Protein AF-A0AAD8Y167-F1 (afdb_monomer_lite)

Organism: NCBI:txid267567

Sequence (714 aa):
MKLSTTLFTATAVCTSVSAFTVPKGNALKRTQPSSAIQHPSSSRYQPSSTALQMSQEEMELITMDANERMDKTLSNLAESLTTIRTGRANANMLDRVEADYYGAMTPISQMATISVPSSQQLQIAPFDKSSCTDIEKAIIYAGLGFTPTNDGNVIRINIPTLTEERRKELLKQCKSIGEEAKVAVRNIRRDGVDSIKKMEKASDLGKDQALDGQDEIQKMTDEHIKMVDDAISKKEKEVTTFSSSRSNKEAESMGAPSFEPLRDIISGAIMAATSVPQLIAYAETVGYAGYRGLSTAGPPLLAWGVATGSPWMNAGVTSLTAVMAKTDLGGEAYVAEYGEEEYVQLVAAYSLYVGVASIVMALIGFGKLAQKAPTAVKTGFKWGCELGVLSSALPNGLYAFGSTLKANVATSVFGDVVKTVKGVVPGATGVSGVCNILYAVTNPQTWDVVAALLFISCTLFVMKGKAYLPKSLPPGSEVVLATAAATAFSVFYGYEGGMVGEIPTLDSDAGLSFGPIKIPIEVMDIKGLLNVPIAERCFGGSMVKLFITAAIFSAINFLSIVGIASGFESDNNVKWAAPRELIAQGVSNIAAGAVGSAPVSGSMSRSLVSRMTGATSKLACIITALLWIYMMPYMSVMSPTPKAALSAVIVSAVVKNVVMPKKLLALQGTDFIVGVGTAATTAITSPTLGFGAGMVMYIVISVVAGKDSKKKVA

InterPro domains:
  IPR002661 Ribosome recycling factor [MF_00040] (60-242)
  IPR002661 Ribosome recycling factor [PTHR20982] (54-240)
  IPR002661 Ribosome recycling factor [TIGR00496] (68-241)
  IPR002661 Ribosome recycling factor [cd00520] (65-239)
  IPR011547 SLC26A/SulP transporter domain [PF00916] (263-668)
  IPR023584 Ribosome recycling factor domain [PF01765] (78-239)
  IPR036191 RRF superfamily [G3DSA:1.10.132.20] (68-239)
  IPR036191 RRF superfamily [SSF55194] (60-239)

pLDDT: mean 79.02, std 17.89, range [22.48, 97.94]

Secondary structure (DSSP, 8-state):
-------------------------------------------PPPPPHHHHHHHHHHHHHHHHHHHHHHHHHHHHHHHHHHHS--S---GGGGTT-EEEETTEEEEHHHHEEEEEEETTEEEEEESSGGGHHHHHHHHHHTT-S--EEE-SS-EEEEPPPPPHHHHHHHHHHHHHHHHHHHHHHHHHHHHHHHHHHHHHHHTSS-HHHHHHHHHHHHHHHHHHHHHHHHHHHHHHHHHHHT-TTTTTTTSS---SPPP-HHHHHHHHHHHHHHHHHHHHHHHHHHTS-HHHHHHTTHHHHHHHHHH-S-SS--EE--HHHHHHHHHHTTHHHHHHHH-HHHHHHHHHHHHHHHHHHHHHHHHTTHHHHHTTS-HHHHHHHHHHHHHHHHHHHHHHHHSSSHHHHHHHHHTSHHHHHHHHHHHH-TT--THHHHHHHHHHHH-GGGS-HHHHHHHHHHHHHHHHHHHHS-TTSPTTHHHHHHHHHHHHHHHHHT--S-B--------TTSSEEETTEEE------HHHHHTS-HHHHHSTT-HHHHHHHHHHHHHHHHHHHHHHHHHHHHHH-----HHHHHHHHHHHHHHHHHTTPPP-EE-HHHHHHHHHTT--STHHHHHHHHHHHHHGGGGGGGTT-BHHHHHHHHHHHHHHHHH--HHHHT--HHHHHHHHHHHHHHHHS-HHHHHHHHHHHHHHHHHHT-GGGGGS--

Radius of gyration: 35.28 Å; chains: 1; bounding box: 88×92×113 Å

Foldseek 3Di:
DDDDDDDDDDDDDDDDDDDDDDDDDDDDDDDDDDDDDDDDDDDDDDDDPVLLVVLVVVLVVLLVVLLVQLVVLVVVLVVLLVVLDLLFDDPVLQQPFWFDDPNDTHRLVVQWDWDDPDRFKIKTFGPDLVCQVRSQVRVVVVVSVWRWDGPSGMIMTGGDADDPVRLVVSLVVLVVSLVVSLVSSVVSLVVSLVVLVVCVVVVSDDPVVSVVSNVSSVVSSVVSNVVSVVSSVVSNCSNPCRPPPPNCCCQFAPDQFDDDLVLLLLLLVLLLLLCLLVLLLLCVLLVHQSLLSLQQFLLLLLLLLVQFPDLLWTKGRDLQLSLQLCLLLVVVVCCVPPNRVLVLLLLLLLLLLLLVLLLVCLVVPVLVVLVVQDLLLLLLLVLLSLLLLLLSLVLLQFALHSVQLLVVCCPDPLVVVVVVLCVVPVLQSLSSSVSSVVCCVVCVVSTDPVSNVLLVVLLVQLLCVVVVPDPPDFNSVSLSVSQVVQLVCCVPVPRPGDASAANPQQDQQDQDDDDPDHFSADFDDPVVSNVSQSCVNRVVVDPPSSSLSSNLSLSSLLSVVVVLQVVCCRRNVHDGDSSSQSNSQSSSSNSCSRRSHHRMHTDNSSSVSSVRSPRSGSSSSSSNSVCSRVCSSVCSSRNSGRSSSSSSVSCSVRVVCNVCVPSLVPDDDLSNVLNNQLNVCCSRGNSSRSSVVSSVSVVVCDVVVDPPPVPPDD

Structure (mmCIF, N/CA/C/O backbone):
data_AF-A0AAD8Y167-F1
#
_entry.id   AF-A0AAD8Y167-F1
#
loop_
_atom_site.group_PDB
_atom_site.id
_atom_site.type_symbol
_atom_site.label_atom_id
_atom_site.label_alt_id
_atom_site.label_comp_id
_atom_site.label_asym_id
_atom_site.label_entity_id
_atom_site.label_seq_id
_atom_site.pdbx_PDB_ins_code
_atom_site.Cartn_x
_atom_site.Cartn_y
_atom_site.Cartn_z
_atom_site.occupancy
_atom_site.B_iso_or_equiv
_atom_site.auth_seq_id
_atom_site.auth_comp_id
_atom_site.auth_asym_id
_atom_site.auth_atom_id
_atom_site.pdbx_PDB_model_num
ATOM 1 N N . MET A 1 1 ? 51.734 -6.499 16.795 1.00 33.56 1 MET A N 1
ATOM 2 C CA . MET A 1 1 ? 52.001 -6.397 18.245 1.00 33.56 1 MET A CA 1
ATOM 3 C C . MET A 1 1 ? 50.736 -6.865 18.962 1.00 33.56 1 MET A C 1
ATOM 5 O O . MET A 1 1 ? 49.706 -6.250 18.761 1.00 33.56 1 MET A O 1
ATOM 9 N N . LYS A 1 2 ? 50.829 -8.033 19.620 1.00 26.30 2 LYS A N 1
ATOM 10 C CA . LYS A 1 2 ? 49.864 -8.784 20.462 1.00 26.30 2 LYS A CA 1
ATOM 11 C C . LYS A 1 2 ? 48.350 -8.764 20.142 1.00 26.30 2 LYS A C 1
ATOM 13 O O . LYS A 1 2 ? 47.663 -7.768 20.312 1.00 26.30 2 LYS A O 1
ATOM 18 N N . LEU A 1 3 ? 47.869 -9.966 19.801 1.00 24.58 3 LEU A N 1
ATOM 19 C CA . LEU A 1 3 ? 46.486 -10.447 19.870 1.00 24.58 3 LEU A CA 1
ATOM 20 C C . LEU A 1 3 ? 45.817 -10.145 21.224 1.00 24.58 3 LEU A C 1
ATOM 22 O O . LEU A 1 3 ? 46.443 -10.345 22.264 1.00 24.58 3 LEU A O 1
ATOM 26 N N . SER A 1 4 ? 44.507 -9.880 21.206 1.00 25.09 4 SER A N 1
ATOM 27 C CA . SER A 1 4 ? 43.587 -10.558 22.127 1.00 25.09 4 SER A CA 1
ATOM 28 C C . SER A 1 4 ? 42.194 -10.693 21.514 1.00 25.09 4 SER A C 1
ATOM 30 O O . SER A 1 4 ? 41.501 -9.721 21.234 1.00 25.09 4 SER A O 1
ATOM 32 N N . THR A 1 5 ? 41.825 -11.948 21.312 1.00 30.23 5 THR A N 1
ATOM 33 C CA . THR A 1 5 ? 40.515 -12.509 20.991 1.00 30.23 5 THR A CA 1
ATOM 34 C C . THR A 1 5 ? 39.523 -12.259 22.127 1.00 30.23 5 THR A C 1
ATOM 36 O O . THR A 1 5 ? 39.877 -12.548 23.264 1.00 30.23 5 THR A O 1
ATOM 39 N N . THR A 1 6 ? 38.272 -11.860 21.859 1.00 24.94 6 THR A N 1
ATOM 40 C CA . THR A 1 6 ? 37.086 -12.459 22.517 1.00 24.94 6 THR A CA 1
ATOM 41 C C . THR A 1 6 ? 35.826 -12.212 21.680 1.00 24.94 6 THR A C 1
ATOM 43 O O . THR A 1 6 ? 35.560 -11.105 21.224 1.00 24.94 6 THR A O 1
ATOM 46 N N . LEU A 1 7 ? 35.088 -13.296 21.467 1.00 26.12 7 LEU A N 1
ATOM 47 C CA . LEU A 1 7 ? 33.835 -13.442 20.734 1.00 26.12 7 LEU A CA 1
ATOM 48 C C . LEU A 1 7 ? 32.659 -13.537 21.746 1.00 26.12 7 LEU A C 1
ATOM 50 O O . LEU A 1 7 ? 32.892 -13.887 22.898 1.00 26.12 7 LEU A O 1
ATOM 54 N N . PHE A 1 8 ? 31.421 -13.375 21.252 1.00 24.61 8 PHE A N 1
ATOM 55 C CA . PHE A 1 8 ? 30.109 -13.785 21.819 1.00 24.61 8 PHE A CA 1
ATOM 56 C C . PHE A 1 8 ? 29.278 -12.833 22.735 1.00 24.61 8 PHE A C 1
ATOM 58 O O . PHE A 1 8 ? 29.496 -12.714 23.932 1.00 24.61 8 PHE A O 1
ATOM 65 N N . THR A 1 9 ? 28.205 -12.304 22.111 1.00 24.34 9 THR A N 1
ATOM 66 C CA . THR A 1 9 ? 26.762 -12.287 22.493 1.00 24.34 9 THR A CA 1
ATOM 67 C C . THR A 1 9 ? 26.181 -11.551 23.714 1.00 24.34 9 THR A C 1
ATOM 69 O O . THR A 1 9 ? 26.580 -11.772 24.847 1.00 24.34 9 THR A O 1
ATOM 72 N N . ALA A 1 10 ? 25.025 -10.927 23.410 1.00 22.48 10 ALA A N 1
ATOM 73 C CA . ALA A 1 10 ? 23.753 -10.868 24.158 1.00 22.48 10 ALA A CA 1
ATOM 74 C C . ALA A 1 10 ? 23.370 -9.551 24.875 1.00 22.48 10 ALA A C 1
ATOM 76 O O . ALA A 1 10 ? 23.942 -9.173 25.883 1.00 22.48 10 ALA A O 1
ATOM 77 N N . THR A 1 11 ? 22.303 -8.940 24.336 1.00 25.22 11 THR A N 1
ATOM 78 C CA . THR A 1 11 ? 21.040 -8.569 25.010 1.00 25.22 11 THR A CA 1
ATOM 79 C C . THR A 1 11 ? 21.041 -7.595 26.205 1.00 25.22 11 THR A C 1
ATOM 81 O O . THR A 1 11 ? 21.664 -7.828 27.228 1.00 25.22 11 THR A O 1
ATOM 84 N N . ALA A 1 12 ? 20.130 -6.615 26.095 1.00 24.83 12 ALA A N 1
ATOM 85 C CA . ALA A 1 12 ? 19.511 -5.788 27.141 1.00 24.83 12 ALA A CA 1
ATOM 86 C C . ALA A 1 12 ? 20.338 -4.653 27.769 1.00 24.83 12 ALA A C 1
ATOM 88 O O . ALA A 1 12 ? 21.149 -4.877 28.654 1.00 24.83 12 ALA A O 1
ATOM 89 N N . VAL A 1 13 ? 19.954 -3.407 27.456 1.00 25.83 13 VAL A N 1
ATOM 90 C CA . VAL A 1 13 ? 19.882 -2.344 28.470 1.00 25.83 13 VAL A CA 1
ATOM 91 C C . VAL A 1 13 ? 18.603 -1.541 28.244 1.00 25.83 13 VAL A C 1
ATOM 93 O O . VAL A 1 13 ? 18.449 -0.825 27.257 1.00 25.83 13 VAL A O 1
ATOM 96 N N . CYS A 1 14 ? 17.674 -1.706 29.179 1.00 22.91 14 CYS A N 1
ATOM 97 C CA . CYS A 1 14 ? 16.580 -0.793 29.455 1.00 22.91 14 CYS A CA 1
ATOM 98 C C . CYS A 1 14 ? 16.900 -0.110 30.796 1.00 22.91 14 CYS A C 1
ATOM 100 O O . CYS A 1 14 ? 17.533 -0.720 31.658 1.00 22.91 14 CYS A O 1
ATOM 102 N N . THR A 1 15 ? 16.385 1.110 30.969 1.00 27.02 15 THR A N 1
ATOM 103 C CA . THR A 1 15 ? 16.258 1.894 32.218 1.00 27.02 15 THR A CA 1
ATOM 104 C C . THR A 1 15 ? 17.526 2.431 32.898 1.00 27.02 15 THR A C 1
ATOM 106 O O . THR A 1 15 ? 18.195 1.726 33.640 1.00 27.02 15 THR A O 1
ATOM 109 N N . SER A 1 16 ? 17.706 3.754 32.827 1.00 26.33 16 SER A N 1
ATOM 110 C CA . SER A 1 16 ? 17.650 4.600 34.029 1.00 26.33 16 SER A CA 1
ATOM 111 C C . SER A 1 16 ? 17.335 6.060 33.667 1.00 26.33 16 SER A C 1
ATOM 113 O O . SER A 1 16 ? 17.953 6.677 32.805 1.00 26.33 16 SER A O 1
ATOM 115 N N . VAL A 1 17 ? 16.298 6.581 34.320 1.00 27.92 17 VAL A N 1
ATOM 116 C CA . VAL A 1 17 ? 15.921 7.995 34.401 1.00 27.92 17 VAL A CA 1
ATOM 117 C C . VAL A 1 17 ? 16.597 8.549 35.651 1.00 27.92 17 VAL A C 1
ATOM 119 O O . VAL A 1 17 ? 16.484 7.920 36.699 1.00 27.92 17 VAL A O 1
ATOM 122 N N . SER A 1 18 ? 17.255 9.709 35.559 1.00 26.48 18 SER A N 1
ATOM 123 C CA . SER A 1 18 ? 17.502 10.603 36.700 1.00 26.48 18 SER A CA 1
ATOM 124 C C . SER A 1 18 ? 17.840 12.025 36.236 1.00 26.48 18 SER A C 1
ATOM 126 O O . SER A 1 18 ? 18.847 12.248 35.577 1.00 26.48 18 SER A O 1
ATOM 128 N N . ALA A 1 19 ? 16.950 12.944 36.625 1.00 26.03 19 ALA A N 1
ATOM 129 C CA . ALA A 1 19 ? 17.161 14.317 37.094 1.00 26.03 19 ALA A CA 1
ATOM 130 C C . ALA A 1 19 ? 18.146 15.256 36.362 1.00 26.03 19 ALA A C 1
ATOM 132 O O . ALA A 1 19 ? 19.362 15.103 36.436 1.00 26.03 19 ALA A O 1
ATOM 133 N N . PHE A 1 20 ? 17.603 16.361 35.835 1.00 25.48 20 PHE A N 1
ATOM 134 C CA . PHE A 1 20 ? 18.349 17.604 35.625 1.00 25.48 20 PHE A CA 1
ATOM 135 C C . PHE A 1 20 ? 17.593 18.775 36.271 1.00 25.48 20 PHE A C 1
ATOM 137 O O . PHE A 1 20 ? 16.445 19.063 35.937 1.00 25.48 20 PHE A O 1
ATOM 144 N N . THR A 1 21 ? 18.244 19.398 37.250 1.00 27.53 21 THR A N 1
ATOM 145 C CA . THR A 1 21 ? 17.847 20.597 37.995 1.00 27.53 21 THR A CA 1
ATOM 146 C C . THR A 1 21 ? 18.323 21.865 37.276 1.00 27.53 21 THR A C 1
ATOM 148 O O . THR A 1 21 ? 19.367 21.862 36.630 1.00 27.53 21 THR A O 1
ATOM 151 N N . VAL A 1 22 ? 17.597 22.978 37.437 1.00 28.81 22 VAL A N 1
ATOM 152 C CA . VAL A 1 22 ? 18.053 24.335 37.068 1.00 28.81 22 VAL A CA 1
ATOM 153 C C . VAL A 1 22 ? 17.915 25.256 38.299 1.00 28.81 22 VAL A C 1
ATOM 155 O O . VAL A 1 22 ? 16.871 25.209 38.954 1.00 28.81 22 VAL A O 1
ATOM 158 N N . PRO A 1 23 ? 18.945 26.052 38.665 1.00 34.22 23 PRO A N 1
ATOM 159 C CA . PRO A 1 23 ? 19.011 26.777 39.938 1.00 34.22 23 PRO A CA 1
ATOM 160 C C . PRO A 1 23 ? 18.498 28.231 39.887 1.00 34.22 23 PRO A C 1
ATOM 162 O O . PRO A 1 23 ? 18.375 28.848 38.832 1.00 34.22 23 PRO A O 1
ATOM 165 N N . LYS A 1 24 ? 18.238 28.769 41.090 1.00 30.45 24 LYS A N 1
ATOM 166 C CA . LYS A 1 24 ? 17.841 30.152 41.426 1.00 30.45 24 LYS A CA 1
ATOM 167 C C . LYS A 1 24 ? 19.036 31.121 41.489 1.00 30.45 24 LYS A C 1
ATOM 169 O O . LYS A 1 24 ? 20.113 30.715 41.917 1.00 30.45 24 LYS A O 1
ATOM 174 N N . GLY A 1 25 ? 18.777 32.425 41.300 1.00 28.11 25 GLY A N 1
ATOM 175 C CA . GLY A 1 25 ? 19.485 33.480 42.048 1.00 28.11 25 GLY A CA 1
ATOM 176 C C . GLY A 1 25 ? 19.433 34.913 41.486 1.00 28.11 25 GLY A C 1
ATOM 177 O O . GLY A 1 25 ? 19.779 35.110 40.327 1.00 28.11 25 GLY A O 1
ATOM 178 N N . ASN A 1 26 ? 19.073 35.873 42.367 1.00 27.47 26 ASN A N 1
ATOM 179 C CA . ASN A 1 26 ? 19.439 37.317 42.478 1.00 27.47 26 ASN A CA 1
ATOM 180 C C . ASN A 1 26 ? 18.202 38.226 42.711 1.00 27.47 26 ASN A C 1
ATOM 182 O O . ASN A 1 26 ? 17.187 38.023 42.063 1.00 27.47 26 ASN A O 1
ATOM 186 N N . ALA A 1 27 ? 18.155 39.241 43.595 1.00 29.83 27 ALA A N 1
ATOM 187 C CA . ALA A 1 27 ? 19.161 39.966 44.386 1.00 29.83 27 ALA A CA 1
ATOM 188 C C . ALA A 1 27 ? 18.545 40.681 45.632 1.00 29.83 27 ALA A C 1
ATOM 190 O O . ALA A 1 27 ? 17.331 40.775 45.782 1.00 29.83 27 ALA A O 1
ATOM 191 N N . LEU A 1 28 ? 19.433 41.196 46.496 1.00 31.80 28 LEU A N 1
ATOM 192 C CA . LEU A 1 28 ? 19.287 41.818 47.833 1.00 31.80 28 LEU A CA 1
ATOM 193 C C . LEU A 1 28 ? 18.919 43.327 47.879 1.00 31.80 28 LEU A C 1
ATOM 195 O O . LEU A 1 28 ? 19.278 44.066 46.967 1.00 31.80 28 LEU A O 1
ATOM 199 N N . LYS A 1 29 ? 18.409 43.794 49.044 1.00 28.23 29 LYS A N 1
ATOM 200 C CA . LYS A 1 29 ? 18.671 45.100 49.742 1.00 28.23 29 LYS A CA 1
ATOM 201 C C . LYS A 1 29 ? 18.182 44.990 51.221 1.00 28.23 29 LYS A C 1
ATOM 203 O O . LYS A 1 29 ? 17.021 44.656 51.405 1.00 28.23 29 LYS A O 1
ATOM 208 N N . ARG A 1 30 ? 19.029 44.917 52.281 1.00 27.83 30 ARG A N 1
ATOM 209 C CA . ARG A 1 30 ? 19.676 45.959 53.164 1.00 27.83 30 ARG A CA 1
ATOM 210 C C . ARG A 1 30 ? 18.709 47.045 53.709 1.00 27.83 30 ARG A C 1
ATOM 212 O O . ARG A 1 30 ? 17.970 47.566 52.891 1.00 27.83 30 ARG A O 1
ATOM 219 N N . THR A 1 31 ? 18.662 47.529 54.972 1.00 28.12 31 THR A N 1
ATOM 220 C CA . THR A 1 31 ? 19.388 47.405 56.281 1.00 28.12 31 THR A CA 1
ATOM 221 C C . THR A 1 31 ? 18.584 48.181 57.379 1.00 28.12 31 THR A C 1
ATOM 223 O O . THR A 1 31 ? 17.752 49.000 57.007 1.00 28.12 31 THR A O 1
ATOM 226 N N . GLN A 1 32 ? 18.828 47.933 58.688 1.00 29.67 32 GLN A N 1
ATOM 227 C CA . GLN A 1 32 ? 18.201 48.520 59.924 1.00 29.67 32 GLN A CA 1
ATOM 228 C C . GLN A 1 32 ? 18.491 50.044 60.171 1.00 29.67 32 GLN A C 1
ATOM 230 O O . GLN A 1 32 ? 19.076 50.624 59.254 1.00 29.67 32 GLN A O 1
ATOM 235 N N . PRO A 1 33 ? 18.288 50.708 61.364 1.00 55.97 33 PRO A N 1
ATOM 236 C CA . PRO A 1 33 ? 17.602 50.394 62.662 1.00 55.97 33 PRO A CA 1
ATOM 237 C C . PRO A 1 33 ? 16.789 51.572 63.306 1.00 55.97 33 PRO A C 1
ATOM 239 O O . PRO A 1 33 ? 16.816 52.683 62.795 1.00 55.97 33 PRO A O 1
ATOM 242 N N . SER A 1 34 ? 16.105 51.370 64.453 1.00 24.52 34 SER A N 1
ATOM 243 C CA . SER A 1 34 ? 16.193 52.232 65.669 1.00 24.52 34 SER A CA 1
ATOM 244 C C . SER A 1 34 ? 15.217 51.814 66.795 1.00 24.52 34 SER A C 1
ATOM 246 O O . SER A 1 34 ? 14.119 51.325 66.554 1.00 24.52 34 SER A O 1
ATOM 248 N N . SER A 1 35 ? 15.688 52.016 68.025 1.00 27.86 35 SER A N 1
ATOM 249 C CA . SER A 1 35 ? 15.215 51.679 69.378 1.00 27.86 35 SER A CA 1
ATOM 250 C C . SER A 1 35 ? 13.830 52.182 69.823 1.00 27.86 35 SER A C 1
ATOM 252 O O . SER A 1 35 ? 13.448 53.284 69.443 1.00 27.86 35 SER A O 1
ATOM 254 N N . ALA A 1 36 ? 13.200 51.491 70.795 1.00 27.36 36 ALA A N 1
ATOM 255 C CA . ALA A 1 36 ? 13.089 51.938 72.208 1.00 27.36 36 ALA A CA 1
ATOM 256 C C . ALA A 1 36 ? 11.817 51.438 72.959 1.00 27.36 36 ALA A C 1
ATOM 258 O O . ALA A 1 36 ? 10.700 51.662 72.511 1.00 27.36 36 ALA A O 1
ATOM 259 N N . ILE A 1 37 ? 12.048 50.911 74.177 1.00 29.75 37 ILE A N 1
ATOM 260 C CA . ILE A 1 37 ? 11.210 50.960 75.407 1.00 29.75 37 ILE A CA 1
ATOM 261 C C . ILE A 1 37 ? 10.122 49.878 75.649 1.00 29.75 37 ILE A C 1
ATOM 263 O O . ILE A 1 37 ? 9.436 49.397 74.757 1.00 29.75 37 ILE A O 1
ATOM 267 N N . GLN A 1 38 ? 10.060 49.477 76.928 1.00 29.31 38 GLN A N 1
ATOM 268 C CA . GLN A 1 38 ? 9.446 48.307 77.572 1.00 29.31 38 GLN A CA 1
ATOM 269 C C . GLN A 1 38 ? 7.978 48.487 78.053 1.00 29.31 38 GLN A C 1
ATOM 271 O O . GLN A 1 38 ? 7.538 49.608 78.286 1.00 29.31 38 GLN A O 1
ATOM 276 N N . HIS A 1 39 ? 7.359 47.335 78.399 1.00 30.22 39 HIS A N 1
ATOM 277 C CA . HIS A 1 39 ? 6.284 47.069 79.399 1.00 30.22 39 HIS A CA 1
ATOM 278 C C . HIS A 1 39 ? 4.789 47.249 78.989 1.00 30.22 39 HIS A C 1
ATOM 280 O O . HIS A 1 39 ? 4.496 47.920 78.010 1.00 30.22 39 HIS A O 1
ATOM 286 N N . PRO A 1 40 ? 3.816 46.581 79.667 1.00 46.34 40 PRO A N 1
ATOM 287 C CA . PRO A 1 40 ? 3.379 45.196 79.400 1.00 46.34 40 PRO A CA 1
ATOM 288 C C . PRO A 1 40 ? 1.845 45.089 79.167 1.00 46.34 40 PRO A C 1
ATOM 290 O O . PRO A 1 40 ? 1.101 45.980 79.555 1.00 46.34 40 PRO A O 1
ATOM 293 N N . SER A 1 41 ? 1.318 43.992 78.603 1.00 29.58 41 SER A N 1
ATOM 294 C CA . SER A 1 41 ? 0.008 43.432 79.028 1.00 29.58 41 SER A CA 1
ATOM 295 C C . SER A 1 41 ? -0.455 42.208 78.229 1.00 29.58 41 SER A C 1
ATOM 297 O O . SER A 1 41 ? -0.393 42.149 77.006 1.00 29.58 41 SER A O 1
ATOM 299 N N . SER A 1 42 ? -1.038 41.279 78.991 1.00 30.61 42 SER A N 1
ATOM 300 C CA . SER A 1 42 ? -1.855 40.122 78.608 1.00 30.61 42 SER A CA 1
ATOM 301 C C . SER A 1 42 ? -1.126 38.917 78.003 1.00 30.61 42 SER A C 1
ATOM 303 O O . SER A 1 42 ? -0.875 38.811 76.806 1.00 30.61 42 SER A O 1
ATOM 305 N N . SER A 1 43 ? -0.848 37.943 78.874 1.00 32.16 43 SER A N 1
ATOM 306 C CA . SER A 1 43 ? -0.559 36.565 78.491 1.00 32.16 43 SER A CA 1
ATOM 307 C C . SER A 1 43 ? -1.721 36.006 77.666 1.00 32.16 43 SER A C 1
ATOM 309 O O . SER A 1 43 ? -2.802 35.744 78.199 1.00 32.16 43 SER A O 1
ATOM 311 N N . ARG A 1 44 ? -1.496 35.795 76.370 1.00 33.09 44 ARG A N 1
ATOM 312 C CA . ARG A 1 44 ? -2.317 34.903 75.554 1.00 33.09 44 ARG A CA 1
ATOM 313 C C . ARG A 1 44 ? -1.641 33.536 75.581 1.00 33.09 44 ARG A C 1
ATOM 315 O O . ARG A 1 44 ? -0.496 33.409 75.159 1.00 33.09 44 ARG A O 1
ATOM 322 N N . TYR A 1 45 ? -2.332 32.555 76.150 1.00 38.91 45 TYR A N 1
ATOM 323 C CA . TYR A 1 45 ? -1.934 31.150 76.176 1.00 38.91 45 TYR A CA 1
ATOM 324 C C . TYR A 1 45 ? -1.601 30.696 74.741 1.00 38.91 45 TYR A C 1
ATOM 326 O O . TYR A 1 45 ? -2.466 30.759 73.870 1.00 38.91 45 TYR A O 1
ATOM 334 N N . GLN A 1 46 ? -0.350 30.313 74.473 1.00 34.66 46 GLN A N 1
ATOM 335 C CA . GLN A 1 46 ? 0.014 29.578 73.259 1.00 34.66 46 GLN A CA 1
ATOM 336 C C . GLN A 1 46 ? -0.049 28.086 73.604 1.00 34.66 46 GLN A C 1
ATOM 338 O O . GLN A 1 46 ? 0.632 27.683 74.551 1.00 34.66 46 GLN A O 1
ATOM 343 N N . PRO A 1 47 ? -0.850 27.263 72.904 1.00 42.50 47 PRO A N 1
ATOM 344 C CA . PRO A 1 47 ? -0.809 25.826 73.120 1.00 42.50 47 PRO A CA 1
ATOM 345 C C . PRO A 1 47 ? 0.559 25.282 72.680 1.00 42.50 47 PRO A C 1
ATOM 347 O O . PRO A 1 47 ? 1.173 25.776 71.732 1.00 42.50 47 PRO A O 1
ATOM 350 N N . SER A 1 48 ? 1.061 24.290 73.413 1.00 41.31 48 SER A N 1
ATOM 351 C CA . SER A 1 48 ? 2.322 23.601 73.135 1.00 41.31 48 SER A CA 1
ATOM 352 C C . SER A 1 48 ? 2.274 22.872 71.783 1.00 41.31 48 SER A C 1
ATOM 354 O O . SER A 1 48 ? 1.218 22.418 71.346 1.00 41.31 48 SER A O 1
ATOM 356 N N . SER A 1 49 ? 3.430 22.720 71.127 1.00 49.34 49 SER A N 1
ATOM 357 C CA . SER A 1 49 ? 3.587 22.098 69.796 1.00 49.34 49 SER A CA 1
ATOM 358 C C . SER A 1 49 ? 2.984 20.691 69.657 1.00 49.34 49 SER A C 1
ATOM 360 O O . SER A 1 49 ? 2.720 20.256 68.545 1.00 49.34 49 SER A O 1
ATOM 362 N N . THR A 1 50 ? 2.742 19.997 70.771 1.00 48.03 50 THR A N 1
ATOM 363 C CA . THR A 1 50 ? 2.124 18.666 70.833 1.00 48.03 50 THR A CA 1
ATOM 364 C C . THR A 1 50 ? 0.619 18.688 70.537 1.00 48.03 50 THR A C 1
ATOM 366 O O . THR A 1 50 ? 0.125 17.783 69.879 1.00 48.03 50 THR A O 1
ATOM 369 N N . ALA A 1 51 ? -0.117 19.728 70.950 1.00 49.41 51 ALA A N 1
ATOM 370 C CA . ALA A 1 51 ? -1.566 19.809 70.719 1.00 49.41 51 ALA A CA 1
ATOM 371 C C . ALA A 1 51 ? -1.913 20.065 69.240 1.00 49.41 51 ALA A C 1
ATOM 373 O O . ALA A 1 51 ? -2.899 19.542 68.736 1.00 49.41 51 ALA A O 1
ATOM 374 N N . LEU A 1 52 ? -1.062 20.820 68.532 1.00 51.75 52 LEU A N 1
ATOM 375 C CA . LEU A 1 52 ? -1.176 21.044 67.084 1.00 51.75 52 LEU A CA 1
ATOM 376 C C . LEU A 1 52 ? -0.832 19.794 66.260 1.00 51.75 52 LEU A C 1
ATOM 378 O O . LEU A 1 52 ? -1.354 19.633 65.165 1.00 51.75 52 LEU A O 1
ATOM 382 N N . GLN A 1 53 ? 0.046 18.923 66.770 1.00 55.84 53 GLN A N 1
ATOM 383 C CA . GLN A 1 53 ? 0.362 17.641 66.131 1.00 55.84 53 GLN A CA 1
ATOM 384 C C . GLN A 1 53 ? -0.783 16.637 66.311 1.00 55.84 53 GLN A C 1
ATOM 386 O O . GLN A 1 53 ? -1.171 15.987 65.348 1.00 55.84 53 GLN A O 1
ATOM 391 N N . MET A 1 54 ? -1.382 16.583 67.506 1.00 55.22 54 MET A N 1
ATOM 392 C CA . MET A 1 54 ? -2.535 15.718 67.783 1.00 55.22 54 MET A CA 1
ATOM 393 C C . MET A 1 54 ? -3.762 16.075 66.928 1.00 55.22 54 MET A C 1
ATOM 395 O O . MET A 1 54 ? -4.414 15.178 66.403 1.00 55.22 54 MET A O 1
ATOM 399 N N . SER A 1 55 ? -4.057 17.365 66.725 1.00 62.06 55 SER A N 1
ATOM 400 C CA . SER A 1 55 ? -5.207 17.772 65.904 1.00 62.06 55 SER A CA 1
ATOM 401 C C . SER A 1 55 ? -5.007 17.560 64.399 1.00 62.06 55 SER A C 1
ATOM 403 O O . SER A 1 55 ? -5.977 17.361 63.668 1.00 62.06 55 SER A O 1
ATOM 405 N N . GLN A 1 56 ? -3.757 17.555 63.923 1.00 66.00 56 GLN A N 1
ATOM 406 C CA . GLN A 1 56 ? -3.430 17.171 62.548 1.00 66.00 56 GLN A CA 1
ATOM 407 C C . GLN A 1 56 ? -3.576 15.659 62.324 1.00 66.00 56 GLN A C 1
ATOM 409 O O . GLN A 1 56 ? -4.144 15.260 61.310 1.00 66.00 56 GLN A O 1
ATOM 414 N N . GLU A 1 57 ? -3.145 14.828 63.278 1.00 68.75 57 GLU A N 1
ATOM 415 C CA . GLU A 1 57 ? -3.308 13.366 63.211 1.00 68.75 57 GLU A CA 1
ATOM 416 C C . GLU A 1 57 ? -4.789 12.942 63.210 1.00 68.75 57 GLU A C 1
ATOM 418 O O . GLU A 1 57 ? -5.182 12.056 62.453 1.00 68.75 57 GLU A O 1
ATOM 423 N N . GLU A 1 58 ? -5.642 13.593 64.008 1.00 73.31 58 GLU A N 1
ATOM 424 C CA . GLU A 1 58 ? -7.086 13.307 64.029 1.00 73.31 58 GLU A CA 1
ATOM 425 C C . GLU A 1 58 ? -7.788 13.687 62.714 1.00 73.31 58 GLU A C 1
ATOM 427 O O . GLU A 1 58 ? -8.682 12.969 62.254 1.00 73.31 58 GLU A O 1
ATOM 432 N N . MET A 1 59 ? -7.370 14.784 62.074 1.00 74.31 59 MET A N 1
ATOM 433 C CA . MET A 1 59 ? -7.861 15.167 60.747 1.00 74.31 59 MET A CA 1
ATOM 434 C C . MET A 1 59 ? -7.443 14.151 59.681 1.00 74.31 59 MET A C 1
ATOM 436 O O . MET A 1 59 ? -8.278 13.737 58.877 1.00 74.31 59 MET A O 1
ATOM 440 N N . GLU A 1 60 ? -6.181 13.721 59.700 1.00 74.00 60 GLU A N 1
ATOM 441 C CA . GLU A 1 60 ? -5.662 12.707 58.781 1.00 74.00 60 GLU A CA 1
ATOM 442 C C . GLU A 1 60 ? -6.413 11.376 58.944 1.00 74.00 60 GLU A C 1
ATOM 444 O O . GLU A 1 60 ? -6.808 10.765 57.951 1.00 74.00 60 GLU A O 1
ATOM 449 N N . LEU A 1 61 ? -6.736 10.978 60.180 1.00 76.75 61 LEU A N 1
ATOM 450 C CA . LEU A 1 61 ? -7.535 9.783 60.464 1.00 76.75 61 LEU A CA 1
ATOM 451 C C . LEU A 1 61 ? -8.943 9.852 59.844 1.00 76.75 61 LEU A C 1
ATOM 453 O O . LEU A 1 61 ? -9.424 8.865 59.288 1.00 76.75 61 LEU A O 1
ATOM 457 N N . ILE A 1 62 ? -9.608 11.010 59.916 1.00 82.12 62 ILE A N 1
ATOM 458 C CA . ILE A 1 62 ? -10.944 11.215 59.329 1.00 82.12 62 ILE A CA 1
ATOM 459 C C . ILE A 1 62 ? -10.883 11.154 57.800 1.00 82.12 62 ILE A C 1
ATOM 461 O O . ILE A 1 62 ? -11.747 10.539 57.170 1.00 82.12 62 ILE A O 1
ATOM 465 N N . THR A 1 63 ? -9.860 11.763 57.203 1.00 79.88 63 THR A N 1
ATOM 466 C CA . THR A 1 63 ? -9.602 11.706 55.759 1.00 79.88 63 THR A CA 1
ATOM 467 C C . THR A 1 63 ? -9.333 10.262 55.311 1.00 79.88 63 THR A C 1
ATOM 469 O O . THR A 1 63 ? -9.906 9.814 54.316 1.00 79.88 63 THR A O 1
ATOM 472 N N . MET A 1 64 ? -8.541 9.498 56.072 1.00 74.25 64 MET A N 1
ATOM 473 C CA . MET A 1 64 ? -8.256 8.084 55.801 1.00 74.25 64 MET A CA 1
ATOM 474 C C . MET A 1 64 ? -9.498 7.185 55.931 1.00 74.25 64 MET A C 1
ATOM 476 O O . MET A 1 64 ? -9.744 6.391 55.025 1.00 74.25 64 MET A O 1
ATOM 480 N N . ASP A 1 65 ? -10.310 7.328 56.990 1.00 81.62 65 ASP A N 1
ATOM 481 C CA . ASP A 1 65 ? -11.572 6.572 57.155 1.00 81.62 65 ASP A CA 1
ATOM 482 C C . ASP A 1 65 ? -12.543 6.849 56.002 1.00 81.62 65 ASP A C 1
ATOM 484 O O . ASP A 1 65 ? -13.139 5.931 55.429 1.00 81.62 65 ASP A O 1
ATOM 488 N N . ALA A 1 66 ? -12.676 8.124 55.617 1.00 80.69 66 ALA A N 1
ATOM 489 C CA . ALA A 1 66 ? -13.513 8.514 54.493 1.00 80.69 66 ALA A CA 1
ATOM 490 C C . ALA A 1 66 ? -13.040 7.845 53.194 1.00 80.69 66 ALA A C 1
ATOM 492 O O . ALA A 1 66 ? -13.868 7.308 52.456 1.00 80.69 66 ALA A O 1
ATOM 493 N N . ASN A 1 67 ? -11.729 7.824 52.944 1.00 78.00 67 ASN A N 1
ATOM 494 C CA . ASN A 1 67 ? -11.152 7.190 51.764 1.00 78.00 67 ASN A CA 1
ATOM 495 C C . ASN A 1 67 ? -11.389 5.668 51.753 1.00 78.00 67 ASN A C 1
ATOM 497 O O . ASN A 1 67 ? -11.933 5.137 50.790 1.00 78.00 67 ASN A O 1
ATOM 501 N N . GLU A 1 68 ? -11.112 4.967 52.858 1.00 82.38 68 GLU A N 1
ATOM 502 C CA . GLU A 1 68 ? -11.311 3.513 52.958 1.00 82.38 68 GLU A CA 1
ATOM 503 C C . GLU A 1 68 ? -12.784 3.113 52.741 1.00 82.38 68 GLU A C 1
ATOM 505 O O . GLU A 1 68 ? -13.103 2.137 52.050 1.00 82.38 68 GLU A O 1
ATOM 510 N N . ARG A 1 69 ? -13.723 3.898 53.282 1.00 89.12 69 ARG A N 1
ATOM 511 C CA . ARG A 1 69 ? -15.163 3.683 53.071 1.00 89.12 69 ARG A CA 1
ATOM 512 C C . ARG A 1 69 ? -15.582 3.952 51.621 1.00 89.12 69 ARG A C 1
ATOM 514 O O . ARG A 1 69 ? -16.472 3.258 51.110 1.00 89.12 69 ARG A O 1
ATOM 521 N N . MET A 1 70 ? -14.972 4.930 50.947 1.00 86.12 70 MET A N 1
ATOM 522 C CA . MET A 1 70 ? -15.213 5.196 49.523 1.00 86.12 70 MET A CA 1
ATOM 523 C C . MET A 1 70 ? -14.631 4.085 48.635 1.00 86.12 70 MET A C 1
ATOM 525 O O . MET A 1 70 ? -15.337 3.590 47.753 1.00 86.12 70 MET A O 1
ATOM 529 N N . ASP A 1 71 ? -13.431 3.589 48.933 1.00 84.44 71 ASP A N 1
ATOM 530 C CA . ASP A 1 71 ? -12.816 2.438 48.260 1.00 84.44 71 ASP A CA 1
ATOM 531 C C . ASP A 1 71 ? -13.660 1.166 48.414 1.00 84.44 71 ASP A C 1
ATOM 533 O O . ASP A 1 71 ? -13.926 0.438 47.451 1.00 84.44 71 ASP A O 1
ATOM 537 N N . LYS A 1 72 ? -14.182 0.914 49.619 1.00 87.81 72 LYS A N 1
ATOM 538 C CA . LYS A 1 72 ? -15.106 -0.201 49.861 1.00 87.81 72 LYS A CA 1
ATOM 539 C C . LYS A 1 72 ? -16.386 -0.072 49.032 1.00 87.81 72 LYS A C 1
ATOM 541 O O . LYS A 1 72 ? -16.911 -1.072 48.540 1.00 87.81 72 LYS A O 1
ATOM 546 N N . THR A 1 73 ? -16.869 1.154 48.835 1.00 89.56 73 THR A N 1
ATOM 547 C CA . THR A 1 73 ? -18.019 1.432 47.962 1.00 89.56 73 THR A CA 1
ATOM 548 C C . THR A 1 73 ? -17.698 1.097 46.502 1.00 89.56 73 THR A C 1
ATOM 550 O O . THR A 1 73 ? -18.530 0.487 45.828 1.00 89.56 73 THR A O 1
ATOM 553 N N . LEU A 1 74 ? -16.486 1.402 46.023 1.00 88.31 74 LEU A N 1
ATOM 554 C CA . LEU A 1 74 ? -16.025 1.004 44.686 1.00 88.31 74 LEU A CA 1
ATOM 555 C C . LEU A 1 74 ? -15.911 -0.518 44.531 1.00 88.31 74 LEU A C 1
ATOM 557 O O . LEU A 1 74 ? -16.313 -1.056 43.498 1.00 88.31 74 LEU A O 1
ATOM 561 N N . SER A 1 75 ? -15.420 -1.225 45.551 1.00 81.81 75 SER A N 1
ATOM 562 C CA . SER A 1 75 ? -15.344 -2.692 45.542 1.00 81.81 75 SER A CA 1
ATOM 563 C C . SER A 1 75 ? -16.736 -3.333 45.436 1.00 81.81 75 SER A C 1
ATOM 565 O O . SER A 1 75 ? -16.984 -4.166 44.560 1.00 81.81 75 SER A O 1
ATOM 567 N N . ASN A 1 76 ? -17.694 -2.854 46.238 1.00 87.12 76 ASN A N 1
ATOM 568 C CA . ASN A 1 76 ? -19.086 -3.312 46.191 1.00 87.12 76 ASN A CA 1
ATOM 569 C C . ASN A 1 76 ? -19.756 -2.999 44.844 1.00 87.12 76 ASN A C 1
ATOM 571 O O . ASN A 1 76 ? -20.530 -3.809 44.323 1.00 87.12 76 ASN A O 1
ATOM 575 N N . LEU A 1 77 ? -19.458 -1.831 44.260 1.00 87.69 77 LEU A N 1
ATOM 576 C CA . LEU A 1 77 ? -19.914 -1.461 42.922 1.00 87.69 77 LEU A CA 1
ATOM 577 C C . LEU A 1 77 ? -19.367 -2.441 41.877 1.00 87.69 77 LEU A C 1
ATOM 579 O O . LEU A 1 77 ? -20.127 -2.928 41.041 1.00 87.69 77 LEU A O 1
ATOM 583 N N . ALA A 1 78 ? -18.073 -2.764 41.932 1.00 82.12 78 ALA A N 1
ATOM 584 C CA . ALA A 1 78 ? -17.453 -3.707 41.011 1.00 82.12 78 ALA A CA 1
ATOM 585 C C . ALA A 1 78 ? -18.118 -5.089 41.092 1.00 82.12 78 ALA A C 1
ATOM 587 O O . ALA A 1 78 ? -18.509 -5.634 40.056 1.00 82.12 78 ALA A O 1
ATOM 588 N N . GLU A 1 79 ? -18.326 -5.618 42.301 1.00 83.00 79 GLU A N 1
ATOM 589 C CA . GLU A 1 79 ? -19.006 -6.898 42.519 1.00 83.00 79 GLU A CA 1
ATOM 590 C C . GLU A 1 79 ? -20.447 -6.867 41.988 1.00 83.00 79 GLU A C 1
ATOM 592 O O . GLU A 1 79 ? -20.843 -7.730 41.200 1.00 83.00 79 GLU A O 1
ATOM 597 N N . SER A 1 80 ? -21.203 -5.812 42.297 1.00 82.88 80 SER A N 1
ATOM 598 C CA . SER A 1 80 ? -22.582 -5.640 41.827 1.00 82.88 80 SER A CA 1
ATOM 599 C C . SER A 1 80 ? -22.667 -5.576 40.298 1.00 82.88 80 SER A C 1
ATOM 601 O O . SER A 1 80 ? -23.529 -6.216 39.694 1.00 82.88 80 SER A O 1
ATOM 603 N N . LEU A 1 81 ? -21.730 -4.895 39.628 1.00 81.62 81 LEU A N 1
ATOM 604 C CA . LEU A 1 81 ? -21.670 -4.835 38.163 1.00 81.62 81 LEU A CA 1
ATOM 605 C C . LEU A 1 81 ? -21.287 -6.181 37.519 1.00 81.62 81 LEU A C 1
ATOM 607 O O . LEU A 1 81 ? -21.626 -6.405 36.351 1.00 81.62 81 LEU A O 1
ATOM 611 N N . THR A 1 82 ? -20.619 -7.098 38.232 1.00 75.75 82 THR A N 1
ATOM 612 C CA . THR A 1 82 ? -20.359 -8.456 37.710 1.00 75.75 82 THR A CA 1
ATOM 613 C C . THR A 1 82 ? -21.626 -9.304 37.622 1.00 75.75 82 THR A C 1
ATOM 615 O O . THR A 1 82 ? -21.753 -10.115 36.702 1.00 75.75 82 THR A O 1
ATOM 618 N N . THR A 1 83 ? -22.602 -9.068 38.507 1.00 73.81 83 THR A N 1
ATOM 619 C CA . THR A 1 83 ? -23.883 -9.795 38.500 1.00 73.81 83 THR A CA 1
ATOM 620 C C . THR A 1 83 ? -24.726 -9.485 37.257 1.00 73.81 83 THR A C 1
ATOM 622 O O . THR A 1 83 ? -25.507 -10.325 36.802 1.00 73.81 83 THR A O 1
ATOM 625 N N . ILE A 1 84 ? -24.512 -8.316 36.638 1.00 76.62 84 ILE A N 1
ATOM 626 C CA . ILE A 1 84 ? -25.144 -7.927 35.376 1.00 76.62 84 ILE A CA 1
ATOM 627 C C . ILE A 1 84 ? -24.501 -8.708 34.222 1.00 76.62 84 ILE A C 1
ATOM 629 O O . ILE A 1 84 ? -23.443 -8.352 33.683 1.00 76.62 84 ILE A O 1
ATOM 633 N N . ARG A 1 85 ? -25.181 -9.789 33.827 1.00 70.56 85 ARG A N 1
ATOM 634 C CA . ARG A 1 85 ? -24.801 -10.674 32.718 1.00 70.56 85 ARG A CA 1
ATOM 635 C C . ARG A 1 85 ? -25.068 -9.989 31.372 1.00 70.56 85 ARG A C 1
ATOM 637 O O . ARG A 1 85 ? -26.213 -9.783 30.984 1.00 70.56 85 ARG A O 1
ATOM 644 N N . THR A 1 86 ? -24.006 -9.679 30.630 1.00 66.81 86 THR A N 1
ATOM 645 C CA . THR A 1 86 ? -24.052 -8.947 29.345 1.00 66.81 86 THR A CA 1
ATOM 646 C C . THR A 1 86 ? -24.336 -9.836 28.125 1.00 66.81 86 THR A C 1
ATOM 648 O O . THR A 1 86 ? -24.336 -9.352 26.995 1.00 66.81 86 THR A O 1
ATOM 651 N N . GLY A 1 87 ? -24.602 -11.134 28.332 1.00 66.19 87 GLY A N 1
ATOM 652 C CA . GLY A 1 87 ? -24.860 -12.099 27.254 1.00 66.19 87 GLY A CA 1
ATOM 653 C C . GLY A 1 87 ? -23.609 -12.520 26.473 1.00 66.19 87 GLY A C 1
ATOM 654 O O . GLY A 1 87 ? -23.734 -13.044 25.371 1.00 66.19 87 GLY A O 1
ATOM 655 N N . ARG A 1 88 ? -22.410 -12.281 27.023 1.00 70.56 88 ARG A N 1
ATOM 656 C CA . ARG A 1 88 ? -21.122 -12.641 26.417 1.00 70.56 88 ARG A CA 1
ATOM 657 C C . ARG A 1 88 ? -20.543 -13.898 27.062 1.00 70.56 88 ARG A C 1
ATOM 659 O O . ARG A 1 88 ? -20.537 -14.007 28.286 1.00 70.56 88 ARG A O 1
ATOM 666 N N . ALA A 1 89 ? -19.991 -14.786 26.242 1.00 72.81 89 ALA A N 1
ATOM 667 C CA . ALA A 1 89 ? -19.189 -15.911 26.708 1.00 72.81 89 ALA A CA 1
ATOM 668 C C . ALA A 1 89 ? -17.920 -15.413 27.406 1.00 72.81 89 ALA A C 1
ATOM 670 O O . ALA A 1 89 ? -17.114 -14.690 26.816 1.00 72.81 89 ALA A O 1
ATOM 671 N N . ASN A 1 90 ? -17.756 -15.796 28.670 1.00 76.50 90 ASN A N 1
ATOM 672 C CA . ASN A 1 90 ? -16.553 -15.552 29.453 1.00 76.50 90 ASN A CA 1
ATOM 673 C C . ASN A 1 90 ? -16.194 -16.829 30.222 1.00 76.50 90 ASN A C 1
ATOM 675 O O . ASN A 1 90 ? -17.080 -17.479 30.772 1.00 76.50 90 ASN A O 1
ATOM 679 N N . ALA A 1 91 ? -14.906 -17.168 30.271 1.00 78.38 91 ALA A N 1
ATOM 680 C CA . ALA A 1 91 ? -14.405 -18.324 31.009 1.00 78.38 91 ALA A CA 1
ATOM 681 C C . ALA A 1 91 ? -14.808 -18.273 32.492 1.00 78.38 91 ALA A C 1
ATOM 683 O O . ALA A 1 91 ? -15.210 -19.296 33.041 1.00 78.38 91 ALA A O 1
ATOM 684 N N . ASN A 1 92 ? -14.853 -17.068 33.076 1.00 79.62 92 ASN A N 1
ATOM 685 C CA . ASN A 1 92 ? -15.200 -16.866 34.484 1.00 79.62 92 ASN A CA 1
ATOM 686 C C . ASN A 1 92 ? -16.620 -17.338 34.855 1.00 79.62 92 ASN A C 1
ATOM 688 O O . ASN A 1 92 ? -16.963 -17.461 36.027 1.00 79.62 92 ASN A O 1
ATOM 692 N N . MET A 1 93 ? -17.479 -17.608 33.865 1.00 76.69 93 MET A N 1
ATOM 693 C CA . MET A 1 93 ? -18.814 -18.169 34.097 1.00 76.69 93 MET A CA 1
ATOM 694 C C . MET A 1 93 ? -18.768 -19.580 34.701 1.00 76.69 93 MET A C 1
ATOM 696 O O . MET A 1 93 ? -19.766 -20.020 35.266 1.00 76.69 93 MET A O 1
ATOM 700 N N . LEU A 1 94 ? -17.635 -20.276 34.572 1.00 82.06 94 LEU A N 1
ATOM 701 C CA . LEU A 1 94 ? -17.430 -21.640 35.057 1.00 82.06 94 LEU A CA 1
ATOM 702 C C . LEU A 1 94 ? -16.554 -21.718 36.314 1.00 82.06 94 LEU A C 1
ATOM 704 O O . LEU A 1 94 ? -16.339 -22.815 36.816 1.00 82.06 94 LEU A O 1
ATOM 708 N N . ASP A 1 95 ? -16.091 -20.587 36.859 1.00 80.25 95 ASP A N 1
ATOM 709 C CA . ASP A 1 95 ? -15.154 -20.562 37.997 1.00 80.25 95 ASP A CA 1
ATOM 710 C C . ASP A 1 95 ? -15.727 -21.201 39.270 1.00 80.25 95 ASP A C 1
ATOM 712 O O . ASP A 1 95 ? -14.978 -21.673 40.119 1.00 80.25 95 ASP A O 1
ATOM 716 N N . ARG A 1 96 ? -17.058 -21.219 39.406 1.00 79.94 96 ARG A N 1
ATOM 717 C CA . ARG A 1 96 ? -17.774 -21.808 40.550 1.00 79.94 96 ARG A CA 1
ATOM 718 C C . ARG A 1 96 ? -18.318 -23.214 40.275 1.00 79.94 96 ARG A C 1
ATOM 720 O O . ARG A 1 96 ? -19.126 -23.701 41.059 1.00 79.94 96 ARG A O 1
ATOM 727 N N . VAL A 1 97 ? -17.958 -23.830 39.147 1.00 86.00 97 VAL A N 1
ATOM 728 C CA . VAL A 1 97 ? -18.481 -25.142 38.749 1.00 86.00 97 VAL A CA 1
ATOM 729 C C . VAL A 1 97 ? -17.426 -26.217 38.979 1.00 86.00 97 VAL A C 1
ATOM 731 O O . VAL A 1 97 ? -16.331 -26.171 38.413 1.00 86.00 97 VAL A O 1
ATOM 734 N N . GLU A 1 98 ? -17.795 -27.206 39.784 1.00 89.75 98 GLU A N 1
ATOM 735 C CA . GLU A 1 98 ? -16.983 -28.376 40.105 1.00 89.75 98 GLU A CA 1
ATOM 736 C C . GLU A 1 98 ? -17.632 -29.631 39.520 1.00 89.75 98 GLU A C 1
ATOM 738 O O . GLU A 1 98 ? -18.857 -29.770 39.538 1.00 89.75 98 GLU A O 1
ATOM 743 N N . ALA A 1 99 ? -16.810 -30.532 38.990 1.00 88.31 99 ALA A N 1
ATOM 744 C CA . ALA A 1 99 ? -17.226 -31.820 38.453 1.00 88.31 99 ALA A CA 1
ATOM 745 C C . ALA A 1 99 ? -16.498 -32.952 39.187 1.00 88.31 99 ALA A C 1
ATOM 747 O O . ALA A 1 99 ? -15.382 -32.770 39.674 1.00 88.31 99 ALA A O 1
ATOM 748 N N . ASP A 1 100 ? -17.133 -34.120 39.267 1.00 84.38 100 ASP A N 1
ATOM 749 C CA . ASP A 1 100 ? -16.496 -35.314 39.818 1.00 84.38 100 ASP A CA 1
ATOM 750 C C . ASP A 1 100 ? -15.376 -35.771 38.873 1.00 84.38 100 ASP A C 1
ATOM 752 O O . ASP A 1 100 ? -15.595 -35.988 37.678 1.00 84.38 100 ASP A O 1
ATOM 756 N N . TYR A 1 101 ? -14.166 -35.888 39.413 1.00 85.12 101 TYR A N 1
ATOM 757 C CA . TYR A 1 101 ? -13.029 -36.493 38.741 1.00 85.12 101 TYR A CA 1
ATOM 758 C C . TYR A 1 101 ? -12.456 -37.587 39.636 1.00 85.12 101 TYR A C 1
ATOM 760 O O . TYR A 1 101 ? -11.801 -37.305 40.640 1.00 85.12 101 TYR A O 1
ATOM 768 N N . TYR A 1 102 ? -12.709 -38.849 39.279 1.00 81.06 102 TYR A N 1
ATOM 769 C CA . TYR A 1 102 ? -12.250 -40.022 40.034 1.00 81.06 102 TYR A CA 1
ATOM 770 C C . TYR A 1 102 ? -12.665 -40.017 41.526 1.00 81.06 102 TYR A C 1
ATOM 772 O O . TYR A 1 102 ? -11.898 -40.440 42.389 1.00 81.06 102 TYR A O 1
ATOM 780 N N . GLY A 1 103 ? -13.885 -39.570 41.839 1.00 78.12 103 GLY A N 1
ATOM 781 C CA . GLY A 1 103 ? -14.462 -39.580 43.188 1.00 78.12 103 GLY A CA 1
ATOM 782 C C . GLY A 1 103 ? -14.157 -38.335 44.026 1.00 78.12 103 GLY A C 1
ATOM 783 O O . GLY A 1 103 ? -14.476 -38.317 45.216 1.00 78.12 103 GLY A O 1
ATOM 784 N N . ALA A 1 104 ? -13.546 -37.303 43.434 1.00 84.00 104 ALA A N 1
ATOM 785 C CA . ALA A 1 104 ? -13.270 -36.023 44.080 1.00 84.00 104 ALA A CA 1
ATOM 786 C C . ALA A 1 104 ? -13.823 -34.850 43.254 1.00 84.00 104 ALA A C 1
ATOM 788 O O . ALA A 1 104 ? -13.592 -34.760 42.046 1.00 84.00 104 ALA A O 1
ATOM 789 N N . MET A 1 105 ? -14.522 -33.922 43.915 1.00 87.56 105 MET A N 1
ATOM 790 C CA . MET A 1 105 ? -15.033 -32.700 43.283 1.00 87.56 105 MET A CA 1
ATOM 791 C C . MET A 1 105 ? -13.867 -31.779 42.931 1.00 87.56 105 MET A C 1
ATOM 793 O O . MET A 1 105 ? -13.120 -31.346 43.809 1.00 87.56 105 MET A O 1
ATOM 797 N N . THR A 1 106 ? -13.699 -31.509 41.640 1.00 90.00 106 THR A N 1
ATOM 798 C CA . THR A 1 106 ? -12.589 -30.717 41.108 1.00 90.00 106 THR A CA 1
ATOM 799 C C . THR A 1 106 ? -13.130 -29.582 40.228 1.00 90.00 106 THR A C 1
ATOM 801 O O . THR A 1 106 ? -14.052 -29.806 39.437 1.00 90.00 106 THR A O 1
ATOM 804 N N . PRO A 1 107 ? -12.590 -28.352 40.318 1.00 90.69 107 PRO A N 1
ATOM 805 C CA . PRO A 1 107 ? -13.008 -27.245 39.457 1.00 90.69 107 PRO A CA 1
ATOM 806 C C . PRO A 1 107 ? -12.793 -27.543 37.968 1.00 90.69 107 PRO A C 1
ATOM 808 O O . PRO A 1 107 ? -11.721 -28.003 37.566 1.00 90.69 107 PRO A O 1
ATOM 811 N N . ILE A 1 108 ? -13.767 -27.193 37.119 1.00 89.94 108 ILE A N 1
ATOM 812 C CA . ILE A 1 108 ? -13.686 -27.435 35.663 1.00 89.94 108 ILE A CA 1
ATOM 813 C C . ILE A 1 108 ? -12.436 -26.790 35.041 1.00 89.94 108 ILE A C 1
ATOM 815 O O . ILE A 1 108 ? -11.838 -27.358 34.127 1.00 89.94 108 ILE A O 1
ATOM 819 N N . SER A 1 109 ? -12.001 -25.634 35.552 1.00 87.06 109 SER A N 1
ATOM 820 C CA . SER A 1 109 ? -10.800 -24.925 35.086 1.00 87.06 109 SER A CA 1
ATOM 821 C C . SER A 1 109 ? -9.502 -25.731 35.231 1.00 87.06 109 SER A C 1
ATOM 823 O O . SER A 1 109 ? -8.540 -25.462 34.515 1.00 87.06 109 SER A O 1
ATOM 825 N N . GLN A 1 110 ? -9.469 -26.724 36.125 1.00 87.44 110 GLN A N 1
ATOM 826 C CA . GLN A 1 110 ? -8.319 -27.609 36.339 1.00 87.44 110 GLN A CA 1
ATOM 827 C C . GLN A 1 110 ? -8.411 -28.911 35.529 1.00 87.44 110 GLN A C 1
ATOM 829 O O . GLN A 1 110 ? -7.399 -29.568 35.299 1.00 87.44 110 GLN A O 1
ATOM 834 N N . MET A 1 111 ? -9.608 -29.274 35.067 1.00 86.88 111 MET A N 1
ATOM 835 C CA . MET A 1 111 ? -9.873 -30.515 34.329 1.00 86.88 111 MET A CA 1
ATOM 836 C C . MET A 1 111 ? -9.949 -30.311 32.810 1.00 86.88 111 MET A C 1
ATOM 838 O O . MET A 1 111 ? -9.884 -31.276 32.043 1.00 86.88 111 MET A O 1
ATOM 842 N N . ALA A 1 112 ? -10.107 -29.063 32.359 1.00 89.81 112 ALA A N 1
ATOM 843 C CA . ALA A 1 112 ? -10.333 -28.733 30.962 1.00 89.81 112 ALA A CA 1
ATOM 844 C C . ALA A 1 112 ? -9.735 -27.383 30.550 1.00 89.81 112 ALA A C 1
ATOM 846 O O . ALA A 1 112 ? -9.678 -26.426 31.318 1.00 89.81 112 ALA A O 1
ATOM 847 N N . THR A 1 113 ? -9.378 -27.272 29.270 1.00 89.44 113 THR A N 1
ATOM 848 C CA . THR A 1 113 ? -9.070 -25.985 28.641 1.00 89.44 113 THR A CA 1
ATOM 849 C C . THR A 1 113 ? -10.365 -25.286 28.236 1.00 89.44 113 THR A C 1
ATOM 851 O O . THR A 1 113 ? -11.107 -25.784 27.387 1.00 89.44 113 THR A O 1
ATOM 854 N N . ILE A 1 114 ? -10.624 -24.111 28.810 1.00 91.00 114 ILE A N 1
ATOM 855 C CA . ILE A 1 114 ? -11.778 -23.271 28.474 1.00 91.00 114 ILE A CA 1
ATOM 856 C C . ILE A 1 114 ? -11.349 -22.224 27.441 1.00 91.00 114 ILE A C 1
ATOM 858 O O . ILE A 1 114 ? -10.400 -21.471 27.649 1.00 91.00 114 ILE A O 1
ATOM 862 N N . SER A 1 115 ? -12.058 -22.159 26.320 1.00 85.50 115 SER A N 1
ATOM 863 C CA . SER A 1 115 ? -11.802 -21.221 25.227 1.00 85.50 115 SER A CA 1
ATOM 864 C C . SER A 1 115 ? -13.095 -20.555 24.766 1.00 85.50 115 SER A C 1
ATOM 866 O O . SER A 1 115 ? -14.186 -21.107 24.897 1.00 85.50 115 SER A O 1
ATOM 868 N N . VAL A 1 116 ? -12.980 -19.342 24.228 1.00 85.88 116 VAL A N 1
ATOM 869 C CA . VAL A 1 116 ? -14.117 -18.559 23.726 1.00 85.88 116 VAL A CA 1
ATOM 870 C C . VAL A 1 116 ? -13.930 -18.366 22.217 1.00 85.88 116 VAL A C 1
ATOM 872 O O . VAL A 1 116 ? -13.360 -17.356 21.800 1.00 85.88 116 VAL A O 1
ATOM 875 N N . PRO A 1 117 ? -14.326 -19.347 21.379 1.00 78.75 117 PRO A N 1
ATOM 876 C CA . PRO A 1 117 ? -14.159 -19.267 19.925 1.00 78.75 117 PRO A CA 1
ATOM 877 C C . PRO A 1 117 ? -15.016 -18.166 19.283 1.00 78.75 117 PRO A C 1
ATOM 879 O O . PRO A 1 117 ? -14.654 -17.638 18.233 1.00 78.75 117 PRO A O 1
ATOM 882 N N . SER A 1 118 ? -16.137 -17.792 19.907 1.00 74.69 118 SER A N 1
ATOM 883 C CA . SER A 1 118 ? -16.976 -16.668 19.487 1.00 74.69 118 SER A CA 1
ATOM 884 C C . SER A 1 118 ? -17.615 -15.988 20.701 1.00 74.69 118 SER A C 1
ATOM 886 O O . SER A 1 118 ? -17.686 -16.559 21.784 1.00 74.69 118 SER A O 1
ATOM 888 N N . SER A 1 119 ? -18.114 -14.760 20.546 1.00 72.44 119 SER A N 1
ATOM 889 C CA . SER A 1 119 ? -18.704 -13.980 21.650 1.00 72.44 119 SER A CA 1
ATOM 890 C C . SER A 1 119 ? -19.936 -14.623 22.308 1.00 72.44 119 SER A C 1
ATOM 892 O O . SER A 1 119 ? -20.302 -14.218 23.411 1.00 72.44 119 SER A O 1
ATOM 894 N N . GLN A 1 120 ? -20.545 -15.618 21.656 1.00 81.81 120 GLN A N 1
ATOM 895 C CA . GLN A 1 120 ? -21.739 -16.351 22.092 1.00 81.81 120 GLN A CA 1
ATOM 896 C C . GLN A 1 120 ? -21.474 -17.825 22.392 1.00 81.81 120 GLN A C 1
ATOM 898 O O . GLN A 1 120 ? -22.398 -18.534 22.776 1.00 81.81 120 GLN A O 1
ATOM 903 N N . GLN A 1 121 ? -20.247 -18.305 22.201 1.00 84.94 121 GLN A N 1
ATOM 904 C CA . GLN A 1 121 ? -19.931 -19.714 22.362 1.00 84.94 121 GLN A CA 1
ATOM 905 C C . GLN A 1 121 ? -18.738 -19.887 23.284 1.00 84.94 121 GLN A C 1
ATOM 907 O O . GLN A 1 121 ? -17.672 -19.313 23.063 1.00 84.94 121 GLN A O 1
ATOM 912 N N . LEU A 1 122 ? -18.922 -20.722 24.297 1.00 88.06 122 LEU A N 1
ATOM 913 C CA . LEU A 1 122 ? -17.865 -21.169 25.186 1.00 88.06 122 LEU A CA 1
ATOM 914 C C . LEU A 1 122 ? -17.571 -22.636 24.871 1.00 88.06 122 LEU A C 1
ATOM 916 O O . LEU A 1 122 ? -18.485 -23.453 24.798 1.00 88.06 122 LEU A O 1
ATOM 920 N N . GLN A 1 123 ? -16.302 -22.954 24.639 1.00 91.75 123 GLN A N 1
ATOM 921 C CA . GLN A 1 123 ? -15.833 -24.296 24.318 1.00 91.75 123 GLN A CA 1
ATOM 922 C C . GLN A 1 123 ? -14.928 -24.801 25.438 1.00 91.75 123 GLN A C 1
ATOM 924 O O . GLN A 1 123 ? -13.919 -24.177 25.763 1.00 91.75 123 GLN A O 1
ATOM 929 N N . ILE A 1 124 ? -15.277 -25.957 25.988 1.00 92.56 124 ILE A N 1
ATOM 930 C CA . ILE A 1 124 ? -14.558 -26.652 27.051 1.00 92.56 124 ILE A CA 1
ATOM 931 C C . ILE A 1 124 ? -13.951 -27.905 26.424 1.00 92.56 124 ILE A C 1
ATOM 933 O O . ILE A 1 124 ? -14.673 -28.737 25.875 1.00 92.56 124 ILE A O 1
ATOM 937 N N . ALA A 1 125 ? -12.628 -28.021 26.461 1.00 91.50 125 ALA A N 1
ATOM 938 C CA . ALA A 1 125 ? -11.888 -29.181 25.975 1.00 91.50 125 ALA A CA 1
ATOM 939 C C . ALA A 1 125 ? -11.249 -29.906 27.172 1.00 91.50 125 ALA A C 1
ATOM 941 O O . ALA A 1 125 ? -10.218 -29.439 27.667 1.00 91.50 125 ALA A O 1
ATOM 942 N N . PRO A 1 126 ? -11.858 -30.994 27.678 1.00 91.38 126 PRO A N 1
ATOM 943 C CA . PRO A 1 126 ? -11.314 -31.760 28.797 1.00 91.38 126 PRO A CA 1
ATOM 944 C C . PRO A 1 126 ? -9.960 -32.386 28.462 1.00 91.38 126 PRO A C 1
ATOM 946 O O . PRO A 1 126 ? -9.722 -32.788 27.322 1.00 91.38 126 PRO A O 1
ATOM 949 N N . PHE A 1 127 ? -9.072 -32.486 29.452 1.00 89.44 127 PHE A N 1
ATOM 950 C CA . PHE A 1 127 ? -7.786 -33.168 29.275 1.00 89.44 127 PHE A CA 1
ATOM 951 C C . PHE A 1 127 ? -7.957 -34.689 29.151 1.00 89.44 127 PHE A C 1
ATOM 953 O O . PHE A 1 127 ? -7.216 -35.330 28.406 1.00 89.44 127 PHE A O 1
ATOM 960 N N . ASP A 1 128 ? -8.972 -35.245 29.820 1.00 87.75 128 ASP A N 1
ATOM 961 C CA . ASP A 1 128 ? -9.418 -36.631 29.680 1.00 87.75 128 ASP A CA 1
ATOM 962 C C . ASP A 1 128 ? -10.832 -36.675 29.081 1.00 87.75 128 ASP A C 1
ATOM 964 O O . ASP A 1 128 ? -11.786 -36.135 29.644 1.00 87.75 128 ASP A O 1
ATOM 968 N N . LYS A 1 129 ? -10.985 -37.351 27.940 1.00 85.25 129 LYS A N 1
ATOM 969 C CA . LYS A 1 129 ? -12.258 -37.468 27.211 1.00 85.25 129 LYS A CA 1
ATOM 970 C C . LYS A 1 129 ? -13.328 -38.233 27.990 1.00 85.25 129 LYS A C 1
ATOM 972 O O . LYS A 1 129 ? -14.513 -38.036 27.732 1.00 85.25 129 LYS A O 1
ATOM 977 N N . SER A 1 130 ? -12.928 -39.098 28.925 1.00 84.69 130 SER A N 1
ATOM 978 C CA . SER A 1 130 ? -13.867 -39.848 29.767 1.00 84.69 130 SER A CA 1
ATOM 979 C C . SER A 1 130 ? -14.702 -38.920 30.665 1.00 84.69 130 SER A C 1
ATOM 981 O O . SER A 1 130 ? -15.874 -39.196 30.908 1.00 84.69 130 SER A O 1
ATOM 983 N N . SER A 1 131 ? -14.143 -37.764 31.042 1.00 86.75 131 SER A N 1
ATOM 984 C CA . SER A 1 131 ? -14.767 -36.776 31.934 1.00 86.75 131 SER A CA 1
ATOM 985 C C . SER A 1 131 ? -15.790 -35.847 31.259 1.00 86.75 131 SER A C 1
ATOM 987 O O . SER A 1 131 ? -16.440 -35.050 31.936 1.00 86.75 131 SER A O 1
ATOM 989 N N . CYS A 1 132 ? -15.985 -35.940 29.933 1.00 87.38 132 CYS A N 1
ATOM 990 C CA . CYS A 1 132 ? -16.925 -35.082 29.197 1.00 87.38 132 CYS A CA 1
ATOM 991 C C . CYS A 1 132 ? -18.355 -35.151 29.767 1.00 87.38 132 CYS A C 1
ATOM 993 O O . CYS A 1 132 ? -19.022 -34.128 29.900 1.00 87.38 132 CYS A O 1
ATOM 995 N N . THR A 1 133 ? -18.818 -36.351 30.123 1.00 88.75 133 THR A N 1
ATOM 996 C CA . THR A 1 133 ? -20.181 -36.574 30.633 1.00 88.75 133 THR A CA 1
ATOM 997 C C . THR A 1 133 ? -20.382 -35.976 32.027 1.00 88.75 133 THR A C 1
ATOM 999 O O . THR A 1 133 ? -21.458 -35.461 32.335 1.00 88.75 133 THR A O 1
ATOM 1002 N N . ASP A 1 134 ? -19.357 -36.022 32.877 1.00 89.19 134 ASP A N 1
ATOM 1003 C CA . ASP A 1 134 ? -19.439 -35.522 34.251 1.00 89.19 134 ASP A CA 1
ATOM 1004 C C . ASP A 1 134 ? -19.348 -33.993 34.287 1.00 89.19 134 ASP A C 1
ATOM 1006 O O . ASP A 1 134 ? -20.111 -33.342 35.003 1.00 89.19 134 ASP A O 1
ATOM 1010 N N . ILE A 1 135 ? -18.521 -33.406 33.414 1.00 89.62 135 ILE A N 1
ATOM 1011 C CA . ILE A 1 135 ? -18.462 -31.956 33.192 1.00 89.62 135 ILE A CA 1
ATOM 1012 C C . ILE A 1 135 ? -19.797 -31.433 32.635 1.00 89.62 135 ILE A C 1
ATOM 1014 O O . ILE A 1 135 ? -20.298 -30.405 33.093 1.00 89.62 135 ILE A O 1
ATOM 1018 N N . GLU A 1 136 ? -20.411 -32.138 31.678 1.00 89.00 136 GLU A N 1
ATOM 1019 C CA . GLU A 1 136 ? -21.726 -31.782 31.129 1.00 89.00 136 GLU A CA 1
ATOM 1020 C C . GLU A 1 136 ? -22.804 -31.734 32.223 1.00 89.00 136 GLU A C 1
ATOM 1022 O O . GLU A 1 136 ? -23.532 -30.743 32.341 1.00 89.00 136 GLU A O 1
ATOM 1027 N N . LYS A 1 137 ? -22.868 -32.768 33.072 1.00 88.12 137 LYS A N 1
ATOM 1028 C CA . LYS A 1 137 ? -23.798 -32.821 34.208 1.00 88.12 137 LYS A CA 1
ATOM 1029 C C . LYS A 1 137 ? -23.535 -31.702 35.213 1.00 88.12 137 LYS A C 1
ATOM 1031 O O . LYS A 1 137 ? -24.487 -31.060 35.650 1.00 88.12 137 LYS A O 1
ATOM 1036 N N . ALA A 1 138 ? -22.274 -31.440 35.556 1.00 87.44 138 ALA A N 1
ATOM 1037 C CA . ALA A 1 138 ? -21.897 -30.383 36.493 1.00 87.44 138 ALA A CA 1
ATOM 1038 C C . ALA A 1 138 ? -22.368 -28.993 36.031 1.00 87.44 138 ALA A C 1
ATOM 1040 O O . ALA A 1 138 ? -22.910 -28.224 36.824 1.00 87.44 138 ALA A O 1
ATOM 1041 N N . ILE A 1 139 ? -22.248 -28.689 34.735 1.00 87.75 139 ILE A N 1
ATOM 1042 C CA . ILE A 1 139 ? -22.715 -27.421 34.146 1.00 87.75 139 ILE A CA 1
ATOM 1043 C C . ILE A 1 139 ? -24.239 -27.280 34.249 1.00 87.75 139 ILE A C 1
ATOM 1045 O O . ILE A 1 139 ? -24.741 -26.188 34.533 1.00 87.75 139 ILE A O 1
ATOM 1049 N N . ILE A 1 140 ? -24.980 -28.372 34.038 1.00 86.38 140 ILE A N 1
ATOM 1050 C CA . ILE A 1 140 ? -26.442 -28.389 34.173 1.00 86.38 140 ILE A CA 1
ATOM 1051 C C . ILE A 1 140 ? -26.840 -28.194 35.644 1.00 86.38 140 ILE A C 1
ATOM 1053 O O . ILE A 1 140 ? -27.685 -27.345 35.937 1.00 86.38 140 ILE A O 1
ATOM 1057 N N . TYR A 1 141 ? -26.202 -28.914 36.574 1.00 84.88 141 TYR A N 1
ATOM 1058 C CA . TYR A 1 141 ? -26.472 -28.801 38.013 1.00 84.88 141 TYR A CA 1
ATOM 1059 C C . TYR A 1 141 ? -26.104 -27.435 38.595 1.00 84.88 141 TYR A C 1
ATOM 1061 O O . TYR A 1 141 ? -26.795 -26.954 39.490 1.00 84.88 141 TYR A O 1
ATOM 1069 N N . ALA A 1 142 ? -25.083 -26.767 38.051 1.00 83.44 142 ALA A N 1
ATOM 1070 C CA . ALA A 1 142 ? -24.708 -25.411 38.446 1.00 83.44 142 ALA A CA 1
ATOM 1071 C C . ALA A 1 142 ? -25.785 -24.354 38.131 1.00 83.44 142 ALA A C 1
ATOM 1073 O O . ALA A 1 142 ? -25.660 -23.204 38.555 1.00 83.44 142 ALA A O 1
ATOM 1074 N N . GLY A 1 143 ? -26.836 -24.704 37.376 1.00 72.12 143 GLY A N 1
ATOM 1075 C CA . GLY A 1 143 ? -27.973 -23.816 37.142 1.00 72.12 143 GLY A CA 1
ATOM 1076 C C . GLY A 1 143 ? -27.610 -22.565 36.338 1.00 72.12 143 GLY A C 1
ATOM 1077 O O . GLY A 1 143 ? -28.248 -21.522 36.478 1.00 72.12 143 GLY A O 1
ATOM 1078 N N . LEU A 1 144 ? -26.588 -22.645 35.477 1.00 73.94 144 LEU A N 1
ATOM 1079 C CA . LEU A 1 144 ? -26.135 -21.508 34.666 1.00 73.94 144 LEU A CA 1
ATOM 1080 C C . LEU A 1 144 ? -27.168 -21.063 33.615 1.00 73.94 144 LEU A C 1
ATOM 1082 O O . LEU A 1 144 ? -27.058 -19.955 33.090 1.00 73.94 144 LEU A O 1
ATOM 1086 N N . GLY A 1 145 ? -28.191 -21.886 33.356 1.00 70.81 145 GLY A N 1
ATOM 1087 C CA . GLY A 1 145 ? -29.302 -21.570 32.456 1.00 70.81 145 GLY A CA 1
ATOM 1088 C C . GLY A 1 145 ? -28.984 -21.778 30.974 1.00 70.81 145 GLY A C 1
ATOM 1089 O O . GLY A 1 145 ? -29.711 -21.276 30.121 1.00 70.81 145 GLY A O 1
ATOM 1090 N N . PHE A 1 146 ? -27.909 -22.507 30.663 1.00 78.12 146 PHE A N 1
ATOM 1091 C CA . PHE A 1 146 ? -27.533 -22.884 29.302 1.00 78.12 146 PHE A CA 1
ATOM 1092 C C . PHE A 1 146 ? -27.490 -24.405 29.173 1.00 78.12 146 PHE A C 1
ATOM 1094 O O . PHE A 1 146 ? -27.078 -25.095 30.104 1.00 78.12 146 PHE A O 1
ATOM 1101 N N . THR A 1 147 ? -27.878 -24.922 28.009 1.00 82.56 147 THR A N 1
ATOM 1102 C CA . THR A 1 147 ? -27.784 -26.352 27.699 1.00 82.56 147 THR A CA 1
ATOM 1103 C C . THR A 1 147 ? -26.457 -26.624 26.981 1.00 82.56 147 THR A C 1
ATOM 1105 O O . THR A 1 147 ? -26.276 -26.131 25.861 1.00 82.56 147 THR A O 1
ATOM 1108 N N . PRO A 1 148 ? -25.504 -27.349 27.596 1.00 87.94 148 PRO A N 1
ATOM 1109 C CA . PRO A 1 148 ? -24.267 -27.740 26.926 1.00 87.94 148 PRO A CA 1
ATOM 1110 C C . PRO A 1 148 ? -24.548 -28.731 25.783 1.00 87.94 148 PRO A C 1
ATOM 1112 O O . PRO A 1 148 ? -25.462 -29.543 25.853 1.00 87.94 148 PRO A O 1
ATOM 1115 N N . THR A 1 149 ? -23.764 -28.651 24.709 1.00 87.75 149 THR A N 1
ATOM 1116 C CA . THR A 1 149 ? -23.736 -29.612 23.596 1.00 87.75 149 THR A CA 1
ATOM 1117 C C . THR A 1 149 ? -22.426 -30.385 23.664 1.00 87.75 149 THR A C 1
ATOM 1119 O O . THR A 1 149 ? -21.361 -29.772 23.630 1.00 87.75 149 THR A O 1
ATOM 1122 N N . ASN A 1 150 ? -22.491 -31.708 23.771 1.00 89.56 150 ASN A N 1
ATOM 1123 C CA . ASN A 1 150 ? -21.324 -32.572 23.934 1.00 89.56 150 ASN A CA 1
ATOM 1124 C C . ASN A 1 150 ? -21.054 -33.375 22.649 1.00 89.56 150 ASN A C 1
ATOM 1126 O O . ASN A 1 150 ? -21.907 -34.138 22.203 1.00 89.56 150 ASN A O 1
ATOM 1130 N N . ASP A 1 151 ? -1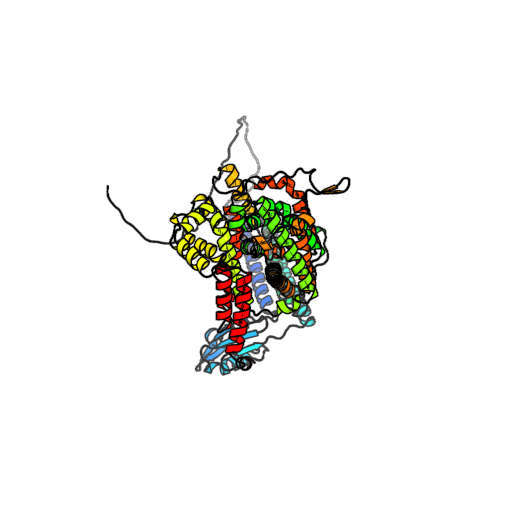9.862 -33.220 22.066 1.00 80.94 151 ASP A N 1
ATOM 1131 C CA . ASP A 1 151 ? -19.421 -33.942 20.858 1.00 80.94 151 ASP A CA 1
ATOM 1132 C C . ASP A 1 151 ? -18.416 -35.072 21.171 1.00 80.94 151 ASP A C 1
ATOM 1134 O O . ASP A 1 151 ? -17.675 -35.529 20.297 1.00 80.94 151 ASP A O 1
ATOM 1138 N N . GLY A 1 152 ? -18.302 -35.476 22.440 1.00 78.25 152 GLY A N 1
ATOM 1139 C CA . GLY A 1 152 ? -17.416 -36.540 22.932 1.00 78.25 152 GLY A CA 1
ATOM 1140 C C . GLY A 1 152 ? -15.940 -36.150 23.086 1.00 78.25 152 GLY A C 1
ATOM 1141 O O . GLY A 1 152 ? -15.217 -36.778 23.853 1.00 78.25 152 GLY A O 1
ATOM 1142 N N . ASN A 1 153 ? -15.482 -35.097 22.401 1.00 84.06 153 ASN A N 1
ATOM 1143 C CA . ASN A 1 153 ? -14.141 -34.517 22.579 1.00 84.06 153 ASN A CA 1
ATOM 1144 C C . ASN A 1 153 ? -14.166 -33.100 23.173 1.00 84.06 153 ASN A C 1
ATOM 1146 O O . ASN A 1 153 ? -13.183 -32.667 23.765 1.00 84.06 153 ASN A O 1
ATOM 1150 N N . VAL A 1 154 ? -15.248 -32.354 22.948 1.00 89.81 154 VAL A N 1
ATOM 1151 C CA . VAL A 1 154 ? -15.412 -30.960 23.375 1.00 89.81 154 VAL A CA 1
ATOM 1152 C C . VAL A 1 154 ? -16.860 -30.731 23.793 1.00 89.81 154 VAL A C 1
ATOM 1154 O O . VAL A 1 154 ? -17.773 -31.322 23.215 1.00 89.81 154 VAL A O 1
ATOM 1157 N N . ILE A 1 155 ? -17.059 -29.854 24.773 1.00 91.31 155 ILE A N 1
ATOM 1158 C CA . ILE A 1 155 ? -18.374 -29.409 25.236 1.00 91.31 155 ILE A CA 1
ATOM 1159 C C . ILE A 1 155 ? -18.545 -27.948 24.825 1.00 91.31 155 ILE A C 1
ATOM 1161 O O . ILE A 1 155 ? -17.667 -27.119 25.066 1.00 91.31 155 ILE A O 1
ATOM 1165 N N . ARG A 1 156 ? -19.670 -27.618 24.190 1.00 90.94 156 ARG A N 1
ATOM 1166 C CA . ARG A 1 156 ? -20.001 -26.271 23.715 1.00 90.94 156 ARG A CA 1
ATOM 1167 C C . ARG A 1 156 ? -21.210 -25.716 24.453 1.00 90.94 156 ARG A C 1
ATOM 1169 O O . ARG A 1 156 ? -22.260 -26.344 24.478 1.00 90.94 156 ARG A O 1
ATOM 1176 N N . ILE A 1 157 ? -21.087 -24.516 25.005 1.00 88.69 157 ILE A N 1
ATOM 1177 C CA . ILE A 1 157 ? -22.195 -23.770 25.606 1.00 88.69 157 ILE A CA 1
ATOM 1178 C C . ILE A 1 157 ? -22.522 -22.592 24.693 1.00 88.69 157 ILE A C 1
ATOM 1180 O O . ILE A 1 157 ? -21.673 -21.726 24.475 1.00 88.69 157 ILE A O 1
ATOM 1184 N N . ASN A 1 158 ? -23.752 -22.549 24.181 1.00 82.44 158 ASN A N 1
ATOM 1185 C CA . ASN A 1 158 ? -24.248 -21.431 23.383 1.00 82.44 158 ASN A CA 1
ATOM 1186 C C . ASN A 1 158 ? -25.050 -20.479 24.276 1.00 82.44 158 ASN A C 1
ATOM 1188 O O . ASN A 1 158 ? -26.041 -20.871 24.892 1.00 82.44 158 ASN A O 1
ATOM 1192 N N . ILE A 1 159 ? -24.623 -19.222 24.336 1.00 81.81 159 ILE A N 1
ATOM 1193 C CA . ILE A 1 159 ? -25.268 -18.178 25.127 1.00 81.81 159 ILE A CA 1
ATOM 1194 C C . ILE A 1 159 ? -26.250 -17.421 24.222 1.00 81.81 159 ILE A C 1
ATOM 1196 O O . ILE A 1 159 ? -25.822 -16.809 23.239 1.00 81.81 159 ILE A O 1
ATOM 1200 N N . PRO A 1 160 ? -27.561 -17.441 24.524 1.00 70.06 160 PRO A N 1
ATOM 1201 C CA . PRO A 1 160 ? -28.564 -16.721 23.758 1.00 70.06 160 PRO A CA 1
ATOM 1202 C C . PRO A 1 160 ? -28.352 -15.205 23.817 1.00 70.06 160 PRO A C 1
ATOM 1204 O O . PRO A 1 160 ? -27.920 -14.631 24.819 1.00 70.06 160 PRO A O 1
ATOM 1207 N N . THR A 1 161 ? -28.708 -14.537 22.724 1.00 67.94 161 THR A N 1
ATOM 1208 C CA . THR A 1 161 ? -28.639 -13.080 22.611 1.00 67.94 161 THR A CA 1
ATOM 1209 C C . THR A 1 161 ? -29.686 -12.395 23.477 1.00 67.94 161 THR A C 1
ATOM 1211 O O . THR A 1 161 ? -30.851 -12.787 23.472 1.00 67.94 161 THR A O 1
ATOM 1214 N N . LEU A 1 162 ? -29.304 -11.308 24.148 1.00 69.69 162 LEU A N 1
ATOM 1215 C CA . LEU A 1 162 ? -30.253 -10.461 24.873 1.00 69.69 162 LEU A CA 1
ATOM 1216 C C . LEU A 1 162 ? -31.202 -9.737 23.894 1.00 69.69 162 LEU A C 1
ATOM 1218 O O . LEU A 1 162 ? -30.758 -9.211 22.868 1.00 69.69 162 LEU A O 1
ATOM 1222 N N . THR A 1 163 ? -32.496 -9.674 24.218 1.00 73.38 163 THR A N 1
ATOM 1223 C CA . THR A 1 163 ? -33.484 -8.858 23.487 1.00 7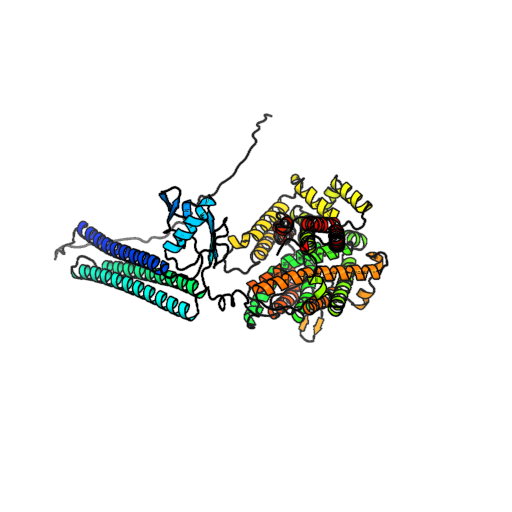3.38 163 THR A CA 1
ATOM 1224 C C . THR A 1 163 ? -33.290 -7.364 23.775 1.00 73.38 163 THR A C 1
ATOM 1226 O O . THR A 1 163 ? -32.613 -6.984 24.737 1.00 73.38 163 THR A O 1
ATOM 1229 N N . GLU A 1 164 ? -33.852 -6.484 22.939 1.00 68.38 164 GLU A N 1
ATOM 1230 C CA . GLU A 1 164 ? -33.718 -5.030 23.116 1.00 68.38 164 GLU A CA 1
ATOM 1231 C C . GLU A 1 164 ? -34.408 -4.552 24.405 1.00 68.38 164 GLU A C 1
ATOM 1233 O O . GLU A 1 164 ? -33.867 -3.721 25.136 1.00 68.38 164 GLU A O 1
ATOM 1238 N N . GLU A 1 165 ? -35.556 -5.142 24.736 1.00 72.56 165 GLU A N 1
ATOM 1239 C CA . GLU A 1 165 ? -36.307 -4.898 25.966 1.00 72.56 165 GLU A CA 1
ATOM 1240 C C . GLU A 1 165 ? -35.483 -5.294 27.195 1.00 72.56 165 GLU A C 1
ATOM 1242 O O . GLU A 1 165 ? -35.347 -4.501 28.130 1.00 72.56 165 GLU A O 1
ATOM 1247 N N . ARG A 1 166 ? -34.843 -6.475 27.164 1.00 74.31 166 ARG A N 1
ATOM 1248 C CA . ARG A 1 166 ? -34.009 -6.945 28.275 1.00 74.31 166 ARG A CA 1
ATOM 1249 C C . ARG A 1 166 ? -32.755 -6.091 28.446 1.00 74.31 166 ARG A C 1
ATOM 1251 O O . ARG A 1 166 ? -32.371 -5.803 29.574 1.00 74.31 166 ARG A O 1
ATOM 1258 N N . ARG A 1 167 ? -32.132 -5.620 27.358 1.00 73.50 167 ARG A N 1
ATOM 1259 C CA . ARG A 1 167 ? -31.006 -4.670 27.452 1.00 73.50 167 ARG A CA 1
ATOM 1260 C C . ARG A 1 167 ? -31.420 -3.340 28.074 1.00 73.50 167 ARG A C 1
ATOM 1262 O O . ARG A 1 167 ? -30.680 -2.820 28.901 1.00 73.50 167 ARG A O 1
ATOM 1269 N N . LYS A 1 168 ? -32.590 -2.796 27.716 1.00 79.12 168 LYS A N 1
ATOM 1270 C CA . LYS A 1 168 ? -33.111 -1.557 28.326 1.00 79.12 168 LYS A CA 1
ATOM 1271 C C . LYS A 1 168 ? -33.334 -1.721 29.830 1.00 79.12 168 LYS A C 1
ATOM 1273 O O . LYS A 1 168 ? -33.054 -0.797 30.588 1.00 79.12 168 LYS A O 1
ATOM 1278 N N . GLU A 1 169 ? -33.793 -2.890 30.264 1.00 81.88 169 GLU A N 1
ATOM 1279 C CA . GLU A 1 169 ? -33.933 -3.222 31.683 1.00 81.88 169 GLU A CA 1
ATOM 1280 C C . GLU A 1 169 ? -32.571 -3.308 32.394 1.00 81.88 169 GLU A C 1
ATOM 1282 O O . GLU A 1 169 ? -32.388 -2.679 33.434 1.00 81.88 169 GLU A O 1
ATOM 1287 N N . LEU A 1 170 ? -31.583 -3.988 31.800 1.00 81.00 170 LEU A N 1
ATOM 1288 C CA . LEU A 1 170 ? -30.225 -4.080 32.354 1.00 81.00 170 LEU A CA 1
ATOM 1289 C C . LEU A 1 170 ? -29.517 -2.718 32.409 1.00 81.00 170 LEU A C 1
ATOM 1291 O O . LEU A 1 170 ? -28.801 -2.442 33.366 1.00 81.00 170 LEU A O 1
ATOM 1295 N N . LEU A 1 171 ? -29.744 -1.837 31.429 1.00 84.25 171 LEU A N 1
ATOM 1296 C CA . LEU A 1 171 ? -29.233 -0.462 31.460 1.00 84.25 171 LEU A CA 1
ATOM 1297 C C . LEU A 1 171 ? -29.853 0.348 32.603 1.00 84.25 171 LEU A C 1
ATOM 1299 O O . LEU A 1 171 ? -29.144 1.092 33.276 1.00 84.25 171 LEU A O 1
ATOM 1303 N N . LYS A 1 172 ? -31.157 0.188 32.862 1.00 86.81 172 LYS A N 1
ATOM 1304 C CA . LYS A 1 172 ? -31.802 0.812 34.029 1.00 86.81 172 LYS A CA 1
ATOM 1305 C C . LYS A 1 172 ? -31.211 0.290 35.339 1.00 86.81 172 LYS A C 1
ATOM 1307 O O . LYS A 1 172 ? -30.952 1.088 36.232 1.00 86.81 172 LYS A O 1
ATOM 1312 N N . GLN A 1 173 ? -30.953 -1.015 35.432 1.00 86.19 173 GLN A N 1
ATOM 1313 C CA . GLN A 1 173 ? -30.315 -1.620 36.605 1.00 86.19 173 GLN A CA 1
ATOM 1314 C C . GLN A 1 173 ? -28.880 -1.106 36.807 1.00 86.19 173 GLN A C 1
ATOM 1316 O O . GLN A 1 173 ? -28.547 -0.693 37.912 1.00 86.19 173 GLN A O 1
ATOM 1321 N N . CYS A 1 174 ? -28.064 -1.027 35.746 1.00 87.62 174 CYS A N 1
ATOM 1322 C CA . CYS A 1 174 ? -26.727 -0.418 35.795 1.00 87.62 174 CYS A CA 1
ATOM 1323 C C . CYS A 1 174 ? -26.763 1.012 36.348 1.00 87.62 174 CYS A C 1
ATOM 1325 O O . CYS A 1 174 ? -25.964 1.352 37.218 1.00 87.62 174 CYS A O 1
ATOM 1327 N N . LYS A 1 175 ? -27.702 1.836 35.866 1.00 88.19 175 LYS A N 1
ATOM 1328 C CA . LYS A 1 175 ? -27.865 3.217 36.336 1.00 88.19 175 LYS A CA 1
ATOM 1329 C C . LYS A 1 175 ? -28.306 3.290 37.795 1.00 88.19 175 LYS A C 1
ATOM 1331 O O . LYS A 1 175 ? -27.782 4.124 38.520 1.00 88.19 175 LYS A O 1
ATOM 1336 N N . SER A 1 176 ? -29.215 2.414 38.230 1.00 90.88 176 SER A N 1
ATOM 1337 C CA . SER A 1 176 ? -29.656 2.354 39.634 1.00 90.88 176 SER A CA 1
ATOM 1338 C C . SER A 1 176 ? -28.488 2.067 40.575 1.00 90.88 176 SER A C 1
ATOM 1340 O O . SER A 1 176 ? -28.234 2.849 41.484 1.00 90.88 176 SER A O 1
ATOM 1342 N N . ILE A 1 177 ? -27.714 1.012 40.291 1.00 89.62 177 ILE A N 1
ATOM 1343 C CA . ILE A 1 177 ? -26.542 0.621 41.094 1.00 89.62 177 ILE A CA 1
ATOM 1344 C C . ILE A 1 177 ? -25.509 1.757 41.134 1.00 89.62 177 ILE A C 1
ATOM 1346 O O . ILE A 1 177 ? -24.901 2.037 42.167 1.00 89.62 177 ILE A O 1
ATOM 1350 N N . GLY A 1 178 ? -25.322 2.437 40.003 1.00 90.25 178 GLY A N 1
ATOM 1351 C CA . GLY A 1 178 ? -24.433 3.581 39.903 1.00 90.25 178 GLY A CA 1
ATOM 1352 C C . GLY A 1 178 ? -24.850 4.777 40.759 1.00 90.25 178 GLY A C 1
ATOM 1353 O O . GLY A 1 178 ? -24.022 5.366 41.453 1.00 90.25 178 GLY A O 1
ATOM 1354 N N . GLU A 1 179 ? -26.136 5.128 40.738 1.00 91.75 179 GLU A N 1
ATOM 1355 C CA . GLU A 1 179 ? -26.668 6.207 41.571 1.00 91.75 179 GLU A CA 1
ATOM 1356 C C . GLU A 1 179 ? -26.637 5.847 43.063 1.00 91.75 179 GLU A C 1
ATOM 1358 O O . GLU A 1 179 ? -26.297 6.701 43.880 1.00 91.75 179 GLU A O 1
ATOM 1363 N N . GLU A 1 180 ? -26.883 4.588 43.432 1.00 91.44 180 GLU A N 1
ATOM 1364 C CA . GLU A 1 180 ? -26.729 4.102 44.811 1.00 91.44 180 GLU A CA 1
ATOM 1365 C C . GLU A 1 180 ? -25.284 4.263 45.315 1.00 91.44 180 GLU A C 1
ATOM 1367 O O . GLU A 1 180 ? -25.066 4.787 46.411 1.00 91.44 180 GLU A O 1
ATOM 1372 N N . ALA A 1 181 ? -24.288 3.915 44.491 1.00 91.25 181 ALA A N 1
ATOM 1373 C CA . ALA A 1 181 ? -22.876 4.112 44.821 1.00 91.25 181 ALA A CA 1
ATOM 1374 C C . ALA A 1 181 ? -22.517 5.603 44.976 1.00 91.25 181 ALA A C 1
ATOM 1376 O O . ALA A 1 181 ? -21.839 5.981 45.933 1.00 91.25 181 ALA A O 1
ATOM 1377 N N . LYS A 1 182 ? -23.026 6.483 44.100 1.00 92.38 182 LYS A N 1
ATOM 1378 C CA . LYS A 1 182 ? -22.832 7.940 44.237 1.00 92.38 182 LYS A CA 1
ATOM 1379 C C . LYS A 1 182 ? -23.476 8.493 45.501 1.00 92.38 182 LYS A C 1
ATOM 1381 O O . LYS A 1 182 ? -22.904 9.369 46.146 1.00 92.38 182 LYS A O 1
ATOM 1386 N N . VAL A 1 183 ? -24.668 8.018 45.857 1.00 94.75 183 VAL A N 1
ATOM 1387 C CA . VAL A 1 183 ? -25.346 8.412 47.098 1.00 94.75 183 VAL A CA 1
ATOM 1388 C C . VAL A 1 183 ? -24.526 7.976 48.312 1.00 94.75 183 VAL A C 1
ATOM 1390 O O . VAL A 1 183 ? -24.328 8.786 49.216 1.00 94.75 183 VAL A O 1
ATOM 1393 N N . ALA A 1 184 ? -23.978 6.758 48.313 1.00 91.00 184 ALA A N 1
ATOM 1394 C CA . ALA A 1 184 ? -23.092 6.286 49.375 1.00 91.00 184 ALA A CA 1
ATOM 1395 C C . ALA A 1 184 ? -21.835 7.165 49.517 1.00 91.00 184 ALA A C 1
ATOM 1397 O O . ALA A 1 184 ? -21.548 7.632 50.619 1.00 91.00 184 ALA A O 1
ATOM 1398 N N . VAL A 1 185 ? -21.154 7.495 48.411 1.00 92.56 185 VAL A N 1
ATOM 1399 C CA . VAL A 1 185 ? -19.991 8.406 48.410 1.00 92.56 185 VAL A CA 1
ATOM 1400 C C . VAL A 1 185 ? -20.364 9.801 48.935 1.00 92.56 185 VAL A C 1
ATOM 1402 O O . VAL A 1 185 ? -19.653 10.366 49.766 1.00 92.56 185 VAL A O 1
ATOM 1405 N N . ARG A 1 186 ? -21.520 10.350 48.533 1.00 92.38 186 ARG A N 1
ATOM 1406 C CA . ARG A 1 186 ? -22.010 11.651 49.033 1.00 92.38 186 ARG A CA 1
ATOM 1407 C C . ARG A 1 186 ? -22.323 11.633 50.531 1.00 92.38 186 ARG A C 1
ATOM 1409 O O . ARG A 1 186 ? -22.105 12.650 51.192 1.00 92.38 186 ARG A O 1
ATOM 1416 N N . ASN A 1 187 ? -22.825 10.516 51.057 1.00 93.25 187 ASN A N 1
ATOM 1417 C CA . ASN A 1 187 ? -23.072 10.346 52.488 1.00 93.25 187 ASN A CA 1
ATOM 1418 C C . ASN A 1 187 ? -21.755 10.284 53.272 1.00 93.25 187 ASN A C 1
ATOM 1420 O O . ASN A 1 187 ? -21.623 10.996 54.260 1.00 93.25 187 ASN A O 1
ATOM 1424 N N . ILE A 1 188 ? -20.752 9.542 52.784 1.00 93.00 188 ILE A N 1
ATOM 1425 C CA . ILE A 1 188 ? -19.418 9.487 53.411 1.00 93.00 188 ILE A CA 1
ATOM 1426 C C . ILE A 1 188 ? -18.777 10.881 53.441 1.00 93.00 188 ILE A C 1
ATOM 1428 O O . ILE A 1 188 ? -18.276 11.311 54.477 1.00 93.00 188 ILE A O 1
ATOM 1432 N N . ARG A 1 189 ? -18.875 11.639 52.340 1.00 94.31 189 ARG A N 1
ATOM 1433 C CA . ARG A 1 189 ? -18.418 13.036 52.294 1.00 94.31 189 ARG A CA 1
ATOM 1434 C C . ARG A 1 189 ? -19.100 13.896 53.358 1.00 94.31 189 ARG A C 1
ATOM 1436 O O . ARG A 1 189 ? -18.446 14.705 54.007 1.00 94.31 189 ARG A O 1
ATOM 1443 N N . ARG A 1 190 ? -20.419 13.749 53.527 1.00 93.88 190 ARG A N 1
ATOM 1444 C CA . ARG A 1 190 ? -21.172 14.486 54.549 1.00 93.88 190 ARG A CA 1
ATOM 1445 C C . ARG A 1 190 ? -20.674 14.141 55.953 1.00 93.88 190 ARG A C 1
ATOM 1447 O O . ARG A 1 190 ? -20.423 15.064 56.716 1.00 93.88 190 ARG A O 1
ATOM 1454 N N . ASP A 1 191 ? -20.487 12.859 56.257 1.00 90.75 191 ASP A N 1
ATOM 1455 C CA . ASP A 1 191 ? -19.991 12.396 57.558 1.00 90.75 191 ASP A CA 1
ATOM 1456 C C . ASP A 1 191 ? -18.589 12.952 57.864 1.00 90.75 191 ASP A C 1
ATOM 1458 O O . ASP A 1 191 ? -18.334 13.430 58.973 1.00 90.75 191 ASP A O 1
ATOM 1462 N N . GLY A 1 192 ? -17.697 12.942 56.868 1.00 88.56 192 GLY A N 1
ATOM 1463 C CA . GLY A 1 192 ? -16.343 13.482 56.983 1.00 88.56 192 GLY A CA 1
ATOM 1464 C C . GLY A 1 192 ? -16.333 15.000 57.200 1.00 88.56 192 GLY A C 1
ATOM 1465 O O . GLY A 1 192 ? -15.734 15.490 58.156 1.00 88.56 192 GLY A O 1
ATOM 1466 N N . VAL A 1 193 ? -17.089 15.754 56.392 1.00 90.31 193 VAL A N 1
ATOM 1467 C CA . VAL A 1 193 ? -17.222 17.217 56.541 1.00 90.31 193 VAL A CA 1
ATOM 1468 C C . VAL A 1 193 ? -17.881 17.597 57.871 1.00 90.31 193 VAL A C 1
ATOM 1470 O O . VAL A 1 193 ? -17.460 18.560 58.514 1.00 90.31 193 VAL A O 1
ATOM 1473 N N . ASP A 1 194 ? -18.906 16.863 58.311 1.00 91.19 194 ASP A N 1
ATOM 1474 C CA . ASP A 1 194 ? -19.571 17.113 59.593 1.00 91.19 194 ASP A CA 1
ATOM 1475 C C . ASP A 1 194 ? -18.631 16.819 60.776 1.00 91.19 194 ASP A C 1
ATOM 1477 O O . ASP A 1 194 ? -18.699 17.514 61.793 1.00 91.19 194 ASP A O 1
ATOM 1481 N N . SER A 1 195 ? -17.720 15.849 60.644 1.00 86.81 195 SER A N 1
ATOM 1482 C CA . SER A 1 195 ? -16.678 15.561 61.640 1.00 86.81 195 SER A CA 1
ATOM 1483 C C . SER A 1 195 ? -15.635 16.680 61.715 1.00 86.81 195 SER A C 1
ATOM 1485 O O . SER A 1 195 ? -15.364 17.177 62.809 1.00 86.81 195 SER A O 1
ATOM 1487 N N . ILE A 1 196 ? -15.158 17.186 60.571 1.00 85.56 196 ILE A N 1
ATOM 1488 C CA . ILE A 1 196 ? -14.241 18.341 60.526 1.00 85.56 196 ILE A CA 1
ATOM 1489 C C . ILE A 1 196 ? -14.884 19.594 61.142 1.00 85.56 196 ILE A C 1
ATOM 1491 O O . ILE A 1 196 ? -14.269 20.279 61.958 1.00 85.56 196 ILE A O 1
ATOM 1495 N N . LYS A 1 197 ? -16.162 19.862 60.846 1.00 84.44 197 LYS A N 1
ATOM 1496 C CA . LYS A 1 197 ? -16.903 20.996 61.433 1.00 84.44 197 LYS A CA 1
ATOM 1497 C C . LYS A 1 197 ? -17.127 20.870 62.939 1.00 84.44 197 LYS A C 1
ATOM 1499 O O . LYS A 1 197 ? -17.278 21.885 63.620 1.00 84.44 197 LYS A O 1
ATOM 1504 N N . LYS A 1 198 ? -17.216 19.649 63.478 1.00 86.06 198 LYS A N 1
ATOM 1505 C CA . LYS A 1 198 ? -17.300 19.433 64.931 1.00 86.06 198 LYS A CA 1
ATOM 1506 C C . LYS A 1 198 ? -15.980 19.794 65.610 1.00 86.06 198 LYS A C 1
ATOM 1508 O O . LYS A 1 198 ? -16.024 20.499 66.612 1.00 86.06 198 LYS A O 1
ATOM 1513 N N . MET A 1 199 ? -14.850 19.396 65.027 1.00 78.38 199 MET A N 1
ATOM 1514 C CA . MET A 1 199 ? -13.515 19.753 65.524 1.00 78.38 199 MET A CA 1
ATOM 1515 C C . MET A 1 199 ? -13.238 21.264 65.423 1.00 78.38 199 MET A C 1
ATOM 1517 O O . MET A 1 199 ? -12.689 21.855 66.349 1.00 78.38 199 MET A O 1
ATOM 1521 N N . GLU A 1 200 ? -13.712 21.931 64.361 1.00 78.75 200 GLU A N 1
ATOM 1522 C CA . GLU A 1 200 ? -13.652 23.401 64.247 1.00 78.75 200 GLU A CA 1
ATOM 1523 C C . GLU A 1 200 ? -14.410 24.087 65.401 1.00 78.75 200 GLU A C 1
ATOM 1525 O O . GLU A 1 200 ? -13.909 25.020 66.028 1.00 78.75 200 GLU A O 1
ATOM 1530 N N . LYS A 1 201 ? -15.616 23.604 65.729 1.00 80.50 201 LYS A N 1
ATOM 1531 C CA . LYS A 1 201 ? -16.431 24.150 66.831 1.00 80.50 201 LYS A CA 1
ATOM 1532 C C . LYS A 1 201 ? -15.854 23.855 68.213 1.00 80.50 201 LYS A C 1
ATOM 1534 O O . LYS A 1 201 ? -16.056 24.657 69.122 1.00 80.50 201 LYS A O 1
ATOM 1539 N N . ALA A 1 202 ? -15.160 22.731 68.368 1.00 79.69 202 ALA A N 1
ATOM 1540 C CA . ALA A 1 202 ? -14.463 22.364 69.597 1.00 79.69 202 ALA A CA 1
ATOM 1541 C C . ALA A 1 202 ? -13.176 23.185 69.828 1.00 79.69 202 ALA A C 1
ATOM 1543 O O . ALA A 1 202 ? -12.626 23.152 70.922 1.00 79.69 202 ALA A O 1
ATOM 1544 N N . SER A 1 203 ? -12.767 24.016 68.854 1.00 71.31 203 SER A N 1
ATOM 1545 C CA . SER A 1 203 ? -11.497 24.766 68.834 1.00 71.31 203 SER A CA 1
ATOM 1546 C C . SER A 1 203 ? -10.242 23.886 68.781 1.00 71.31 203 SER A C 1
ATOM 1548 O O . SER A 1 203 ? -9.149 24.375 69.063 1.00 71.31 203 SER A O 1
ATOM 1550 N N . ASP A 1 204 ? -10.388 22.626 68.364 1.00 67.88 204 ASP A N 1
ATOM 1551 C CA . ASP A 1 204 ? -9.274 21.688 68.181 1.00 67.88 204 ASP A CA 1
ATOM 1552 C C . ASP A 1 204 ? -8.536 21.936 66.848 1.00 67.88 204 ASP A C 1
ATOM 1554 O O . ASP A 1 204 ? -7.364 21.590 66.699 1.00 67.88 204 ASP A O 1
ATOM 1558 N N . LEU A 1 205 ? -9.188 22.617 65.892 1.00 68.62 205 LEU A N 1
ATOM 1559 C CA . LEU A 1 205 ? -8.631 22.987 64.586 1.00 68.62 205 LEU A CA 1
ATOM 1560 C C . LEU A 1 205 ? -8.666 24.494 64.323 1.00 68.62 205 LEU A C 1
ATOM 1562 O O . LEU A 1 205 ? -9.661 25.173 64.588 1.00 68.62 205 LEU A O 1
ATOM 1566 N N . GLY A 1 206 ? -7.593 25.016 63.718 1.00 77.25 206 GLY A N 1
ATOM 1567 C CA . GLY A 1 206 ? -7.589 26.364 63.151 1.00 77.25 206 GLY A CA 1
ATOM 1568 C C . GLY A 1 206 ? -8.502 26.459 61.922 1.00 77.25 206 GLY A C 1
ATOM 1569 O O . GLY A 1 206 ? -8.636 25.496 61.171 1.00 77.25 206 GLY A O 1
ATOM 1570 N N . LYS A 1 207 ? -9.103 27.635 61.680 1.00 75.12 207 LYS A N 1
ATOM 1571 C CA . LYS A 1 207 ? -10.001 27.865 60.526 1.00 75.12 207 LYS A CA 1
ATOM 1572 C C . LYS A 1 207 ? -9.375 27.484 59.185 1.00 75.12 207 LYS A C 1
ATOM 1574 O O . LYS A 1 207 ? -10.056 26.898 58.353 1.00 75.12 207 LYS A O 1
ATOM 1579 N N . ASP A 1 208 ? -8.095 27.795 59.004 1.00 75.88 208 ASP A N 1
ATOM 1580 C CA . ASP A 1 208 ? -7.375 27.490 57.765 1.00 75.88 208 ASP A CA 1
ATOM 1581 C C . ASP A 1 208 ? -7.222 25.969 57.582 1.00 75.88 208 ASP A C 1
ATOM 1583 O O . ASP A 1 208 ? -7.537 25.441 56.523 1.00 75.88 208 ASP A O 1
ATOM 1587 N N . GLN A 1 209 ? -6.886 25.238 58.650 1.00 78.06 209 GLN A N 1
ATOM 1588 C CA . GLN A 1 209 ? -6.765 23.775 58.617 1.00 78.06 209 GLN A CA 1
ATOM 1589 C C . GLN A 1 209 ? -8.120 23.089 58.375 1.00 78.06 209 GLN A C 1
ATOM 1591 O O . GLN A 1 209 ? -8.209 22.107 57.644 1.00 78.06 209 GLN A O 1
ATOM 1596 N N . ALA A 1 210 ? -9.201 23.607 58.967 1.00 80.38 210 ALA A N 1
ATOM 1597 C CA . ALA A 1 210 ? -10.548 23.079 58.753 1.00 80.38 210 ALA A CA 1
ATOM 1598 C C . ALA A 1 210 ? -11.047 23.283 57.310 1.00 80.38 210 ALA A C 1
ATOM 1600 O O . ALA A 1 210 ? -11.880 22.500 56.844 1.00 80.38 210 ALA A O 1
ATOM 1601 N N . LEU A 1 211 ? -10.568 24.322 56.615 1.00 82.31 211 LEU A N 1
ATOM 1602 C CA . LEU A 1 211 ? -10.819 24.526 55.187 1.00 82.31 211 LEU A CA 1
ATOM 1603 C C . LEU A 1 211 ? -10.018 23.527 54.346 1.00 82.31 211 LEU A C 1
ATOM 1605 O O . LEU A 1 211 ? -10.615 22.846 53.517 1.00 82.31 211 LEU A O 1
ATOM 1609 N N . ASP A 1 212 ? -8.724 23.361 54.632 1.00 82.00 212 ASP A N 1
ATOM 1610 C CA . ASP A 1 212 ? -7.857 22.420 53.910 1.00 82.00 212 ASP A CA 1
ATOM 1611 C C . ASP A 1 212 ? -8.397 20.977 53.963 1.00 82.00 212 ASP A C 1
ATOM 1613 O O . ASP A 1 212 ? -8.516 20.315 52.932 1.00 82.00 212 ASP A O 1
ATOM 1617 N N . GLY A 1 213 ? -8.818 20.502 55.142 1.00 82.12 213 GLY A N 1
ATOM 1618 C CA . GLY A 1 213 ? -9.394 19.159 55.285 1.00 82.12 213 GLY A CA 1
ATOM 1619 C C . GLY A 1 213 ? -10.753 18.993 54.585 1.00 82.12 213 GLY A C 1
ATOM 1620 O O . GLY A 1 213 ? -11.074 17.917 54.076 1.00 82.12 213 GLY A O 1
ATOM 1621 N N . GLN A 1 214 ? -11.566 20.054 54.508 1.00 85.81 214 GLN A N 1
ATOM 1622 C CA . GLN A 1 214 ? -12.812 20.028 53.729 1.00 85.81 214 GLN A CA 1
ATOM 1623 C C . GLN A 1 214 ? -12.533 19.937 52.224 1.00 85.81 214 GLN A C 1
ATOM 1625 O O . GLN A 1 214 ? -13.217 19.180 51.528 1.00 85.81 214 GLN A O 1
ATOM 1630 N N . ASP A 1 215 ? -11.529 20.667 51.739 1.00 85.44 215 ASP A N 1
ATOM 1631 C CA . ASP A 1 215 ? -11.105 20.643 50.340 1.00 85.44 215 ASP A CA 1
ATOM 1632 C C . ASP A 1 215 ? -10.508 19.281 49.955 1.00 85.44 215 ASP A C 1
ATOM 1634 O O . ASP A 1 215 ? -10.793 18.762 48.872 1.00 85.44 215 ASP A O 1
ATOM 1638 N N . GLU A 1 216 ? -9.749 18.648 50.851 1.00 84.44 216 GLU A N 1
ATOM 1639 C CA . GLU A 1 216 ? -9.203 17.306 50.638 1.00 84.44 216 GLU A CA 1
ATOM 1640 C C . GLU A 1 216 ? -10.307 16.243 50.526 1.00 84.44 216 GLU A C 1
ATOM 1642 O O . GLU A 1 216 ? -10.342 15.480 49.555 1.00 84.44 216 GLU A O 1
ATOM 1647 N N . ILE A 1 217 ? -11.278 16.246 51.448 1.00 89.00 217 ILE A N 1
ATOM 1648 C CA . ILE A 1 217 ? -12.451 15.361 51.376 1.00 89.00 217 ILE A CA 1
ATOM 1649 C C . ILE A 1 217 ? -13.250 15.604 50.090 1.00 89.00 217 ILE A C 1
ATOM 1651 O O . ILE A 1 217 ? -13.732 14.653 49.462 1.00 89.00 217 ILE A O 1
ATOM 1655 N N . GLN A 1 218 ? -13.395 16.862 49.671 1.00 88.31 218 GLN A N 1
ATOM 1656 C CA . GLN A 1 218 ? -14.084 17.206 48.430 1.00 88.31 218 GLN A CA 1
ATOM 1657 C C . GLN A 1 218 ? -13.339 16.652 47.208 1.00 88.31 218 GLN A C 1
ATOM 1659 O O . GLN A 1 218 ? -13.963 16.007 46.364 1.00 88.31 218 GLN A O 1
ATOM 1664 N N . LYS A 1 219 ? -12.013 16.809 47.152 1.00 88.31 219 LYS A N 1
ATOM 1665 C CA . LYS A 1 219 ? -11.176 16.282 46.070 1.00 88.31 219 LYS A CA 1
ATOM 1666 C C . LYS A 1 219 ? -11.266 14.758 45.964 1.00 88.31 219 LYS A C 1
ATOM 1668 O O . LYS A 1 219 ? -11.505 14.247 44.872 1.00 88.31 219 LYS A O 1
ATOM 1673 N N . MET A 1 220 ? -11.151 14.038 47.083 1.00 86.81 220 MET A N 1
ATOM 1674 C CA . MET A 1 220 ? -11.313 12.578 47.096 1.00 86.81 220 MET A CA 1
ATOM 1675 C C . MET A 1 220 ? -12.715 12.166 46.636 1.00 86.81 220 MET A C 1
ATOM 1677 O O . MET A 1 220 ? -12.856 11.230 45.851 1.00 86.81 220 MET A O 1
ATOM 1681 N N . THR A 1 221 ? -13.758 12.888 47.057 1.00 88.94 221 THR A N 1
ATOM 1682 C CA . THR A 1 221 ? -15.135 12.626 46.606 1.00 88.94 221 THR A CA 1
ATOM 1683 C C . THR A 1 221 ? -15.257 12.773 45.089 1.00 88.94 221 THR A C 1
ATOM 1685 O O . THR A 1 221 ? -15.843 11.909 44.437 1.00 88.94 221 THR A O 1
ATOM 1688 N N . ASP A 1 222 ? -14.706 13.842 44.515 1.00 88.50 222 ASP A N 1
ATOM 1689 C CA . ASP A 1 222 ? -14.782 14.104 43.075 1.00 88.50 222 ASP A CA 1
ATOM 1690 C C . ASP A 1 222 ? -14.020 13.042 42.265 1.00 88.50 222 ASP A C 1
ATOM 1692 O O . ASP A 1 222 ? -14.507 12.579 41.228 1.00 88.50 222 ASP A O 1
ATOM 1696 N N . GLU A 1 223 ? -12.867 12.588 42.766 1.00 88.31 223 GLU A N 1
ATOM 1697 C CA . GLU A 1 223 ? -12.111 11.473 42.188 1.00 88.31 223 GLU A CA 1
ATOM 1698 C C . GLU A 1 223 ? -12.918 10.163 42.216 1.00 88.31 223 GLU A C 1
ATOM 1700 O O . GLU A 1 223 ? -13.050 9.502 41.182 1.00 88.31 223 GLU A O 1
ATOM 1705 N N . HIS A 1 224 ? -13.544 9.820 43.346 1.00 89.44 224 HIS A N 1
ATOM 1706 C CA . HIS A 1 224 ? -14.354 8.604 43.477 1.00 89.44 224 HIS A CA 1
ATOM 1707 C C . HIS A 1 224 ? -15.640 8.654 42.650 1.00 89.44 224 HIS A C 1
ATOM 1709 O O . HIS A 1 224 ? -15.997 7.658 42.020 1.00 89.44 224 HIS A O 1
ATOM 1715 N N . ILE A 1 225 ? -16.325 9.802 42.579 1.00 91.44 225 ILE A N 1
ATOM 1716 C CA . ILE A 1 225 ? -17.492 9.977 41.699 1.00 91.44 225 ILE A CA 1
ATOM 1717 C C . ILE A 1 225 ? -17.090 9.734 40.243 1.00 91.44 225 ILE A C 1
ATOM 1719 O O . ILE A 1 225 ? -17.799 9.028 39.524 1.00 91.44 225 ILE A O 1
ATOM 1723 N N . LYS A 1 226 ? -15.930 10.248 39.820 1.00 90.38 226 LYS A N 1
ATOM 1724 C CA . LYS A 1 226 ? -15.410 10.014 38.472 1.00 90.38 226 LYS A CA 1
ATOM 1725 C C . LYS A 1 226 ? -15.107 8.535 38.221 1.00 90.38 226 LYS A C 1
ATOM 1727 O O . LYS A 1 226 ? -15.465 8.023 37.164 1.00 90.38 226 LYS A O 1
ATOM 1732 N N . MET A 1 227 ? -14.518 7.829 39.188 1.00 84.19 227 MET A N 1
ATOM 1733 C CA . MET A 1 227 ? -14.288 6.381 39.082 1.00 84.19 227 MET A CA 1
ATOM 1734 C C . MET A 1 227 ? -15.599 5.587 38.986 1.00 84.19 227 MET A C 1
ATOM 1736 O O . MET A 1 227 ? -15.689 4.644 38.197 1.00 84.19 227 MET A O 1
ATOM 1740 N N . VAL A 1 228 ? -16.633 5.988 39.736 1.00 90.06 228 VAL A N 1
ATOM 1741 C CA . VAL A 1 228 ? -17.984 5.412 39.641 1.00 90.06 228 VAL A CA 1
ATOM 1742 C C . VAL A 1 228 ? -18.573 5.645 38.244 1.00 90.06 228 VAL A C 1
ATOM 1744 O O . VAL A 1 228 ? -19.045 4.695 37.616 1.00 90.06 228 VAL A O 1
ATOM 1747 N N . ASP A 1 229 ? -18.499 6.870 37.717 1.00 87.56 229 ASP A N 1
ATOM 1748 C CA . ASP A 1 229 ? -18.976 7.207 36.370 1.00 87.56 229 ASP A CA 1
ATOM 1749 C C . ASP A 1 229 ? -18.233 6.433 35.271 1.00 87.56 229 ASP A C 1
ATOM 1751 O O . ASP A 1 229 ? -18.860 5.911 34.343 1.00 87.56 229 ASP A O 1
ATOM 1755 N N . ASP A 1 230 ? -16.913 6.287 35.392 1.00 85.88 230 ASP A N 1
ATOM 1756 C CA . ASP A 1 230 ? -16.093 5.517 34.457 1.00 85.88 230 ASP A CA 1
ATOM 1757 C C . ASP A 1 230 ? -16.457 4.020 34.488 1.00 85.88 230 ASP A C 1
ATOM 1759 O O . ASP A 1 230 ? -16.595 3.388 33.431 1.00 85.88 230 ASP A O 1
ATOM 1763 N N . ALA A 1 231 ? -16.676 3.447 35.678 1.00 83.38 231 ALA A N 1
ATOM 1764 C CA . ALA A 1 231 ? -17.088 2.053 35.848 1.00 83.38 231 ALA A CA 1
ATOM 1765 C C . ALA A 1 231 ? -18.483 1.781 35.257 1.00 83.38 231 ALA A C 1
ATOM 1767 O O . ALA A 1 231 ? -18.669 0.796 34.531 1.00 83.38 231 ALA A O 1
ATOM 1768 N N . ILE A 1 232 ? -19.449 2.676 35.497 1.00 87.38 232 ILE A N 1
ATOM 1769 C CA . ILE A 1 232 ? -20.800 2.593 34.922 1.00 87.38 232 ILE A CA 1
ATOM 1770 C C . ILE A 1 232 ? -20.734 2.743 33.405 1.00 87.38 232 ILE A C 1
ATOM 1772 O O . ILE A 1 232 ? -21.263 1.895 32.695 1.00 87.38 232 ILE A O 1
ATOM 1776 N N . SER A 1 233 ? -20.038 3.761 32.888 1.00 80.75 233 SER A N 1
ATOM 1777 C CA . SER A 1 233 ? -19.904 4.013 31.447 1.00 80.75 233 SER A CA 1
ATOM 1778 C C . SER A 1 233 ? -19.295 2.816 30.719 1.00 80.75 233 SER A C 1
ATOM 1780 O O . SER A 1 233 ? -19.756 2.418 29.644 1.00 80.75 233 SER A O 1
ATOM 1782 N N . LYS A 1 234 ? -18.283 2.181 31.322 1.00 81.06 234 LYS A N 1
ATOM 1783 C CA . LYS A 1 234 ? -17.694 0.948 30.798 1.00 81.06 234 LYS A CA 1
ATOM 1784 C C . LYS A 1 234 ? -18.729 -0.177 30.740 1.00 81.06 234 LYS A C 1
ATOM 1786 O O . LYS A 1 234 ? -18.862 -0.815 29.695 1.00 81.06 234 LYS A O 1
ATOM 1791 N N . LYS A 1 235 ? -19.503 -0.388 31.807 1.00 80.62 235 LYS A N 1
ATOM 1792 C CA . LYS A 1 235 ? -20.521 -1.446 31.850 1.00 80.62 235 LYS A CA 1
ATOM 1793 C C . LYS A 1 235 ? -21.720 -1.166 30.937 1.00 80.62 235 LYS A C 1
ATOM 1795 O O . LYS A 1 235 ? -22.199 -2.077 30.269 1.00 80.62 235 LYS A O 1
ATOM 1800 N N . GLU A 1 236 ? -22.175 0.078 30.833 1.00 79.62 236 GLU A N 1
ATOM 1801 C CA . GLU A 1 236 ? -23.237 0.494 29.911 1.00 79.62 236 GLU A CA 1
ATOM 1802 C C . GLU A 1 236 ? -22.835 0.264 28.456 1.00 79.62 236 GLU A C 1
ATOM 1804 O O . GLU A 1 236 ? -23.632 -0.247 27.661 1.00 79.62 236 GLU A O 1
ATOM 1809 N N . LYS A 1 237 ? -21.579 0.574 28.109 1.00 75.56 237 LYS A N 1
ATOM 1810 C CA . LYS A 1 237 ? -21.010 0.227 26.805 1.00 75.56 237 LYS A CA 1
ATOM 1811 C C . LYS A 1 237 ? -21.014 -1.281 26.606 1.00 75.56 237 LYS A C 1
ATOM 1813 O O . LYS A 1 237 ? -21.460 -1.725 25.553 1.00 75.56 237 LYS A O 1
ATOM 1818 N N . GLU A 1 238 ? -20.603 -2.081 27.588 1.00 71.12 238 GLU A N 1
ATOM 1819 C CA . GLU A 1 238 ? -20.658 -3.547 27.484 1.00 71.12 238 GLU A CA 1
ATOM 1820 C C . GLU A 1 238 ? -22.086 -4.079 27.260 1.00 71.12 238 GLU A C 1
ATOM 1822 O O . GLU A 1 238 ? -22.282 -4.932 26.395 1.00 71.12 238 GLU A O 1
ATOM 1827 N N . VAL A 1 239 ? -23.088 -3.558 27.979 1.00 74.88 239 VAL A N 1
ATOM 1828 C CA . VAL A 1 239 ? -24.503 -3.948 27.819 1.00 74.88 239 VAL A CA 1
ATOM 1829 C C . VAL A 1 239 ? -25.048 -3.523 26.448 1.00 74.88 239 VAL A C 1
ATOM 1831 O O . VAL A 1 239 ? -25.791 -4.278 25.820 1.00 74.88 239 VAL A O 1
ATOM 1834 N N . THR A 1 240 ? -24.662 -2.344 25.951 1.00 66.25 240 THR A N 1
ATOM 1835 C CA . THR A 1 240 ? -25.172 -1.772 24.690 1.00 66.25 240 THR A CA 1
ATOM 1836 C C . THR A 1 240 ? -24.500 -2.368 23.452 1.00 66.25 240 THR A C 1
ATOM 1838 O O . THR A 1 240 ? -25.156 -2.588 22.434 1.00 66.25 240 THR A O 1
ATOM 1841 N N . THR A 1 241 ? -23.205 -2.687 23.539 1.00 53.53 241 THR A N 1
ATOM 1842 C CA . THR A 1 241 ? -22.377 -3.119 22.396 1.00 53.53 241 THR A CA 1
ATOM 1843 C C . THR A 1 241 ? -22.838 -4.444 21.788 1.00 53.53 241 THR A C 1
ATOM 1845 O O . THR A 1 241 ? -22.512 -4.732 20.640 1.00 53.53 241 THR A O 1
ATOM 1848 N N . PHE A 1 242 ? -23.642 -5.243 22.493 1.00 50.44 242 PHE A N 1
ATOM 1849 C CA . PHE A 1 242 ? -24.026 -6.570 22.023 1.00 50.44 242 PHE A CA 1
ATOM 1850 C C . PHE A 1 242 ? -25.400 -6.654 21.347 1.00 50.44 242 PHE A C 1
ATOM 1852 O O . PHE A 1 242 ? -25.916 -7.755 21.183 1.00 50.44 242 PHE A O 1
ATOM 1859 N N . SER A 1 243 ? -26.014 -5.554 20.898 1.00 33.97 243 SER A N 1
ATOM 1860 C CA . SER A 1 243 ? -27.060 -5.694 19.878 1.00 33.97 243 SER A CA 1
ATOM 1861 C C . SER A 1 243 ? -26.463 -6.285 18.602 1.00 33.97 243 SER A C 1
ATOM 1863 O O . SER A 1 243 ? -26.033 -5.563 17.702 1.00 33.97 243 SER A O 1
ATOM 1865 N N . SER A 1 244 ? -26.539 -7.612 18.500 1.00 36.53 244 SER A N 1
ATOM 1866 C CA . SER A 1 244 ? -26.415 -8.416 17.283 1.00 36.53 244 SER A CA 1
ATOM 1867 C C . SER A 1 244 ? -27.539 -8.134 16.270 1.00 36.53 244 SER A C 1
ATOM 1869 O O . SER A 1 244 ? -27.857 -8.965 15.426 1.00 36.53 244 SER A O 1
ATOM 1871 N N . SER A 1 245 ? -28.135 -6.938 16.307 1.00 34.62 245 SER A N 1
ATOM 1872 C CA . SER A 1 245 ? -28.901 -6.384 15.194 1.00 34.62 245 SER A CA 1
ATOM 1873 C C . SER A 1 245 ? -28.819 -4.855 15.050 1.00 34.62 245 SER A C 1
ATOM 1875 O O . SER A 1 245 ? -29.438 -4.333 14.120 1.00 34.62 245 SER A O 1
ATOM 1877 N N . ARG A 1 246 ? -28.059 -4.125 15.894 1.00 30.64 246 ARG A N 1
ATOM 1878 C CA . ARG A 1 246 ? -27.926 -2.654 15.785 1.00 30.64 246 ARG A CA 1
ATOM 1879 C C . ARG A 1 246 ? -26.520 -2.077 16.022 1.00 30.64 246 ARG A C 1
ATOM 1881 O O . ARG A 1 246 ? -26.139 -1.204 15.263 1.00 30.64 246 ARG A O 1
ATOM 1888 N N . SER A 1 247 ? -25.697 -2.596 16.939 1.00 28.20 247 SER A N 1
ATOM 1889 C CA . SER A 1 247 ? -24.308 -2.109 17.134 1.00 28.20 247 SER A CA 1
ATOM 1890 C C . SER A 1 247 ? -23.270 -2.912 16.338 1.00 28.20 247 SER A C 1
ATOM 1892 O O . SER A 1 247 ? -22.293 -2.342 15.866 1.00 28.20 247 SER A O 1
ATOM 1894 N N . ASN A 1 248 ? -23.566 -4.180 16.026 1.00 28.92 248 ASN A N 1
ATOM 1895 C CA . ASN A 1 248 ? -23.016 -4.883 14.853 1.00 28.92 248 ASN A CA 1
ATOM 1896 C C . ASN A 1 248 ? -23.810 -4.559 13.563 1.00 28.92 248 ASN A C 1
ATOM 1898 O O . ASN A 1 248 ? -23.708 -5.253 12.567 1.00 28.92 248 ASN A O 1
ATOM 1902 N N . LYS A 1 249 ? -24.641 -3.509 13.558 1.00 28.58 249 LYS A N 1
ATOM 1903 C CA . LYS A 1 249 ? -25.007 -2.817 12.308 1.00 28.58 249 LYS A CA 1
ATOM 1904 C C . LYS A 1 249 ? -24.310 -1.468 12.151 1.00 28.58 249 LYS A C 1
ATOM 1906 O O . LYS A 1 249 ? -24.429 -0.859 11.098 1.00 28.58 249 LYS A O 1
ATOM 1911 N N . GLU A 1 250 ? -23.595 -1.002 13.174 1.00 30.89 250 GLU A N 1
ATOM 1912 C CA . GLU A 1 250 ? -22.851 0.258 13.116 1.00 30.89 250 GLU A CA 1
ATOM 1913 C C . GLU A 1 250 ? -21.334 0.033 13.069 1.00 30.89 250 GLU A C 1
ATOM 1915 O O . GLU A 1 250 ? -20.641 0.832 12.455 1.00 30.89 250 GLU A O 1
ATOM 1920 N N . ALA A 1 251 ? -20.802 -1.074 13.605 1.00 32.78 251 ALA A N 1
ATOM 1921 C CA . ALA A 1 251 ? -19.407 -1.492 13.374 1.00 32.78 251 ALA A CA 1
ATOM 1922 C C . ALA A 1 251 ? -19.251 -2.617 12.327 1.00 32.78 251 ALA A C 1
ATOM 1924 O O . ALA A 1 251 ? -18.162 -2.835 11.807 1.00 32.78 251 ALA A O 1
ATOM 1925 N N . GLU A 1 252 ? -20.346 -3.285 11.983 1.00 34.84 252 GLU A N 1
ATOM 1926 C CA . GLU A 1 252 ? -20.510 -4.151 10.815 1.00 34.84 252 GLU A CA 1
ATOM 1927 C C . GLU A 1 252 ? -21.511 -3.377 9.962 1.00 34.84 252 GLU A C 1
ATOM 1929 O O . GLU A 1 252 ? -22.641 -3.221 10.398 1.00 34.84 252 GLU A O 1
ATOM 1934 N N . SER A 1 253 ? -21.117 -2.801 8.822 1.00 39.62 253 SER A N 1
ATOM 1935 C CA . SER A 1 253 ? -21.963 -1.860 8.064 1.00 39.62 253 SER A CA 1
ATOM 1936 C C . SER A 1 253 ? -22.075 -0.435 8.643 1.00 39.62 253 SER A C 1
ATOM 1938 O O . SER A 1 253 ? -23.178 0.114 8.680 1.00 39.62 253 SER A O 1
ATOM 1940 N N . MET A 1 254 ? -20.966 0.257 8.964 1.00 46.31 254 MET A N 1
ATOM 1941 C CA . MET A 1 254 ? -20.991 1.721 8.770 1.00 46.31 254 MET A CA 1
ATOM 1942 C C . MET A 1 254 ? -21.280 1.925 7.284 1.00 46.31 254 MET A C 1
ATOM 1944 O O . MET A 1 254 ? -20.347 1.850 6.485 1.00 46.31 254 MET A O 1
ATOM 1948 N N . GLY A 1 255 ? -22.555 2.096 6.918 1.00 52.25 255 GLY A N 1
ATOM 1949 C CA . GLY A 1 255 ? -22.971 2.381 5.551 1.00 52.25 255 GLY A CA 1
ATOM 1950 C C . GLY A 1 255 ? -22.231 3.607 5.023 1.00 52.25 255 GLY A C 1
ATOM 1951 O O . GLY A 1 255 ? -21.405 4.199 5.720 1.00 52.25 255 GLY A O 1
ATOM 1952 N N . ALA A 1 256 ? -22.503 4.006 3.781 1.00 60.75 256 ALA A N 1
ATOM 1953 C CA . ALA A 1 256 ? -21.832 5.178 3.232 1.00 60.75 256 ALA A CA 1
ATOM 1954 C C . ALA A 1 256 ? -21.968 6.355 4.229 1.00 60.75 256 ALA A C 1
ATOM 1956 O O . ALA A 1 256 ? -23.098 6.687 4.599 1.00 60.75 256 ALA A O 1
ATOM 1957 N N . PRO A 1 257 ? -20.849 6.905 4.737 1.00 71.12 257 PRO A N 1
ATOM 1958 C CA . PRO A 1 257 ? -20.878 7.966 5.733 1.00 71.12 257 PRO A CA 1
ATOM 1959 C C . PRO A 1 257 ? -21.711 9.140 5.219 1.00 71.12 257 PRO A C 1
ATOM 1961 O O . PRO A 1 257 ? -21.733 9.417 4.018 1.00 71.12 257 PRO A O 1
ATOM 1964 N N . SER A 1 258 ? -22.414 9.821 6.124 1.00 81.44 258 SER A N 1
ATOM 1965 C CA . SER A 1 258 ? -23.125 11.047 5.773 1.00 81.44 258 SER A CA 1
ATOM 1966 C C . SER A 1 258 ? -22.132 12.060 5.226 1.00 81.44 258 SER A C 1
ATOM 1968 O O . SER A 1 258 ? -21.065 12.253 5.804 1.00 81.44 258 SER A O 1
ATOM 1970 N N . PHE A 1 259 ? -22.479 12.684 4.103 1.00 89.38 259 PHE A N 1
ATOM 1971 C CA . PHE A 1 259 ? -21.612 13.656 3.452 1.00 89.38 259 PHE A CA 1
ATOM 1972 C C . PHE A 1 259 ? -21.304 14.829 4.392 1.00 89.38 259 PHE A C 1
ATOM 1974 O O . PHE A 1 259 ? -22.205 15.570 4.783 1.00 89.38 259 PHE A O 1
ATOM 1981 N N . GLU A 1 260 ? -20.025 15.002 4.723 1.00 90.62 260 GLU A N 1
ATOM 1982 C CA . GLU A 1 260 ? -19.507 16.077 5.566 1.00 90.62 260 GLU A CA 1
ATOM 1983 C C . GLU A 1 260 ? -18.330 16.760 4.847 1.00 90.62 260 GLU A C 1
ATOM 1985 O O . GLU A 1 260 ? -17.186 16.299 4.927 1.00 90.62 260 GLU A O 1
ATOM 1990 N N . PRO A 1 261 ? -18.563 17.886 4.151 1.00 91.00 261 PRO A N 1
ATOM 1991 C CA . PRO A 1 261 ? -17.557 18.483 3.274 1.00 91.00 261 PRO A CA 1
ATOM 1992 C C . PRO A 1 261 ? -16.303 18.950 4.020 1.00 91.00 261 PRO A C 1
ATOM 1994 O O . PRO A 1 261 ? -15.196 18.800 3.511 1.00 91.00 261 PRO A O 1
ATOM 1997 N N . LEU A 1 262 ? -16.441 19.472 5.244 1.00 87.81 262 LEU A N 1
ATOM 1998 C CA . LEU A 1 262 ? -15.291 19.900 6.048 1.00 87.81 262 LEU A CA 1
ATOM 1999 C C . LEU A 1 262 ? -14.374 18.718 6.395 1.00 87.81 262 LEU A C 1
ATOM 2001 O O . LEU A 1 262 ? -13.151 18.828 6.328 1.00 87.81 262 LEU A O 1
ATOM 2005 N N . ARG A 1 263 ? -14.972 17.572 6.726 1.00 84.38 263 ARG A N 1
ATOM 2006 C CA . ARG A 1 263 ? -14.248 16.346 7.056 1.00 84.38 263 ARG A CA 1
ATOM 2007 C C . ARG A 1 263 ? -13.556 15.764 5.825 1.00 84.38 263 ARG A C 1
ATOM 2009 O O . ARG A 1 263 ? -12.411 15.331 5.922 1.00 84.38 263 ARG A O 1
ATOM 2016 N N . ASP A 1 264 ? -14.196 15.849 4.659 1.00 91.94 264 ASP A N 1
ATOM 2017 C CA . ASP A 1 264 ? -13.582 15.492 3.377 1.00 91.94 264 ASP A CA 1
ATOM 2018 C C . ASP A 1 264 ? -12.403 16.397 3.010 1.00 91.94 264 ASP A C 1
ATOM 2020 O O . ASP A 1 264 ? -11.385 15.893 2.541 1.00 91.94 264 ASP A O 1
ATOM 2024 N N . ILE A 1 265 ? -12.494 17.707 3.262 1.00 92.88 265 ILE A N 1
ATOM 2025 C CA . ILE A 1 265 ? -11.390 18.652 3.026 1.00 92.88 265 ILE A CA 1
ATOM 2026 C C . ILE A 1 265 ? -10.193 18.317 3.921 1.00 92.88 265 ILE A C 1
ATOM 2028 O O . ILE A 1 265 ? -9.072 18.190 3.428 1.00 92.88 265 ILE A O 1
ATOM 2032 N N . ILE A 1 266 ? -10.428 18.122 5.223 1.00 86.38 266 ILE A N 1
ATOM 2033 C CA . ILE A 1 266 ? -9.378 17.757 6.187 1.00 86.38 266 ILE A CA 1
ATOM 2034 C C . ILE A 1 266 ? -8.748 16.417 5.800 1.00 86.38 266 ILE A C 1
ATOM 2036 O O . ILE A 1 266 ? -7.524 16.296 5.727 1.00 86.38 266 ILE A O 1
ATOM 2040 N N . SER A 1 267 ? -9.579 15.418 5.496 1.00 87.56 267 SER A N 1
ATOM 2041 C CA . SER A 1 267 ? -9.121 14.111 5.038 1.00 87.56 267 SER A CA 1
ATOM 2042 C C . SER A 1 267 ? -8.283 14.232 3.765 1.00 87.56 267 SER A C 1
ATOM 2044 O O . SER A 1 267 ? -7.201 13.655 3.688 1.00 87.56 267 SER A O 1
ATOM 2046 N N . GLY A 1 268 ? -8.749 15.007 2.786 1.00 91.00 268 GLY A N 1
ATOM 2047 C CA . GLY A 1 268 ? -8.053 15.232 1.526 1.00 91.00 268 GLY A CA 1
ATOM 2048 C C . GLY A 1 268 ? -6.686 15.896 1.712 1.00 91.00 268 GLY A C 1
ATOM 2049 O O . GLY A 1 268 ? -5.719 15.481 1.070 1.00 91.00 268 GLY A O 1
ATOM 2050 N N . ALA A 1 269 ? -6.578 16.859 2.632 1.00 89.25 269 ALA A N 1
ATOM 2051 C CA . ALA A 1 269 ? -5.325 17.528 2.982 1.00 89.25 269 ALA A CA 1
ATOM 2052 C C . ALA A 1 269 ? -4.323 16.596 3.675 1.00 89.25 269 ALA A C 1
ATOM 2054 O O . ALA A 1 269 ? -3.152 16.546 3.294 1.00 89.25 269 ALA A O 1
ATOM 2055 N N . ILE A 1 270 ? -4.780 15.797 4.642 1.00 84.69 270 ILE A N 1
ATOM 2056 C CA . ILE A 1 270 ? -3.929 14.801 5.306 1.00 84.69 270 ILE A CA 1
ATOM 2057 C C . ILE A 1 270 ? -3.438 13.763 4.293 1.00 84.69 270 ILE A C 1
ATOM 2059 O O . ILE A 1 270 ? -2.258 13.406 4.268 1.00 84.69 270 ILE A O 1
ATOM 2063 N N . MET A 1 271 ? -4.328 13.283 3.429 1.00 87.12 271 MET A N 1
ATOM 2064 C CA . MET A 1 271 ? -3.978 12.352 2.363 1.00 87.12 271 MET A CA 1
ATOM 2065 C C . MET A 1 271 ? -2.961 12.937 1.386 1.00 87.12 271 MET A C 1
ATOM 2067 O O . MET A 1 271 ? -2.035 12.231 0.978 1.00 87.12 271 MET A O 1
ATOM 2071 N N . ALA A 1 272 ? -3.116 14.216 1.034 1.00 89.31 272 ALA A N 1
ATOM 2072 C CA . ALA A 1 272 ? -2.185 14.901 0.158 1.00 89.31 272 ALA A CA 1
ATOM 2073 C C . ALA A 1 272 ? -0.782 14.920 0.772 1.00 89.31 272 ALA A C 1
ATOM 2075 O O . ALA A 1 272 ? 0.159 14.472 0.122 1.00 89.31 272 ALA A O 1
ATOM 2076 N N . ALA A 1 273 ? -0.660 15.319 2.041 1.00 84.00 273 ALA A N 1
ATOM 2077 C CA . ALA A 1 273 ? 0.617 15.376 2.749 1.00 84.00 273 ALA A CA 1
ATOM 2078 C C . ALA A 1 273 ? 1.264 13.990 2.941 1.00 84.00 273 ALA A C 1
ATOM 2080 O O . ALA A 1 273 ? 2.455 13.808 2.702 1.00 84.00 273 ALA A O 1
ATOM 2081 N N . THR A 1 274 ? 0.479 12.986 3.339 1.00 80.62 274 THR A N 1
ATOM 2082 C CA . THR A 1 274 ? 0.991 11.639 3.666 1.00 80.62 274 THR A CA 1
ATOM 2083 C C . THR A 1 274 ? 1.414 10.816 2.447 1.00 80.62 274 THR A C 1
ATOM 2085 O O . THR A 1 274 ? 2.215 9.889 2.575 1.00 80.62 274 THR A O 1
ATOM 2088 N N . SER A 1 275 ? 0.908 11.143 1.257 1.00 85.00 275 SER A N 1
ATOM 2089 C CA . SER A 1 275 ? 1.170 10.371 0.034 1.00 85.00 275 SER A CA 1
ATOM 2090 C C . SER A 1 275 ? 2.352 10.881 -0.785 1.00 85.00 275 SER A C 1
ATOM 2092 O O . SER A 1 275 ? 2.865 10.133 -1.615 1.00 85.00 275 SER A O 1
ATOM 2094 N N . VAL A 1 276 ? 2.783 12.125 -0.575 1.00 83.31 276 VAL A N 1
ATOM 2095 C CA . VAL A 1 276 ? 3.856 12.773 -1.343 1.00 83.31 276 VAL A CA 1
ATOM 2096 C C . VAL A 1 276 ? 5.146 11.930 -1.384 1.00 83.31 276 VAL A C 1
ATOM 2098 O O . VAL A 1 276 ? 5.615 11.646 -2.487 1.00 83.31 276 VAL A O 1
ATOM 2101 N N . PRO A 1 277 ? 5.666 11.392 -0.259 1.00 79.06 277 PRO A N 1
ATOM 2102 C CA . PRO A 1 277 ? 6.844 10.520 -0.302 1.00 79.06 277 PRO A CA 1
ATOM 2103 C C . PRO A 1 277 ? 6.627 9.256 -1.145 1.00 79.06 277 PRO A C 1
ATOM 2105 O O . PRO A 1 277 ? 7.520 8.821 -1.866 1.00 79.06 277 PRO A O 1
ATOM 2108 N N . GLN A 1 278 ? 5.421 8.677 -1.104 1.00 80.88 278 GLN A N 1
ATOM 2109 C CA . GLN A 1 278 ? 5.091 7.482 -1.886 1.00 80.88 278 GLN A CA 1
ATOM 2110 C C . GLN A 1 278 ? 5.046 7.777 -3.389 1.00 80.88 278 GLN A C 1
ATOM 2112 O O . GLN A 1 278 ? 5.428 6.923 -4.182 1.00 80.88 278 GLN A O 1
ATOM 2117 N N . LEU A 1 279 ? 4.572 8.962 -3.789 1.00 86.38 279 LEU A N 1
ATOM 2118 C CA . LEU A 1 279 ? 4.516 9.368 -5.195 1.00 86.38 279 LEU A CA 1
ATOM 2119 C C . LEU A 1 279 ? 5.911 9.427 -5.815 1.00 86.38 279 LEU A C 1
ATOM 2121 O O . LEU A 1 279 ? 6.134 8.836 -6.871 1.00 86.38 279 LEU A O 1
ATOM 2125 N N . ILE A 1 280 ? 6.854 10.059 -5.115 1.00 83.69 280 ILE A N 1
ATOM 2126 C CA . ILE A 1 280 ? 8.254 10.142 -5.542 1.00 83.69 280 ILE A CA 1
ATOM 2127 C C . ILE A 1 280 ? 8.858 8.741 -5.638 1.00 83.69 280 ILE A C 1
ATOM 2129 O O . ILE A 1 280 ? 9.411 8.358 -6.667 1.00 83.69 280 ILE A O 1
ATOM 2133 N N . ALA A 1 281 ? 8.697 7.943 -4.582 1.00 79.19 281 ALA A N 1
ATOM 2134 C CA . ALA A 1 281 ? 9.311 6.626 -4.494 1.00 79.19 281 ALA A CA 1
ATOM 2135 C C . ALA A 1 281 ? 8.797 5.666 -5.592 1.00 79.19 281 ALA A C 1
ATOM 2137 O O . ALA A 1 281 ? 9.554 4.865 -6.151 1.00 79.19 281 ALA A O 1
ATOM 2138 N N . TYR A 1 282 ? 7.512 5.750 -5.951 1.00 85.25 282 TYR A N 1
ATOM 2139 C CA . TYR A 1 282 ? 6.953 4.934 -7.029 1.00 85.25 282 TYR A CA 1
ATOM 2140 C C . TYR A 1 282 ? 7.331 5.424 -8.427 1.00 85.25 282 TYR A C 1
ATOM 2142 O O . TYR A 1 282 ? 7.498 4.583 -9.307 1.00 85.25 282 TYR A O 1
ATOM 2150 N N . ALA A 1 283 ? 7.544 6.724 -8.640 1.00 87.00 283 ALA A N 1
ATOM 2151 C CA . ALA A 1 283 ? 8.108 7.220 -9.896 1.00 87.00 283 ALA A CA 1
ATOM 2152 C C . ALA A 1 283 ? 9.525 6.682 -10.129 1.00 87.00 283 ALA A C 1
ATOM 2154 O O . ALA A 1 283 ? 9.809 6.129 -11.191 1.00 87.00 283 ALA A O 1
ATOM 2155 N N . GLU A 1 284 ? 10.374 6.695 -9.102 1.00 80.62 284 GLU A N 1
ATOM 2156 C CA . GLU A 1 284 ? 11.703 6.078 -9.197 1.00 80.62 284 GLU A CA 1
ATOM 2157 C C . GLU A 1 284 ? 11.630 4.574 -9.482 1.00 80.62 284 GLU A C 1
ATOM 2159 O O . GLU A 1 284 ? 12.449 4.022 -10.218 1.00 80.62 284 GLU A O 1
ATOM 2164 N N . THR A 1 285 ? 10.610 3.901 -8.943 1.00 80.00 285 THR A N 1
ATOM 2165 C CA . THR A 1 285 ? 10.376 2.477 -9.212 1.00 80.00 285 THR A CA 1
ATOM 2166 C C . THR A 1 285 ? 10.012 2.220 -10.678 1.00 80.00 285 THR A C 1
ATOM 2168 O O . THR A 1 285 ? 10.427 1.195 -11.211 1.00 80.00 285 THR A O 1
ATOM 2171 N N . VAL A 1 286 ? 9.293 3.134 -11.345 1.00 86.44 286 VAL A N 1
ATOM 2172 C CA . VAL A 1 286 ? 9.015 3.073 -12.798 1.00 86.44 286 VAL A CA 1
ATOM 2173 C C . VAL A 1 286 ? 10.294 3.273 -13.621 1.00 86.44 286 VAL A C 1
ATOM 2175 O O . VAL A 1 286 ? 10.413 2.724 -14.717 1.00 86.44 286 VAL A O 1
ATOM 2178 N N . GLY A 1 287 ? 11.258 4.022 -13.081 1.00 81.00 287 GLY A N 1
ATOM 2179 C CA . GLY A 1 287 ? 12.443 4.508 -13.793 1.00 81.00 287 GLY A CA 1
ATOM 2180 C C . GLY A 1 287 ? 12.365 5.988 -14.173 1.00 81.00 287 GLY A C 1
ATOM 2181 O O . GLY A 1 287 ? 13.116 6.417 -15.038 1.00 81.00 287 GLY A O 1
ATOM 2182 N N . TYR A 1 288 ? 11.458 6.750 -13.560 1.00 83.94 288 TYR A N 1
ATOM 2183 C CA . TYR A 1 288 ? 11.376 8.202 -13.709 1.00 83.94 288 TYR A CA 1
ATOM 2184 C C . TYR A 1 288 ? 12.242 8.920 -12.675 1.00 83.94 288 TYR A C 1
ATOM 2186 O O . TYR A 1 288 ? 12.508 8.396 -11.589 1.00 83.94 288 TYR A O 1
ATOM 2194 N N . ALA A 1 289 ? 12.556 10.179 -12.953 1.00 82.00 289 ALA A N 1
ATOM 2195 C CA . ALA A 1 289 ? 12.916 11.141 -11.934 1.00 82.00 289 ALA A CA 1
ATOM 2196 C C . ALA A 1 289 ? 11.785 11.264 -10.901 1.00 82.00 289 ALA A C 1
ATOM 2198 O O . ALA A 1 289 ? 10.594 11.315 -11.233 1.00 82.00 289 ALA A O 1
ATOM 2199 N N . GLY A 1 290 ? 12.157 11.333 -9.622 1.00 78.12 290 GLY A N 1
ATOM 2200 C CA . GLY A 1 290 ? 11.203 11.314 -8.513 1.00 78.12 290 GLY A CA 1
ATOM 2201 C C . GLY A 1 290 ? 10.144 12.423 -8.591 1.00 78.12 290 GLY A C 1
ATOM 2202 O O . GLY A 1 290 ? 8.985 12.199 -8.238 1.00 78.12 290 GLY A O 1
ATOM 2203 N N . TYR A 1 291 ? 10.502 13.593 -9.130 1.00 80.94 291 TYR A N 1
ATOM 2204 C CA . TYR A 1 291 ? 9.584 14.722 -9.285 1.00 80.94 291 TYR A CA 1
ATOM 2205 C C . TYR A 1 291 ? 8.382 14.412 -10.188 1.00 80.94 291 TYR A C 1
ATOM 2207 O O . TYR A 1 291 ? 7.284 14.903 -9.927 1.00 80.94 291 TYR A O 1
ATOM 2215 N N . ARG A 1 292 ? 8.551 13.555 -11.208 1.00 84.38 292 ARG A N 1
ATOM 2216 C CA . ARG A 1 292 ? 7.472 13.184 -12.139 1.00 84.38 292 ARG A CA 1
ATOM 2217 C C . ARG A 1 292 ? 6.345 12.444 -11.434 1.00 84.38 292 ARG A C 1
ATOM 2219 O O . ARG A 1 292 ? 5.185 12.533 -11.830 1.00 84.38 292 ARG A O 1
ATOM 2226 N N . GLY A 1 293 ? 6.662 11.745 -10.346 1.00 86.62 293 GLY A N 1
ATOM 2227 C CA . GLY A 1 293 ? 5.658 11.135 -9.483 1.00 86.62 293 GLY A CA 1
ATOM 2228 C C . GLY A 1 293 ? 4.715 12.156 -8.872 1.00 86.62 293 GLY A C 1
ATOM 2229 O O . GLY A 1 293 ? 3.533 11.872 -8.730 1.00 86.62 293 GLY A O 1
ATOM 2230 N N . LEU A 1 294 ? 5.215 13.345 -8.539 1.00 82.44 294 LEU A N 1
ATOM 2231 C CA . LEU A 1 294 ? 4.410 14.433 -7.995 1.00 82.44 294 LEU A CA 1
ATOM 2232 C C . LEU A 1 294 ? 3.690 15.196 -9.100 1.00 82.44 294 LEU A C 1
ATOM 2234 O O . LEU A 1 294 ? 2.482 15.402 -8.994 1.00 82.44 294 LEU A O 1
ATOM 2238 N N . SER A 1 295 ? 4.410 15.558 -10.168 1.00 82.75 295 SER A N 1
ATOM 2239 C CA . SER A 1 295 ? 3.866 16.426 -11.216 1.00 82.75 295 SER A CA 1
ATOM 2240 C C . SER A 1 295 ? 2.718 15.789 -12.004 1.00 82.75 295 SER A C 1
ATOM 2242 O O . SER A 1 295 ? 1.850 16.474 -12.537 1.00 82.75 295 SER A O 1
ATOM 2244 N N . THR A 1 296 ? 2.673 14.458 -12.042 1.00 89.00 296 THR A N 1
ATOM 2245 C CA . THR A 1 296 ? 1.703 13.716 -12.855 1.00 89.00 296 THR A CA 1
ATOM 2246 C C . THR A 1 296 ? 0.591 13.047 -12.042 1.00 89.00 296 THR A C 1
ATOM 2248 O O . THR A 1 296 ? -0.337 12.493 -12.623 1.00 89.00 296 THR A O 1
ATOM 2251 N N . ALA A 1 297 ? 0.639 13.078 -10.702 1.00 91.19 297 ALA A N 1
ATOM 2252 C CA . ALA A 1 297 ? -0.267 12.288 -9.856 1.00 91.19 297 ALA A CA 1
ATOM 2253 C C . ALA A 1 297 ? -1.681 12.853 -9.709 1.00 91.19 297 ALA A C 1
ATOM 2255 O O . ALA A 1 297 ? -2.637 12.095 -9.517 1.00 91.19 297 ALA A O 1
ATOM 2256 N N . GLY A 1 298 ? -1.817 14.177 -9.758 1.00 93.06 298 GLY A N 1
ATOM 2257 C CA . GLY A 1 298 ? -3.092 14.859 -9.556 1.00 93.06 298 GLY A CA 1
ATOM 2258 C C . GLY A 1 298 ? -4.151 14.507 -10.608 1.00 93.06 298 GLY A C 1
ATOM 2259 O O . GLY A 1 298 ? -5.221 14.025 -10.233 1.00 93.06 298 GLY A O 1
ATOM 2260 N N . PRO A 1 299 ? -3.881 14.679 -11.915 1.00 93.94 299 PRO A N 1
ATOM 2261 C CA . PRO A 1 299 ? -4.879 14.465 -12.969 1.00 93.94 299 PRO A CA 1
ATOM 2262 C C . PRO A 1 299 ? -5.472 13.040 -13.007 1.00 93.94 299 PRO A C 1
ATOM 2264 O O . PRO A 1 299 ? -6.700 12.910 -13.054 1.00 93.94 299 PRO A O 1
ATOM 2267 N N . PRO A 1 300 ? -4.675 11.959 -12.889 1.00 96.56 300 PRO A N 1
ATOM 2268 C CA . PRO A 1 300 ? -5.198 10.597 -12.791 1.00 96.56 300 PRO A CA 1
ATOM 2269 C C . PRO A 1 300 ? -6.064 10.385 -11.551 1.00 96.56 300 PRO A C 1
ATOM 2271 O O . PRO A 1 300 ? -7.114 9.744 -11.642 1.00 96.56 300 PRO A O 1
ATOM 2274 N N . LEU A 1 301 ? -5.660 10.926 -10.394 1.00 96.50 301 LEU A N 1
ATOM 2275 C CA . LEU A 1 301 ? -6.435 10.804 -9.160 1.00 96.50 301 LEU A CA 1
ATOM 2276 C C . LEU A 1 301 ? -7.757 11.574 -9.246 1.00 96.50 301 LEU A C 1
ATOM 2278 O O . LEU A 1 301 ? -8.778 11.086 -8.768 1.00 96.50 301 LEU A O 1
ATOM 2282 N N . LEU A 1 302 ? -7.760 12.740 -9.894 1.00 96.38 302 LEU A N 1
ATOM 2283 C CA . LEU A 1 302 ? -8.975 13.510 -10.142 1.00 96.38 302 LEU A CA 1
ATOM 2284 C C . LEU A 1 302 ? -9.955 12.714 -11.015 1.00 96.38 302 LEU A C 1
ATOM 2286 O O . LEU A 1 302 ? -11.116 12.547 -10.640 1.00 96.38 302 LEU A O 1
ATOM 2290 N N . ALA A 1 303 ? -9.476 12.155 -12.131 1.00 96.94 303 ALA A N 1
ATOM 2291 C CA . ALA A 1 303 ? -10.277 11.301 -13.009 1.00 96.94 303 ALA A CA 1
ATOM 2292 C C . ALA A 1 303 ? -10.829 10.068 -12.269 1.00 96.94 303 ALA A C 1
ATOM 2294 O O . ALA A 1 303 ? -11.996 9.705 -12.438 1.00 96.94 303 ALA A O 1
ATOM 2295 N N . TRP A 1 304 ? -10.022 9.462 -11.392 1.00 97.12 304 TRP A N 1
ATOM 2296 C CA . TRP A 1 304 ? -10.467 8.379 -10.518 1.00 97.12 304 TRP A CA 1
ATOM 2297 C C . TRP A 1 304 ? -11.576 8.827 -9.562 1.00 97.12 304 TRP A C 1
ATOM 2299 O O . TRP A 1 304 ? -12.613 8.171 -9.489 1.00 97.12 304 TRP A O 1
ATOM 2309 N N . GLY A 1 305 ? -11.383 9.941 -8.846 1.00 95.25 305 GLY A N 1
ATOM 2310 C CA . GLY A 1 305 ? -12.326 10.461 -7.851 1.00 95.25 305 GLY A CA 1
ATOM 2311 C C . GLY A 1 305 ? -13.703 10.784 -8.435 1.00 95.25 305 GLY A C 1
ATOM 2312 O O . GLY A 1 305 ? -14.722 10.560 -7.781 1.00 95.25 305 GLY A O 1
ATOM 2313 N N . VAL A 1 306 ? -13.748 11.228 -9.695 1.00 95.50 306 VAL A N 1
ATOM 2314 C CA . VAL A 1 306 ? -15.002 11.453 -10.433 1.00 95.50 306 VAL A CA 1
ATOM 2315 C C . VAL A 1 306 ? -15.709 10.131 -10.774 1.00 95.50 306 VAL A C 1
ATOM 2317 O O . VAL A 1 306 ? -16.936 10.037 -10.693 1.00 95.50 306 VAL A O 1
ATOM 2320 N N . ALA A 1 307 ? -14.958 9.088 -11.134 1.00 95.00 307 ALA A N 1
ATOM 2321 C CA . ALA A 1 307 ? -15.515 7.845 -11.668 1.00 95.00 307 ALA A CA 1
ATOM 2322 C C . ALA A 1 307 ? -15.821 6.767 -10.611 1.00 95.00 307 ALA A C 1
ATOM 2324 O O . ALA A 1 307 ? -16.841 6.067 -10.714 1.00 95.00 307 ALA A O 1
ATOM 2325 N N . THR A 1 308 ? -14.973 6.637 -9.586 1.00 93.38 308 THR A N 1
ATOM 2326 C CA . THR A 1 308 ? -15.074 5.597 -8.550 1.00 93.38 308 THR A CA 1
ATOM 2327 C C . THR A 1 308 ? -16.429 5.629 -7.847 1.00 93.38 308 THR A C 1
ATOM 2329 O O . THR A 1 308 ? -17.111 6.654 -7.798 1.00 93.38 308 THR A O 1
ATOM 2332 N N . GLY A 1 309 ? -16.888 4.488 -7.341 1.00 88.12 309 GLY A N 1
ATOM 2333 C CA . GLY A 1 309 ? -18.101 4.373 -6.536 1.00 88.12 309 GLY A CA 1
ATOM 2334 C C . GLY A 1 309 ? -17.862 4.608 -5.048 1.00 88.12 309 GLY A C 1
ATOM 2335 O O . GLY A 1 309 ? -18.785 5.028 -4.355 1.00 88.12 309 GLY A O 1
ATOM 2336 N N . SER A 1 310 ? -16.640 4.379 -4.575 1.00 87.12 310 SER A N 1
ATOM 2337 C CA . SER A 1 310 ? -16.319 4.330 -3.149 1.00 87.12 310 SER A CA 1
ATOM 2338 C C . SER A 1 310 ? -15.986 5.708 -2.560 1.00 87.12 310 SER A C 1
ATOM 2340 O O . SER A 1 310 ? -15.257 6.468 -3.193 1.00 87.12 310 SER A O 1
ATOM 2342 N N . PRO A 1 311 ? -16.454 6.030 -1.339 1.00 87.62 311 PRO A N 1
ATOM 2343 C CA . PRO A 1 311 ? -16.097 7.272 -0.649 1.00 87.62 311 PRO A CA 1
ATOM 2344 C C . PRO A 1 311 ? -14.653 7.285 -0.118 1.00 87.62 311 PRO A C 1
ATOM 2346 O O . PRO A 1 311 ? -14.123 8.352 0.161 1.00 87.62 311 PRO A O 1
ATOM 2349 N N . TRP A 1 312 ? -14.008 6.121 0.008 1.00 87.38 312 TRP A N 1
ATOM 2350 C CA . TRP A 1 312 ? -12.662 5.997 0.590 1.00 87.38 312 TRP A CA 1
ATOM 2351 C C . TRP A 1 312 ? -11.587 5.658 -0.434 1.00 87.38 312 TRP A C 1
ATOM 2353 O O . TRP A 1 312 ? -10.392 5.781 -0.157 1.00 87.38 312 TRP A O 1
ATOM 2363 N N . MET A 1 313 ? -11.989 5.157 -1.603 1.00 88.88 313 MET A N 1
ATOM 2364 C CA . MET A 1 313 ? -11.031 4.576 -2.527 1.00 88.88 313 MET A CA 1
ATOM 2365 C C . MET A 1 313 ? -10.249 5.653 -3.258 1.00 88.88 313 MET A C 1
ATOM 2367 O O . MET A 1 313 ? -10.803 6.504 -3.946 1.00 88.88 313 MET A O 1
ATOM 2371 N N . ASN A 1 314 ? -8.937 5.558 -3.124 1.00 91.12 314 ASN A N 1
ATOM 2372 C CA . ASN A 1 314 ? -7.975 6.432 -3.760 1.00 91.12 314 ASN A CA 1
ATOM 2373 C C . ASN A 1 314 ? -7.074 5.627 -4.682 1.00 91.12 314 ASN A C 1
ATOM 2375 O O . ASN A 1 314 ? -6.867 4.426 -4.487 1.00 91.12 314 ASN A O 1
ATOM 2379 N N . ALA A 1 315 ? -6.505 6.312 -5.665 1.00 92.56 315 ALA A N 1
ATOM 2380 C CA . ALA A 1 315 ? -5.682 5.698 -6.688 1.00 92.56 315 ALA A CA 1
ATOM 2381 C C . ALA A 1 315 ? -4.356 6.431 -6.894 1.00 92.56 315 ALA A C 1
ATOM 2383 O O . ALA A 1 315 ? -3.954 7.315 -6.134 1.00 92.56 315 ALA A O 1
ATOM 2384 N N . GLY A 1 316 ? -3.636 5.985 -7.907 1.00 92.06 316 GLY A N 1
ATOM 2385 C CA . GLY A 1 316 ? -2.404 6.570 -8.407 1.00 92.06 316 GLY A CA 1
ATOM 2386 C C . GLY A 1 316 ? -1.401 5.472 -8.716 1.00 92.06 316 GLY A C 1
ATOM 2387 O O . GLY A 1 316 ? -1.735 4.284 -8.690 1.00 92.06 316 GLY A O 1
ATOM 2388 N N . VAL A 1 317 ? -0.163 5.867 -8.995 1.00 91.69 317 VAL A N 1
ATOM 2389 C CA . VAL A 1 317 ? 0.912 4.893 -9.174 1.00 91.69 317 VAL A CA 1
ATOM 2390 C C . VAL A 1 317 ? 1.097 4.155 -7.851 1.00 91.69 317 VAL A C 1
ATOM 2392 O O . VAL A 1 317 ? 1.128 4.765 -6.775 1.00 91.69 317 VAL A O 1
ATOM 2395 N N . THR A 1 318 ? 1.145 2.833 -7.942 1.00 86.56 318 THR A N 1
ATOM 2396 C CA . THR A 1 318 ? 1.375 1.918 -6.827 1.00 86.56 318 THR A CA 1
ATOM 2397 C C . THR A 1 318 ? 2.684 1.187 -7.059 1.00 86.56 318 THR A C 1
ATOM 2399 O O . THR A 1 318 ? 3.197 1.144 -8.174 1.00 86.56 318 THR A O 1
ATOM 2402 N N . SER A 1 319 ? 3.197 0.548 -6.017 1.00 76.81 319 SER A N 1
ATOM 2403 C CA . SER A 1 319 ? 4.371 -0.308 -6.135 1.00 76.81 319 SER A CA 1
ATOM 2404 C C . SER A 1 319 ? 4.187 -1.415 -7.188 1.00 76.81 319 SER A C 1
ATOM 2406 O O . SER A 1 319 ? 5.097 -1.684 -7.966 1.00 76.81 319 SER A O 1
ATOM 2408 N N . LEU A 1 320 ? 2.982 -1.991 -7.274 1.00 76.94 320 LEU A N 1
ATOM 2409 C CA . LEU A 1 320 ? 2.615 -2.985 -8.282 1.00 76.94 320 LEU A CA 1
ATOM 2410 C C . LEU A 1 320 ? 2.657 -2.403 -9.699 1.00 76.94 320 LEU A C 1
ATOM 2412 O O . LEU A 1 320 ? 3.359 -2.937 -10.555 1.00 76.94 320 LEU A O 1
ATOM 2416 N N . THR A 1 321 ? 1.939 -1.302 -9.944 1.00 88.69 321 THR A N 1
ATOM 2417 C CA . THR A 1 321 ? 1.868 -0.711 -11.289 1.00 88.69 321 THR A CA 1
ATOM 2418 C C . THR A 1 321 ? 3.210 -0.173 -11.757 1.00 88.69 321 THR A C 1
ATOM 2420 O O . THR A 1 321 ? 3.536 -0.313 -12.933 1.00 88.69 321 THR A O 1
ATOM 2423 N N . ALA A 1 322 ? 4.012 0.371 -10.839 1.00 86.44 322 ALA A N 1
ATOM 2424 C CA . ALA A 1 322 ? 5.350 0.855 -11.131 1.00 86.44 322 ALA A CA 1
ATOM 2425 C C . ALA A 1 322 ? 6.278 -0.270 -11.604 1.00 86.44 322 ALA A C 1
ATOM 2427 O O . ALA A 1 322 ? 6.885 -0.170 -12.670 1.00 86.44 322 ALA A O 1
ATOM 2428 N N . VAL A 1 323 ? 6.342 -1.369 -10.841 1.00 77.44 323 VAL A N 1
ATOM 2429 C CA . VAL A 1 323 ? 7.176 -2.529 -11.186 1.00 77.44 323 VAL A CA 1
ATOM 2430 C C . VAL A 1 323 ? 6.701 -3.173 -12.484 1.00 77.44 323 VAL A C 1
ATOM 2432 O O . VAL A 1 323 ? 7.529 -3.515 -13.325 1.00 77.44 323 VAL A O 1
ATOM 2435 N N . MET A 1 324 ? 5.387 -3.322 -12.674 1.00 83.12 324 MET A N 1
ATOM 2436 C CA . MET A 1 324 ? 4.831 -3.903 -13.896 1.00 83.12 324 MET A CA 1
ATOM 2437 C C . MET A 1 324 ? 5.146 -3.057 -15.125 1.00 83.12 324 MET A C 1
ATOM 2439 O O . MET A 1 324 ? 5.616 -3.606 -16.112 1.00 83.12 324 MET A O 1
ATOM 2443 N N . ALA A 1 325 ? 4.953 -1.736 -15.061 1.00 89.12 325 ALA A N 1
ATOM 2444 C CA . ALA A 1 325 ? 5.200 -0.857 -16.202 1.00 89.12 325 ALA A CA 1
ATOM 2445 C C . ALA A 1 325 ? 6.682 -0.868 -16.585 1.00 89.12 325 ALA A C 1
ATOM 2447 O O . ALA A 1 325 ? 7.021 -1.088 -17.745 1.00 89.12 325 ALA A O 1
ATOM 2448 N N . LYS A 1 326 ? 7.565 -0.750 -15.587 1.00 84.50 326 LYS A N 1
ATOM 2449 C CA . LYS A 1 326 ? 9.010 -0.867 -15.792 1.00 84.50 326 LYS A CA 1
ATOM 2450 C C . LYS A 1 326 ? 9.407 -2.195 -16.422 1.00 84.50 326 LYS A C 1
ATOM 2452 O O . LYS A 1 326 ? 10.293 -2.244 -17.270 1.00 84.50 326 LYS A O 1
ATOM 2457 N N . THR A 1 327 ? 8.779 -3.272 -15.976 1.00 78.56 327 THR A N 1
ATOM 2458 C CA . THR A 1 327 ? 9.102 -4.619 -16.427 1.00 78.56 327 THR A CA 1
ATOM 2459 C C . THR A 1 327 ? 8.614 -4.876 -17.849 1.00 78.56 327 THR A C 1
ATOM 2461 O O . THR A 1 327 ? 9.403 -5.296 -18.690 1.00 78.56 327 THR A O 1
ATOM 2464 N N . ASP A 1 328 ? 7.340 -4.596 -18.123 1.00 82.94 328 ASP A N 1
ATOM 2465 C CA . ASP A 1 328 ? 6.711 -4.849 -19.421 1.00 82.94 328 ASP A CA 1
ATOM 2466 C C . ASP A 1 328 ? 7.349 -4.012 -20.542 1.00 82.94 328 ASP A C 1
ATOM 2468 O O . ASP A 1 328 ? 7.381 -4.449 -21.689 1.00 82.94 328 ASP A O 1
ATOM 2472 N N . LEU A 1 329 ? 7.885 -2.832 -20.212 1.00 87.00 329 LEU A N 1
ATOM 2473 C CA . LEU A 1 329 ? 8.532 -1.925 -21.164 1.00 87.00 329 LEU A CA 1
ATOM 2474 C C . LEU A 1 329 ? 10.059 -2.073 -21.221 1.00 87.00 329 LEU A C 1
ATOM 2476 O O . LEU A 1 329 ? 10.708 -1.385 -22.004 1.00 87.00 329 LEU A O 1
ATOM 2480 N N . GLY A 1 330 ? 10.652 -2.939 -20.393 1.00 80.25 330 GLY A N 1
ATOM 2481 C CA . GLY A 1 330 ? 12.108 -3.092 -20.329 1.00 80.25 330 GLY A CA 1
ATOM 2482 C C . GLY A 1 330 ? 12.829 -1.813 -19.891 1.00 80.25 330 GLY A C 1
ATOM 2483 O O . GLY A 1 330 ? 13.922 -1.525 -20.376 1.00 80.25 330 GLY A O 1
ATOM 2484 N N . GLY A 1 331 ? 12.232 -1.049 -18.972 1.00 82.00 331 GLY A N 1
ATOM 2485 C CA . GLY A 1 331 ? 12.592 0.344 -18.702 1.00 82.00 331 GLY A CA 1
ATOM 2486 C C . GLY A 1 331 ? 14.062 0.606 -18.388 1.00 82.00 331 GLY A C 1
ATOM 2487 O O . GLY A 1 331 ? 14.584 1.640 -18.778 1.00 82.00 331 GLY A O 1
ATOM 2488 N N . GLU A 1 332 ? 14.778 -0.328 -17.752 1.00 75.19 332 GLU A N 1
ATOM 2489 C CA . GLU A 1 332 ? 16.218 -0.140 -17.501 1.00 75.19 332 GLU A CA 1
ATOM 2490 C C . GLU A 1 332 ? 17.051 -0.143 -18.784 1.00 75.19 332 GLU A C 1
ATOM 2492 O O . GLU A 1 332 ? 17.943 0.687 -18.930 1.00 75.19 332 GLU A O 1
ATOM 2497 N N . ALA A 1 333 ? 16.760 -1.067 -19.702 1.00 78.12 333 ALA A N 1
ATOM 2498 C CA . ALA A 1 333 ? 17.448 -1.138 -20.985 1.00 78.12 333 ALA A CA 1
ATOM 2499 C C . ALA A 1 333 ? 17.043 0.045 -21.869 1.00 78.12 333 ALA A C 1
ATOM 2501 O O . ALA A 1 333 ? 17.895 0.686 -22.473 1.00 78.12 333 ALA A O 1
ATOM 2502 N N . TYR A 1 334 ? 15.752 0.381 -21.865 1.00 84.62 334 TYR A N 1
ATOM 2503 C CA . TYR A 1 334 ? 15.224 1.465 -22.677 1.00 84.62 334 TYR A CA 1
ATOM 2504 C C . TYR A 1 334 ? 15.792 2.830 -22.269 1.00 84.62 334 TYR A C 1
ATOM 2506 O O . TYR A 1 334 ? 16.262 3.576 -23.121 1.00 84.62 334 TYR A O 1
ATOM 2514 N N . VAL A 1 335 ? 15.800 3.150 -20.970 1.00 85.12 335 VAL A N 1
ATOM 2515 C CA . VAL A 1 335 ? 16.374 4.411 -20.467 1.00 85.12 335 VAL A CA 1
ATOM 2516 C C . VAL A 1 335 ? 17.871 4.492 -20.767 1.00 85.12 335 VAL A C 1
ATOM 2518 O O . VAL A 1 335 ? 18.365 5.571 -21.080 1.00 85.12 335 VAL A O 1
ATOM 2521 N N . ALA A 1 336 ? 18.597 3.371 -20.707 1.00 82.62 336 ALA A N 1
ATOM 2522 C CA . ALA A 1 336 ? 20.021 3.344 -21.032 1.00 82.62 336 ALA A CA 1
ATOM 2523 C C . ALA A 1 336 ? 20.309 3.616 -22.521 1.00 82.62 336 ALA A C 1
ATOM 2525 O O . ALA A 1 336 ? 21.364 4.159 -22.838 1.00 82.62 336 ALA A O 1
ATOM 2526 N N . GLU A 1 337 ? 19.396 3.242 -23.419 1.00 85.69 337 GLU A N 1
ATOM 2527 C CA . GLU A 1 337 ? 19.565 3.380 -24.870 1.00 85.69 337 GLU A CA 1
ATOM 2528 C C . GLU A 1 337 ? 19.009 4.705 -25.416 1.00 85.69 337 GLU A C 1
ATOM 2530 O O . GLU A 1 337 ? 19.668 5.360 -26.220 1.00 85.69 337 GLU A O 1
ATOM 2535 N N . TYR A 1 338 ? 17.824 5.122 -24.959 1.00 86.00 338 TYR A N 1
ATOM 2536 C CA . TYR A 1 338 ? 17.070 6.257 -25.516 1.00 86.00 338 TYR A CA 1
ATOM 2537 C C . TYR A 1 338 ? 16.934 7.450 -24.557 1.00 86.00 338 TYR A C 1
ATOM 2539 O O . TYR A 1 338 ? 16.488 8.522 -24.963 1.00 86.00 338 TYR A O 1
ATOM 2547 N N . GLY A 1 339 ? 17.319 7.291 -23.289 1.00 87.38 339 GLY A N 1
ATOM 2548 C CA . GLY A 1 339 ? 17.171 8.320 -22.262 1.00 87.38 339 GLY A CA 1
ATOM 2549 C C . GLY A 1 339 ? 15.791 8.354 -21.596 1.00 87.38 339 GLY A C 1
ATOM 2550 O O . GLY A 1 339 ? 14.858 7.636 -21.961 1.00 87.38 339 GLY A O 1
ATOM 2551 N N . GLU A 1 340 ? 15.673 9.190 -20.562 1.00 84.75 340 GLU A N 1
ATOM 2552 C CA . GLU A 1 340 ? 14.478 9.254 -19.710 1.00 84.75 340 GLU A CA 1
ATOM 2553 C C . GLU A 1 340 ? 13.273 9.909 -20.408 1.00 84.75 340 GLU A C 1
ATOM 2555 O O . GLU A 1 340 ? 12.163 9.400 -20.293 1.00 84.75 340 GLU A O 1
ATOM 2560 N N . GLU A 1 341 ? 13.466 10.995 -21.164 1.00 85.56 341 GLU A N 1
ATOM 2561 C CA . GLU A 1 341 ? 12.362 11.724 -21.821 1.00 85.56 341 GLU A CA 1
ATOM 2562 C C . GLU A 1 341 ? 11.599 10.853 -22.834 1.00 85.56 341 GLU A C 1
ATOM 2564 O O . GLU A 1 341 ? 10.369 10.796 -22.826 1.00 85.56 341 GLU A O 1
ATOM 2569 N N . GLU A 1 342 ? 12.322 10.106 -23.673 1.00 88.81 342 GLU A N 1
ATOM 2570 C CA . GLU A 1 342 ? 11.738 9.128 -24.603 1.00 88.81 342 GLU A CA 1
ATOM 2571 C C . GLU A 1 342 ? 11.010 8.006 -23.850 1.00 88.81 342 GLU A C 1
ATOM 2573 O O . GLU A 1 342 ? 9.942 7.547 -24.265 1.00 88.81 342 GLU A O 1
ATOM 2578 N N . TYR A 1 343 ? 11.565 7.566 -22.718 1.00 91.88 343 TYR A N 1
ATOM 2579 C CA . TYR A 1 343 ? 10.938 6.543 -21.889 1.00 91.88 343 TYR A CA 1
ATOM 2580 C C . TYR A 1 343 ? 9.634 7.035 -21.246 1.00 91.88 343 TYR A C 1
ATOM 2582 O O . TYR A 1 343 ? 8.672 6.273 -21.155 1.00 91.88 343 TYR A O 1
ATOM 2590 N N . VAL A 1 344 ? 9.550 8.312 -20.865 1.00 90.81 344 VAL A N 1
ATOM 2591 C CA . VAL A 1 344 ? 8.308 8.921 -20.363 1.00 90.81 344 VAL A CA 1
ATOM 2592 C C . VAL A 1 344 ? 7.215 8.880 -21.428 1.00 90.81 344 VAL A C 1
ATOM 2594 O O . VAL A 1 344 ? 6.094 8.478 -21.121 1.00 90.81 344 VAL A O 1
ATOM 2597 N N . GLN A 1 345 ? 7.525 9.211 -22.686 1.00 91.12 345 GLN A N 1
ATOM 2598 C CA . GLN A 1 345 ? 6.553 9.115 -23.786 1.00 91.12 345 GLN A CA 1
ATOM 2599 C C . GLN A 1 345 ? 6.079 7.674 -24.012 1.00 91.12 345 GLN A C 1
ATOM 2601 O O . GLN A 1 345 ? 4.887 7.428 -24.209 1.00 91.12 345 GLN A O 1
ATOM 2606 N N . LEU A 1 346 ? 6.995 6.709 -23.929 1.00 93.25 346 LEU A N 1
ATOM 2607 C CA . LEU A 1 346 ? 6.682 5.287 -24.045 1.00 93.25 346 LEU A CA 1
ATOM 2608 C C . LEU A 1 346 ? 5.748 4.806 -22.923 1.00 93.25 346 LEU A C 1
ATOM 2610 O O . LEU A 1 346 ? 4.736 4.153 -23.188 1.00 93.25 346 LEU A O 1
ATOM 2614 N N . VAL A 1 347 ? 6.065 5.138 -21.670 1.00 94.56 347 VAL A N 1
ATOM 2615 C CA . VAL A 1 347 ? 5.243 4.789 -20.504 1.00 94.56 347 VAL A CA 1
ATOM 2616 C C . VAL A 1 347 ? 3.876 5.473 -20.584 1.00 94.56 347 VAL A C 1
ATOM 2618 O O . VAL A 1 347 ? 2.864 4.835 -20.300 1.00 94.56 347 VAL A O 1
ATOM 2621 N N . ALA A 1 348 ? 3.820 6.731 -21.026 1.00 94.62 348 ALA A N 1
ATOM 2622 C CA . ALA A 1 348 ? 2.581 7.473 -21.239 1.00 94.62 348 ALA A CA 1
ATOM 2623 C C . ALA A 1 348 ? 1.679 6.802 -22.285 1.00 94.62 348 ALA A C 1
ATOM 2625 O O . ALA A 1 348 ? 0.487 6.589 -22.042 1.00 94.62 348 ALA A O 1
ATOM 2626 N N . ALA A 1 349 ? 2.252 6.396 -23.423 1.00 94.88 349 ALA A N 1
ATOM 2627 C CA . ALA A 1 349 ? 1.544 5.629 -24.440 1.00 94.88 349 ALA A CA 1
ATOM 2628 C C . ALA A 1 349 ? 1.024 4.304 -23.860 1.00 94.88 349 ALA A C 1
ATOM 2630 O O . ALA A 1 349 ? -0.149 3.968 -24.032 1.00 94.88 349 ALA A O 1
ATOM 2631 N N . TYR A 1 350 ? 1.846 3.580 -23.093 1.00 95.62 350 TYR A N 1
ATOM 2632 C CA . TYR A 1 350 ? 1.420 2.346 -22.431 1.00 95.62 350 TYR A CA 1
ATOM 2633 C C . TYR A 1 350 ? 0.260 2.570 -21.447 1.00 95.62 350 TYR A C 1
ATOM 2635 O O . TYR A 1 350 ? -0.701 1.800 -21.454 1.00 95.62 350 TYR A O 1
ATOM 2643 N N . SER A 1 351 ? 0.286 3.653 -20.660 1.00 96.69 351 SER A N 1
ATOM 2644 C CA . SER A 1 351 ? -0.820 4.062 -19.781 1.00 96.69 351 SER A CA 1
ATOM 2645 C C . SER A 1 351 ? -2.128 4.266 -20.551 1.00 96.69 351 SER A C 1
ATOM 2647 O O . SER A 1 351 ? -3.175 3.804 -20.091 1.00 96.69 351 SER A O 1
ATOM 2649 N N . LEU A 1 352 ? -2.086 4.865 -21.750 1.00 95.38 352 LEU A N 1
ATOM 2650 C CA . LEU A 1 352 ? -3.266 4.978 -22.619 1.00 95.38 352 LEU A CA 1
ATOM 2651 C C . LEU A 1 352 ? -3.807 3.597 -23.014 1.00 95.38 352 LEU A C 1
ATOM 2653 O O . LEU A 1 352 ? -5.005 3.348 -22.855 1.00 95.38 352 LEU A O 1
ATOM 2657 N N . TYR A 1 353 ? -2.945 2.680 -23.469 1.00 95.44 353 TYR A N 1
ATOM 2658 C CA . TYR A 1 353 ? -3.351 1.314 -23.833 1.00 95.44 353 TYR A CA 1
ATOM 2659 C C . TYR A 1 353 ? -3.952 0.555 -22.645 1.00 95.44 353 TYR A C 1
ATOM 2661 O O . TYR A 1 353 ? -4.995 -0.083 -22.791 1.00 95.44 353 TYR A O 1
ATOM 2669 N N . VAL A 1 354 ? -3.353 0.660 -21.454 1.00 96.69 354 VAL A N 1
ATOM 2670 C CA . VAL A 1 354 ? -3.893 0.079 -20.213 1.00 96.69 354 VAL A CA 1
ATOM 2671 C C . VAL A 1 354 ? -5.252 0.695 -19.866 1.00 96.69 354 VAL A C 1
ATOM 2673 O O . VAL A 1 354 ? -6.171 -0.017 -19.447 1.00 96.69 354 VAL A O 1
ATOM 2676 N N . GLY A 1 355 ? -5.416 2.004 -20.057 1.00 97.12 355 GLY A N 1
ATOM 2677 C CA . GLY A 1 355 ? -6.675 2.707 -19.834 1.00 97.12 355 GLY A CA 1
ATOM 2678 C C . GLY A 1 355 ? -7.793 2.222 -20.754 1.00 97.12 355 GLY A C 1
ATOM 2679 O O . GLY A 1 355 ? -8.857 1.821 -20.277 1.00 97.12 355 GLY A O 1
ATOM 2680 N N . VAL A 1 356 ? -7.521 2.152 -22.059 1.00 96.06 356 VAL A N 1
ATOM 2681 C CA . VAL A 1 356 ? -8.451 1.611 -23.061 1.00 96.06 356 VAL A CA 1
ATOM 2682 C C . VAL A 1 356 ? -8.777 0.146 -22.769 1.00 96.06 356 VAL A C 1
ATOM 2684 O O . VAL A 1 356 ? -9.952 -0.219 -22.723 1.00 96.06 356 VAL A O 1
ATOM 2687 N N . ALA A 1 357 ? -7.768 -0.684 -22.492 1.00 95.50 357 ALA A N 1
ATOM 2688 C CA . ALA A 1 357 ? -7.961 -2.091 -22.152 1.00 95.50 357 ALA A CA 1
ATOM 2689 C C . ALA A 1 357 ? -8.859 -2.264 -20.917 1.00 95.50 357 ALA A C 1
ATOM 2691 O O . ALA A 1 357 ? -9.732 -3.130 -20.908 1.00 95.50 357 ALA A O 1
ATOM 2692 N N . SER A 1 358 ? -8.712 -1.402 -19.906 1.00 96.25 358 SER A N 1
ATOM 2693 C CA . SER A 1 358 ? -9.573 -1.401 -18.717 1.00 96.25 358 SER A CA 1
ATOM 2694 C C . SER A 1 358 ? -11.034 -1.120 -19.073 1.00 96.25 358 SER A C 1
ATOM 2696 O O . SER A 1 358 ? -11.920 -1.865 -18.657 1.00 96.25 358 SER A O 1
ATOM 2698 N N . ILE A 1 359 ? -11.301 -0.096 -19.891 1.00 95.81 359 ILE A N 1
ATOM 2699 C CA . ILE A 1 359 ? -12.668 0.238 -20.321 1.00 95.81 359 ILE A CA 1
ATOM 2700 C C . ILE A 1 359 ? -13.272 -0.914 -21.130 1.00 95.81 359 ILE A C 1
ATOM 2702 O O . ILE A 1 359 ? -14.378 -1.358 -20.829 1.00 95.81 359 ILE A O 1
ATOM 2706 N N . VAL A 1 360 ? -12.536 -1.450 -22.108 1.00 94.69 360 VAL A N 1
ATOM 2707 C CA . VAL A 1 360 ? -12.988 -2.589 -22.924 1.00 94.69 360 VAL A CA 1
ATOM 2708 C C . VAL A 1 360 ? -13.309 -3.796 -22.042 1.00 94.69 360 VAL A C 1
ATOM 2710 O O . VAL A 1 360 ? -14.374 -4.397 -22.176 1.00 94.69 360 VAL A O 1
ATOM 2713 N N . MET A 1 361 ? -12.439 -4.118 -21.083 1.00 91.75 361 MET A N 1
ATOM 2714 C CA . MET A 1 361 ? -12.661 -5.221 -20.150 1.00 91.75 361 MET A CA 1
ATOM 2715 C C . MET A 1 361 ? -13.878 -5.012 -19.243 1.00 91.75 361 MET A C 1
ATOM 2717 O O . MET A 1 361 ? -14.596 -5.972 -18.943 1.00 91.75 361 MET A O 1
ATOM 2721 N N . ALA A 1 362 ? -14.155 -3.775 -18.826 1.00 91.25 362 ALA A N 1
ATOM 2722 C CA . ALA A 1 362 ? -15.374 -3.458 -18.090 1.00 91.25 362 ALA A CA 1
ATOM 2723 C C . ALA A 1 362 ? -16.627 -3.738 -18.929 1.00 91.25 362 ALA A C 1
ATOM 2725 O O . ALA A 1 362 ? -17.566 -4.358 -18.424 1.00 91.25 362 ALA A O 1
ATOM 2726 N N . LEU A 1 363 ? -16.612 -3.341 -20.206 1.00 90.88 363 LEU A N 1
ATOM 2727 C CA . LEU A 1 363 ? -17.732 -3.512 -21.135 1.00 90.88 363 LEU A CA 1
ATOM 2728 C C . LEU A 1 363 ? -18.024 -4.988 -21.445 1.00 90.88 363 LEU A C 1
ATOM 2730 O O . LEU A 1 363 ? -19.188 -5.378 -21.480 1.00 90.88 363 LEU A O 1
ATOM 2734 N N . ILE A 1 364 ? -16.997 -5.833 -21.587 1.00 90.12 364 ILE A N 1
ATOM 2735 C CA . ILE A 1 364 ? -17.170 -7.283 -21.821 1.00 90.12 364 ILE A CA 1
ATOM 2736 C C . ILE A 1 364 ? -17.459 -8.084 -20.536 1.00 90.12 364 ILE A C 1
ATOM 2738 O O . ILE A 1 364 ? -17.556 -9.310 -20.569 1.00 90.12 364 ILE A O 1
ATOM 2742 N N . GLY A 1 365 ? -17.580 -7.421 -19.381 1.00 83.69 365 GLY A N 1
ATOM 2743 C CA . GLY A 1 365 ? -17.940 -8.067 -18.117 1.00 83.69 365 GLY A CA 1
ATOM 2744 C C . GLY A 1 365 ? -16.793 -8.788 -17.400 1.00 83.69 365 GLY A C 1
ATOM 2745 O O . GLY A 1 365 ? -17.054 -9.586 -16.493 1.00 83.69 365 GLY A O 1
ATOM 2746 N N . PHE A 1 366 ? -15.531 -8.480 -17.729 1.00 79.81 366 PHE A N 1
ATOM 2747 C CA . PHE A 1 366 ? -14.350 -9.063 -17.076 1.00 79.81 366 PHE A CA 1
ATOM 2748 C C . PHE A 1 366 ? -14.366 -8.875 -15.554 1.00 79.81 366 PHE A C 1
ATOM 2750 O O . PHE A 1 366 ? -13.915 -9.748 -14.817 1.00 79.81 366 PHE A O 1
ATOM 2757 N N . GLY A 1 367 ? -14.965 -7.787 -15.057 1.00 70.31 367 GLY A N 1
ATOM 2758 C CA . GLY A 1 367 ? -15.068 -7.527 -13.620 1.00 70.31 367 GLY A CA 1
ATOM 2759 C C . GLY A 1 367 ? -15.706 -8.676 -12.821 1.00 70.31 367 GLY A C 1
ATOM 2760 O O . GLY A 1 367 ? -15.287 -8.949 -11.699 1.00 70.31 367 GLY A O 1
ATOM 2761 N N . LYS A 1 368 ? -16.659 -9.412 -13.416 1.00 68.56 368 LYS A N 1
ATOM 2762 C CA . LYS A 1 368 ? -17.273 -10.607 -12.805 1.00 68.56 368 LYS A CA 1
ATOM 2763 C C . LYS A 1 368 ? -16.387 -11.853 -12.915 1.00 68.56 368 LYS A C 1
ATOM 2765 O O . LYS A 1 368 ? -16.480 -12.746 -12.077 1.00 68.56 368 LYS A O 1
ATOM 2770 N N . LEU A 1 369 ? -15.547 -11.933 -13.948 1.00 67.56 369 LEU A N 1
ATOM 2771 C CA . LEU A 1 369 ? -14.597 -13.028 -14.153 1.00 67.56 369 LEU A CA 1
ATOM 2772 C C . LEU A 1 369 ? -13.399 -12.910 -13.202 1.00 67.56 369 LEU A C 1
ATOM 2774 O O . LEU A 1 369 ? -13.001 -13.904 -12.603 1.00 67.56 369 LEU A O 1
ATOM 2778 N N . ALA A 1 370 ? -12.880 -11.699 -12.996 1.00 66.19 370 ALA A N 1
ATOM 2779 C CA . ALA A 1 370 ? -11.768 -11.420 -12.087 1.00 66.19 370 ALA A CA 1
ATOM 2780 C C . ALA A 1 370 ? -12.060 -11.872 -10.644 1.00 66.19 370 ALA A C 1
ATOM 2782 O O . ALA A 1 370 ? -11.198 -12.434 -9.969 1.00 66.19 370 ALA A O 1
ATOM 2783 N N . GLN A 1 371 ? -13.307 -11.719 -10.187 1.00 66.06 371 GLN A N 1
ATOM 2784 C CA . GLN A 1 371 ? -13.745 -12.203 -8.872 1.00 66.06 371 GLN A CA 1
ATOM 2785 C C . GLN A 1 371 ? -13.640 -13.735 -8.723 1.00 66.06 371 GLN A C 1
ATOM 2787 O O . GLN A 1 371 ? -13.488 -14.227 -7.605 1.00 66.06 371 GLN A O 1
ATOM 2792 N N . LYS A 1 372 ? -13.649 -14.491 -9.831 1.00 74.50 372 LYS A N 1
ATOM 2793 C CA . LYS A 1 372 ? -13.540 -15.960 -9.850 1.00 74.50 372 LYS A CA 1
ATOM 2794 C C . LYS A 1 372 ? -12.100 -16.480 -9.858 1.00 74.50 372 LYS A C 1
ATOM 2796 O O . LYS A 1 372 ? -11.913 -17.693 -9.829 1.00 74.50 372 LYS A O 1
ATOM 2801 N N . ALA A 1 373 ? -11.087 -15.608 -9.901 1.00 77.56 373 ALA A N 1
ATOM 2802 C CA . ALA A 1 373 ? -9.694 -16.050 -9.864 1.00 77.56 373 ALA A CA 1
ATOM 2803 C C . ALA A 1 373 ? -9.417 -16.861 -8.574 1.00 77.56 373 ALA A C 1
ATOM 2805 O O . ALA A 1 373 ? -9.811 -16.407 -7.487 1.00 77.56 373 ALA A O 1
ATOM 2806 N N . PRO A 1 374 ? -8.745 -18.028 -8.660 1.00 83.69 374 PRO A N 1
ATOM 2807 C CA . PRO A 1 374 ? -8.503 -18.897 -7.511 1.00 83.69 374 PRO A CA 1
ATOM 2808 C C . PRO A 1 374 ? -7.708 -18.199 -6.409 1.00 83.69 374 PRO A C 1
ATOM 2810 O O . PRO A 1 374 ? -6.804 -17.401 -6.672 1.00 83.69 374 PRO A O 1
ATOM 2813 N N . THR A 1 375 ? -8.013 -18.523 -5.152 1.00 82.44 375 THR A N 1
ATOM 2814 C CA . THR A 1 375 ? -7.328 -17.937 -3.989 1.00 82.44 375 THR A CA 1
ATOM 2815 C C . THR A 1 375 ? -5.831 -18.239 -3.991 1.00 82.44 375 THR A C 1
ATOM 2817 O O . THR A 1 375 ? -5.047 -17.342 -3.680 1.00 82.44 375 THR A O 1
ATOM 2820 N N . ALA A 1 376 ? -5.426 -19.445 -4.405 1.00 86.94 376 ALA A N 1
ATOM 2821 C CA . ALA A 1 376 ? -4.021 -19.826 -4.545 1.00 86.94 376 ALA A CA 1
ATOM 2822 C C . ALA A 1 376 ? -3.252 -18.888 -5.492 1.00 86.94 376 ALA A C 1
ATOM 2824 O O . ALA A 1 376 ? -2.250 -18.296 -5.092 1.00 86.94 376 ALA A O 1
ATOM 2825 N N . VAL A 1 377 ? -3.781 -18.672 -6.704 1.00 84.19 377 VAL A N 1
ATOM 2826 C CA . VAL A 1 377 ? -3.174 -17.792 -7.717 1.00 84.19 377 VAL A CA 1
ATOM 2827 C C . VAL A 1 377 ? -3.094 -16.357 -7.201 1.00 84.19 377 VAL A C 1
ATOM 2829 O O . VAL A 1 377 ? -2.019 -15.767 -7.210 1.00 84.19 377 VAL A O 1
ATOM 2832 N N . LYS A 1 378 ? -4.191 -15.803 -6.662 1.00 78.69 378 LYS A N 1
ATOM 2833 C CA . LYS A 1 378 ? -4.203 -14.433 -6.107 1.00 78.69 378 LYS A CA 1
ATOM 2834 C C . LYS A 1 378 ? -3.187 -14.249 -4.972 1.00 78.69 378 LYS A C 1
ATOM 2836 O O . LYS A 1 378 ? -2.547 -13.204 -4.883 1.00 78.69 378 LYS A O 1
ATOM 2841 N N . THR A 1 379 ? -3.055 -15.251 -4.101 1.00 81.88 379 THR A N 1
ATOM 2842 C CA . THR A 1 379 ? -2.165 -15.202 -2.931 1.00 81.88 379 THR A CA 1
ATOM 2843 C C . THR A 1 379 ? -0.698 -15.281 -3.337 1.00 81.88 379 THR A C 1
ATOM 2845 O O . THR A 1 379 ? 0.097 -14.458 -2.887 1.00 81.88 379 THR A O 1
ATOM 2848 N N . GLY A 1 380 ? -0.356 -16.223 -4.220 1.00 83.94 380 GLY A N 1
ATOM 2849 C CA . GLY A 1 380 ? 0.988 -16.356 -4.775 1.00 83.94 380 GLY A CA 1
ATOM 2850 C C . GLY A 1 380 ? 1.411 -15.128 -5.570 1.00 83.94 380 GLY A C 1
ATOM 2851 O O . GLY A 1 380 ? 2.464 -14.549 -5.315 1.00 83.94 380 GLY A O 1
ATOM 2852 N N . PHE A 1 381 ? 0.537 -14.674 -6.468 1.00 81.44 381 PHE A N 1
ATOM 2853 C CA . PHE A 1 381 ? 0.736 -13.471 -7.268 1.00 81.44 381 PHE A CA 1
ATOM 2854 C C . PHE A 1 381 ? 1.051 -12.247 -6.400 1.00 81.44 381 PHE A C 1
ATOM 2856 O O . PHE A 1 381 ? 2.075 -11.595 -6.593 1.00 81.44 381 PHE A O 1
ATOM 2863 N N . LYS A 1 382 ? 0.212 -11.977 -5.387 1.00 78.44 382 LYS A N 1
ATOM 2864 C CA . LYS A 1 382 ? 0.405 -10.842 -4.478 1.00 78.44 382 LYS A CA 1
ATOM 2865 C C . LYS A 1 382 ? 1.786 -10.875 -3.819 1.00 78.44 382 LYS A C 1
ATOM 2867 O O . LYS A 1 382 ? 2.461 -9.851 -3.793 1.00 78.44 382 LYS A O 1
ATOM 2872 N N . TRP A 1 383 ? 2.199 -12.030 -3.301 1.00 84.69 383 TRP A N 1
ATOM 2873 C CA . TRP A 1 383 ? 3.493 -12.155 -2.633 1.00 84.69 383 TRP A CA 1
ATOM 2874 C C . TRP A 1 383 ? 4.670 -11.988 -3.603 1.00 84.69 383 TRP A C 1
ATOM 2876 O O . TRP A 1 383 ? 5.630 -11.288 -3.288 1.00 84.69 383 TRP A O 1
ATOM 2886 N N . GLY A 1 384 ? 4.580 -12.552 -4.813 1.00 81.56 384 GLY A N 1
ATOM 2887 C CA . GLY A 1 384 ? 5.595 -12.349 -5.850 1.00 81.56 384 GLY A CA 1
ATOM 2888 C C . GLY A 1 384 ? 5.754 -10.872 -6.237 1.00 81.56 384 GLY A C 1
ATOM 2889 O O . GLY A 1 384 ? 6.872 -10.394 -6.422 1.00 81.56 384 GLY A O 1
ATOM 2890 N N . CYS A 1 385 ? 4.656 -10.113 -6.293 1.00 73.81 385 CYS A N 1
ATOM 2891 C CA . CYS A 1 385 ? 4.713 -8.669 -6.515 1.00 73.81 385 CYS A CA 1
ATOM 2892 C C . CYS A 1 385 ? 5.351 -7.925 -5.340 1.00 73.81 385 CYS A C 1
ATOM 2894 O O . CYS A 1 385 ? 6.177 -7.046 -5.561 1.00 73.81 385 CYS A O 1
ATOM 2896 N N . GLU A 1 386 ? 5.009 -8.278 -4.098 1.00 77.94 386 GLU A N 1
ATOM 2897 C CA . GLU A 1 386 ? 5.625 -7.691 -2.901 1.00 77.94 386 GLU A CA 1
ATOM 2898 C C . GLU A 1 386 ? 7.149 -7.931 -2.863 1.00 77.94 386 GLU A C 1
ATOM 2900 O O . GLU A 1 386 ? 7.896 -7.031 -2.475 1.00 77.94 386 GLU A O 1
ATOM 2905 N N . LEU A 1 387 ? 7.627 -9.085 -3.347 1.00 81.69 387 LEU A N 1
ATOM 2906 C CA . LEU A 1 387 ? 9.056 -9.336 -3.570 1.00 81.69 387 LEU A CA 1
ATOM 2907 C C . LEU A 1 387 ? 9.662 -8.422 -4.639 1.00 81.69 387 LEU A C 1
ATOM 2909 O O . LEU A 1 387 ? 10.736 -7.863 -4.422 1.00 81.69 387 LEU A O 1
ATOM 2913 N N . GLY A 1 388 ? 8.983 -8.247 -5.776 1.00 74.38 388 GLY A N 1
ATOM 2914 C CA . GLY A 1 388 ? 9.426 -7.324 -6.825 1.00 74.38 388 GLY A CA 1
ATOM 2915 C C . GLY A 1 388 ? 9.595 -5.896 -6.297 1.00 74.38 388 GLY A C 1
ATOM 2916 O O . GLY A 1 388 ? 10.603 -5.247 -6.563 1.00 74.38 388 GLY A O 1
ATOM 2917 N N . VAL A 1 389 ? 8.666 -5.446 -5.455 1.00 75.50 389 VAL A N 1
ATOM 2918 C CA . VAL A 1 389 ? 8.706 -4.131 -4.798 1.00 75.50 389 VAL A CA 1
ATOM 2919 C C . VAL A 1 389 ? 9.865 -4.012 -3.810 1.00 75.50 389 VAL A C 1
ATOM 2921 O O . VAL A 1 389 ? 10.554 -2.994 -3.778 1.00 75.50 389 VAL A O 1
ATOM 2924 N N . LEU A 1 390 ? 10.113 -5.050 -3.009 1.00 82.25 390 LEU A N 1
ATOM 2925 C CA . LEU A 1 390 ? 11.280 -5.075 -2.130 1.00 82.25 390 LEU A CA 1
ATOM 2926 C C . LEU A 1 390 ? 12.575 -4.987 -2.953 1.00 82.25 390 LEU A C 1
ATOM 2928 O O . LEU A 1 390 ? 13.470 -4.212 -2.622 1.00 82.25 390 LEU A O 1
ATOM 2932 N N . SER A 1 391 ? 12.645 -5.727 -4.062 1.00 80.12 391 SER A N 1
ATOM 2933 C CA . SER A 1 391 ? 13.820 -5.764 -4.934 1.00 80.12 391 SER A CA 1
ATOM 2934 C C . SER A 1 391 ? 14.144 -4.424 -5.593 1.00 80.12 391 SER A C 1
ATOM 2936 O O . SER A 1 391 ? 15.316 -4.124 -5.818 1.00 80.12 391 SER A O 1
ATOM 2938 N N . SER A 1 392 ? 13.126 -3.607 -5.880 1.00 75.19 392 SER A N 1
ATOM 2939 C CA . SER A 1 392 ? 13.309 -2.285 -6.476 1.00 75.19 392 SER A CA 1
ATOM 2940 C C . SER A 1 392 ? 13.703 -1.222 -5.452 1.00 75.19 392 SER A C 1
ATOM 2942 O O . SER A 1 392 ? 14.361 -0.255 -5.822 1.00 75.19 392 SER A O 1
ATOM 2944 N N . ALA A 1 393 ? 13.328 -1.392 -4.182 1.00 83.44 393 ALA A N 1
ATOM 2945 C CA . ALA A 1 393 ? 13.597 -0.418 -3.126 1.00 83.44 393 ALA A CA 1
ATOM 2946 C C . ALA A 1 393 ? 14.963 -0.610 -2.442 1.00 83.44 393 ALA A C 1
ATOM 2948 O O . ALA A 1 393 ? 15.621 0.369 -2.104 1.00 83.44 393 ALA A O 1
ATOM 2949 N N . LEU A 1 394 ? 15.429 -1.852 -2.258 1.00 86.31 394 LEU A N 1
ATOM 2950 C CA . LEU A 1 394 ? 16.700 -2.124 -1.566 1.00 86.31 394 LEU A CA 1
ATOM 2951 C C . LEU A 1 394 ? 17.945 -1.431 -2.158 1.00 86.31 394 LEU A C 1
ATOM 2953 O O . LEU A 1 394 ? 18.756 -0.967 -1.353 1.00 86.31 394 LEU A O 1
ATOM 2957 N N . PRO A 1 395 ? 18.128 -1.315 -3.494 1.00 87.81 395 PRO A N 1
ATOM 2958 C CA . PRO A 1 395 ? 19.306 -0.655 -4.056 1.00 87.81 395 PRO A CA 1
ATOM 2959 C C . PRO A 1 395 ? 19.483 0.780 -3.552 1.00 87.81 395 PRO A C 1
ATOM 2961 O O . PRO A 1 395 ? 20.588 1.163 -3.195 1.00 87.81 395 PRO A O 1
ATOM 2964 N N . ASN A 1 396 ? 18.396 1.548 -3.472 1.00 85.50 396 ASN A N 1
ATOM 2965 C CA . ASN A 1 396 ? 18.420 2.932 -2.994 1.00 85.50 396 ASN A CA 1
ATOM 2966 C C . ASN A 1 396 ? 18.296 3.040 -1.463 1.00 85.50 396 ASN A C 1
ATOM 2968 O O . ASN A 1 396 ? 18.458 4.126 -0.915 1.00 85.50 396 ASN A O 1
ATOM 2972 N N . GLY A 1 397 ? 17.982 1.937 -0.777 1.00 90.38 397 GLY A N 1
ATOM 2973 C CA . GLY A 1 397 ? 17.895 1.867 0.681 1.00 90.38 397 GLY A CA 1
ATOM 2974 C C . GLY A 1 397 ? 19.239 1.601 1.355 1.00 90.38 397 GLY A C 1
ATOM 2975 O O . GLY A 1 397 ? 19.609 2.296 2.292 1.00 90.38 397 GLY A O 1
ATOM 2976 N N . LEU A 1 398 ? 19.967 0.583 0.893 1.00 93.44 398 LEU A N 1
ATOM 2977 C CA . LEU A 1 398 ? 21.178 0.084 1.563 1.00 93.44 398 LEU A CA 1
ATOM 2978 C C . LEU A 1 398 ? 22.486 0.660 1.006 1.00 93.44 398 LEU A C 1
ATOM 2980 O O . LEU A 1 398 ? 23.541 0.476 1.609 1.00 93.44 398 LEU A O 1
ATOM 2984 N N . TYR A 1 399 ? 22.436 1.330 -0.143 1.00 93.44 399 TYR A N 1
ATOM 2985 C CA . TYR A 1 399 ? 23.610 1.870 -0.826 1.00 93.44 399 TYR A CA 1
ATOM 2986 C C . TYR A 1 399 ? 23.422 3.363 -1.076 1.00 93.44 399 TYR A C 1
ATOM 2988 O O . TYR A 1 399 ? 22.305 3.814 -1.325 1.00 93.44 399 TYR A O 1
ATOM 2996 N N . ALA A 1 400 ? 24.526 4.117 -1.071 1.00 87.31 400 ALA A N 1
ATOM 2997 C CA . ALA A 1 400 ? 24.515 5.540 -1.408 1.00 87.31 400 ALA A CA 1
ATOM 2998 C C . ALA A 1 400 ? 23.928 5.778 -2.809 1.00 87.31 400 ALA A C 1
ATOM 3000 O O . ALA A 1 400 ? 23.122 6.680 -3.000 1.00 87.31 400 ALA A O 1
ATOM 3001 N N . PHE A 1 401 ? 24.255 4.914 -3.774 1.00 87.06 401 PHE A N 1
ATOM 3002 C CA . PHE A 1 401 ? 23.660 4.922 -5.108 1.00 87.06 401 PHE A CA 1
ATOM 3003 C C . PHE A 1 401 ? 23.229 3.507 -5.491 1.00 87.06 401 PHE A C 1
ATOM 3005 O O . PHE A 1 401 ? 24.020 2.566 -5.417 1.00 87.06 401 PHE A O 1
ATOM 3012 N N . GLY A 1 402 ? 21.986 3.339 -5.953 1.00 80.31 402 GLY A N 1
ATOM 3013 C CA . GLY A 1 402 ? 21.471 2.024 -6.349 1.00 80.31 402 GLY A CA 1
ATOM 3014 C C . GLY A 1 402 ? 22.232 1.372 -7.511 1.00 80.31 402 GLY A C 1
ATOM 3015 O O . GLY A 1 402 ? 22.208 0.148 -7.652 1.00 80.31 402 GLY A O 1
ATOM 3016 N N . SER A 1 403 ? 22.949 2.159 -8.320 1.00 83.88 403 SER A N 1
ATOM 3017 C CA . SER A 1 403 ? 23.860 1.667 -9.362 1.00 83.88 403 SER A CA 1
ATOM 3018 C C . SER A 1 403 ? 25.001 0.821 -8.793 1.00 83.88 403 SER A C 1
ATOM 3020 O O . SER A 1 403 ? 25.403 -0.148 -9.434 1.00 83.88 403 SER A O 1
ATOM 3022 N N . THR A 1 404 ? 25.468 1.115 -7.577 1.00 89.44 404 THR A N 1
ATOM 3023 C CA . THR A 1 404 ? 26.548 0.376 -6.912 1.00 89.44 404 THR A CA 1
ATOM 3024 C C . THR A 1 404 ? 26.163 -1.080 -6.673 1.00 89.44 404 THR A C 1
ATOM 3026 O O . THR A 1 404 ? 26.912 -1.985 -7.037 1.00 89.44 404 THR A O 1
ATOM 3029 N N . LEU A 1 405 ? 24.964 -1.336 -6.133 1.00 89.19 405 LEU A N 1
ATOM 3030 C CA . LEU A 1 405 ? 24.477 -2.705 -5.945 1.00 89.19 405 LEU A CA 1
ATOM 3031 C C . LEU A 1 405 ? 24.378 -3.445 -7.280 1.00 89.19 405 LEU A C 1
ATOM 3033 O O . LEU A 1 405 ? 24.811 -4.589 -7.386 1.00 89.19 405 LEU A O 1
ATOM 3037 N N . LYS A 1 406 ? 23.837 -2.790 -8.310 1.00 85.06 406 LYS A N 1
ATOM 3038 C CA . LYS A 1 406 ? 23.692 -3.400 -9.636 1.00 85.06 406 LYS A CA 1
ATOM 3039 C C . LYS A 1 406 ? 25.042 -3.774 -10.247 1.00 85.06 406 LYS A C 1
ATOM 3041 O O . LYS A 1 406 ? 25.170 -4.869 -10.790 1.00 85.06 406 LYS A O 1
ATOM 3046 N N . ALA A 1 407 ? 26.040 -2.899 -10.129 1.00 89.00 407 ALA A N 1
ATOM 3047 C CA . ALA A 1 407 ? 27.397 -3.163 -10.596 1.00 89.00 407 ALA A CA 1
ATOM 3048 C C . ALA A 1 407 ? 28.023 -4.353 -9.852 1.00 89.00 407 ALA A C 1
ATOM 3050 O O . ALA A 1 407 ? 28.552 -5.263 -10.486 1.00 89.00 407 ALA A O 1
ATOM 3051 N N . ASN A 1 408 ? 27.875 -4.394 -8.526 1.00 92.00 408 ASN A N 1
ATOM 3052 C CA . ASN A 1 408 ? 28.362 -5.493 -7.692 1.00 92.00 408 ASN A CA 1
ATOM 3053 C C . ASN A 1 408 ? 27.692 -6.832 -8.033 1.00 92.00 408 ASN A C 1
ATOM 3055 O O . ASN A 1 408 ? 28.344 -7.870 -8.099 1.00 92.00 408 ASN A O 1
ATOM 3059 N N . VAL A 1 409 ? 26.381 -6.824 -8.281 1.00 90.50 409 VAL A N 1
ATOM 3060 C CA . VAL A 1 409 ? 25.643 -8.029 -8.674 1.00 90.50 409 VAL A CA 1
ATOM 3061 C C . VAL A 1 409 ? 26.124 -8.522 -10.033 1.00 90.50 409 VAL A C 1
ATOM 3063 O O . VAL A 1 409 ? 26.374 -9.717 -10.177 1.00 90.50 409 VAL A O 1
ATOM 3066 N N . ALA A 1 410 ? 26.316 -7.621 -11.000 1.00 89.62 410 ALA A N 1
ATOM 3067 C CA . ALA A 1 410 ? 26.748 -7.959 -12.353 1.00 89.62 410 ALA A CA 1
ATOM 3068 C C . ALA A 1 410 ? 28.127 -8.645 -12.417 1.00 89.62 410 ALA A C 1
ATOM 3070 O O . ALA A 1 410 ? 28.349 -9.454 -13.319 1.00 89.62 410 ALA A O 1
ATOM 3071 N N . THR A 1 411 ? 29.026 -8.346 -11.474 1.00 92.88 411 THR A N 1
ATOM 3072 C CA . THR A 1 411 ? 30.371 -8.945 -11.369 1.00 92.88 411 THR A CA 1
ATOM 3073 C C . THR A 1 411 ? 30.442 -10.151 -10.426 1.00 92.88 411 THR A C 1
ATOM 3075 O O . THR A 1 411 ? 31.495 -10.770 -10.300 1.00 92.88 411 THR A O 1
ATOM 3078 N N . SER A 1 412 ? 29.335 -10.504 -9.770 1.00 94.19 412 SER A N 1
ATOM 3079 C CA . SER A 1 412 ? 29.250 -11.627 -8.832 1.00 94.19 412 SER A CA 1
ATOM 3080 C C . SER A 1 412 ? 28.662 -12.890 -9.470 1.00 94.19 412 SER A C 1
ATOM 3082 O O . SER A 1 412 ? 28.075 -12.845 -10.550 1.00 94.19 412 SER A O 1
ATOM 3084 N N . VAL A 1 413 ? 28.689 -14.002 -8.725 1.00 93.38 413 VAL A N 1
ATOM 3085 C CA . VAL A 1 413 ? 28.014 -15.266 -9.091 1.00 93.38 413 VAL A CA 1
ATOM 3086 C C . VAL A 1 413 ? 26.517 -15.059 -9.370 1.00 93.38 413 VAL A C 1
ATOM 3088 O O . VAL A 1 413 ? 25.933 -15.731 -10.219 1.00 93.38 413 VAL A O 1
ATOM 3091 N N . PHE A 1 414 ? 25.875 -14.094 -8.704 1.00 93.12 414 PHE A N 1
ATOM 3092 C CA . PHE A 1 414 ? 24.474 -13.768 -8.969 1.00 93.12 414 PHE A CA 1
ATOM 3093 C C . PHE A 1 414 ? 24.274 -13.144 -10.356 1.00 93.12 414 PHE A C 1
ATOM 3095 O O . PHE A 1 414 ? 23.236 -13.367 -10.975 1.00 93.12 414 PHE A O 1
ATOM 3102 N N . GLY A 1 415 ? 25.259 -12.413 -10.879 1.00 90.75 415 GLY A N 1
ATOM 3103 C CA . GLY A 1 415 ? 25.245 -11.885 -12.242 1.00 90.75 415 GLY A CA 1
ATOM 3104 C C . GLY A 1 415 ? 25.234 -12.997 -13.289 1.00 90.75 415 GLY A C 1
ATOM 3105 O O . GLY A 1 415 ? 24.508 -12.903 -14.280 1.00 90.75 415 GLY A O 1
ATOM 3106 N N . ASP A 1 416 ? 25.955 -14.090 -13.042 1.00 92.38 416 ASP A N 1
ATOM 3107 C CA . ASP A 1 416 ? 25.957 -15.260 -13.926 1.00 92.38 416 ASP A CA 1
ATOM 3108 C C . ASP A 1 416 ? 24.624 -16.014 -13.883 1.00 92.38 416 ASP A C 1
ATOM 3110 O O . ASP A 1 416 ? 24.122 -16.441 -14.927 1.00 92.38 416 ASP A O 1
ATOM 3114 N N . VAL A 1 417 ? 23.983 -16.092 -12.709 1.00 92.44 417 VAL A N 1
ATOM 3115 C CA . VAL A 1 417 ? 22.604 -16.598 -12.583 1.00 92.44 417 VAL A CA 1
ATOM 3116 C C . VAL A 1 417 ? 21.644 -15.746 -13.413 1.00 92.44 417 VAL A C 1
ATOM 3118 O O . VAL A 1 417 ? 20.866 -16.293 -14.194 1.00 92.44 417 VAL A O 1
ATOM 3121 N N . VAL A 1 418 ? 21.724 -14.413 -13.311 1.00 88.56 418 VAL A N 1
ATOM 3122 C CA . VAL A 1 418 ? 20.888 -13.499 -14.108 1.00 88.56 418 VAL A CA 1
ATOM 3123 C C . VAL A 1 418 ? 21.082 -13.741 -15.604 1.00 88.56 418 VAL A C 1
ATOM 3125 O O . VAL A 1 418 ? 20.093 -13.881 -16.323 1.00 88.56 418 VAL A O 1
ATOM 3128 N N . LYS A 1 419 ? 22.332 -13.812 -16.079 1.00 89.44 419 LYS A N 1
ATOM 3129 C CA . LYS A 1 419 ? 22.645 -14.056 -17.498 1.00 89.44 419 LYS A CA 1
ATOM 3130 C C . LYS A 1 419 ? 22.103 -15.404 -17.968 1.00 89.44 419 LYS A C 1
ATOM 3132 O O . LYS A 1 419 ? 21.462 -15.468 -19.012 1.00 89.44 419 LYS A O 1
ATOM 3137 N N . THR A 1 420 ? 22.306 -16.457 -17.179 1.00 92.00 420 THR A N 1
ATOM 3138 C CA . THR A 1 420 ? 21.856 -17.819 -17.503 1.00 92.00 420 THR A CA 1
ATOM 3139 C C . THR A 1 420 ? 20.336 -17.888 -17.606 1.00 92.00 420 THR A C 1
ATOM 3141 O O . THR A 1 420 ? 19.798 -18.363 -18.605 1.00 92.00 420 THR A O 1
ATOM 3144 N N . VAL A 1 421 ? 19.625 -17.362 -16.605 1.00 87.88 421 VAL A N 1
ATOM 3145 C CA . VAL A 1 421 ? 18.157 -17.386 -16.577 1.00 87.88 421 VAL A CA 1
ATOM 3146 C C . VAL A 1 421 ? 17.575 -16.539 -17.706 1.00 87.88 421 VAL A C 1
ATOM 3148 O O . VAL A 1 421 ? 16.654 -16.999 -18.376 1.00 87.88 421 VAL A O 1
ATOM 3151 N N . LYS A 1 422 ? 18.132 -15.351 -17.981 1.00 83.25 422 LYS A N 1
ATOM 3152 C CA . LYS A 1 422 ? 17.705 -14.522 -19.121 1.00 83.25 422 LYS A CA 1
ATOM 3153 C C . LYS A 1 422 ? 18.021 -15.163 -20.475 1.00 83.25 422 LYS A C 1
ATOM 3155 O O . LYS A 1 422 ? 17.271 -14.954 -21.420 1.00 83.25 422 LYS A O 1
ATOM 3160 N N . GLY A 1 423 ? 19.082 -15.964 -20.571 1.00 83.88 423 GLY A N 1
ATOM 3161 C CA . GLY A 1 423 ? 19.400 -16.734 -21.775 1.00 83.88 423 GLY A CA 1
ATOM 3162 C C . GLY A 1 423 ? 18.353 -17.807 -22.096 1.00 83.88 423 GLY A C 1
ATOM 3163 O O . GLY A 1 423 ? 18.041 -18.024 -23.262 1.00 83.88 423 GLY A O 1
ATOM 3164 N N . VAL A 1 424 ? 17.775 -18.446 -21.071 1.00 85.56 424 VAL A N 1
ATOM 3165 C CA . VAL A 1 424 ? 16.721 -19.469 -21.233 1.00 85.56 424 VAL A CA 1
ATOM 3166 C C . VAL A 1 424 ? 15.332 -18.839 -21.353 1.00 85.56 424 VAL A C 1
ATOM 3168 O O . VAL A 1 424 ? 14.508 -19.274 -22.154 1.00 85.56 424 VAL A O 1
ATOM 3171 N N . VAL A 1 425 ? 15.062 -17.809 -20.552 1.00 79.88 425 VAL A N 1
ATOM 3172 C CA . VAL A 1 425 ? 13.790 -17.089 -20.515 1.00 79.88 425 VAL A CA 1
ATOM 3173 C C . VAL A 1 425 ? 14.084 -15.598 -20.687 1.00 79.88 425 VAL A C 1
ATOM 3175 O O . VAL A 1 425 ? 14.266 -14.892 -19.695 1.00 79.88 425 VAL A O 1
ATOM 3178 N N . PRO A 1 426 ? 14.091 -15.077 -21.928 1.00 68.81 426 PRO A N 1
ATOM 3179 C CA . PRO A 1 426 ? 14.367 -13.660 -22.186 1.00 68.81 426 PRO A CA 1
ATOM 3180 C C . PRO A 1 426 ? 13.445 -12.694 -21.422 1.00 68.81 426 PRO A C 1
ATOM 3182 O O . PRO A 1 426 ? 13.858 -11.599 -21.056 1.00 68.81 426 PRO A O 1
ATOM 3185 N N . GLY A 1 427 ? 12.218 -13.126 -21.101 1.00 64.94 427 GLY A N 1
ATOM 3186 C CA . GLY A 1 427 ? 11.257 -12.390 -20.268 1.00 64.94 427 GLY A CA 1
ATOM 3187 C C . GLY A 1 427 ? 11.482 -12.484 -18.749 1.00 64.94 427 GLY A C 1
ATOM 3188 O O . GLY A 1 427 ? 10.617 -12.064 -17.982 1.00 64.94 427 GLY A O 1
ATOM 3189 N N . ALA A 1 428 ? 12.599 -13.054 -18.279 1.00 74.06 428 ALA A N 1
ATOM 3190 C CA . ALA A 1 428 ? 12.938 -13.170 -16.859 1.00 74.06 428 ALA A CA 1
ATOM 3191 C C . ALA A 1 428 ? 13.538 -11.873 -16.292 1.00 74.06 428 ALA A C 1
ATOM 3193 O O . ALA A 1 428 ? 14.671 -11.820 -15.822 1.00 74.06 428 ALA A O 1
ATOM 3194 N N . THR A 1 429 ? 12.795 -10.782 -16.375 1.00 69.19 429 THR A N 1
ATOM 3195 C CA . THR A 1 429 ? 13.204 -9.449 -15.910 1.00 69.19 429 THR A CA 1
ATOM 3196 C C . THR A 1 429 ? 13.331 -9.354 -14.387 1.00 69.19 429 THR A C 1
ATOM 3198 O O . THR A 1 429 ? 14.225 -8.668 -13.890 1.00 69.19 429 THR A O 1
ATOM 3201 N N . GLY A 1 430 ? 12.491 -10.075 -13.640 1.00 74.06 430 GLY A N 1
ATOM 3202 C CA . GLY A 1 430 ? 12.468 -10.078 -12.176 1.00 74.06 430 GLY A CA 1
ATOM 3203 C C . GLY A 1 430 ? 13.658 -10.789 -11.521 1.00 74.06 430 GLY A C 1
ATOM 3204 O O . GLY A 1 430 ? 14.025 -10.455 -10.394 1.00 74.06 430 GLY A O 1
ATOM 3205 N N . VAL A 1 431 ? 14.341 -11.693 -12.239 1.00 84.69 431 VAL A N 1
ATOM 3206 C CA . VAL A 1 431 ? 15.509 -12.432 -11.719 1.00 84.69 431 VAL A CA 1
ATOM 3207 C C . VAL A 1 431 ? 16.622 -11.498 -11.242 1.00 84.69 431 VAL A C 1
ATOM 3209 O O . VAL A 1 431 ? 17.246 -11.757 -10.219 1.00 84.69 431 VAL A O 1
ATOM 3212 N N . SER A 1 432 ? 16.826 -10.367 -11.927 1.00 82.81 432 SER A N 1
ATOM 3213 C CA . SER A 1 432 ? 17.796 -9.350 -11.514 1.00 82.81 432 SER A CA 1
ATOM 3214 C C . SER A 1 432 ? 17.438 -8.762 -10.150 1.00 82.81 432 SER A C 1
ATOM 3216 O O . SER A 1 432 ? 18.314 -8.599 -9.307 1.00 82.81 432 SER A O 1
ATOM 3218 N N . GLY A 1 433 ? 16.152 -8.512 -9.897 1.00 83.25 433 GLY A N 1
ATOM 3219 C CA . GLY A 1 433 ? 15.669 -8.042 -8.603 1.00 83.25 433 GLY A CA 1
ATOM 3220 C C . GLY A 1 433 ? 15.890 -9.067 -7.489 1.00 83.25 433 GLY A C 1
ATOM 3221 O O . GLY A 1 433 ? 16.407 -8.723 -6.426 1.00 83.25 433 GLY A O 1
ATOM 3222 N N . VAL A 1 434 ? 15.569 -10.338 -7.738 1.00 87.31 434 VAL A N 1
ATOM 3223 C CA . VAL A 1 434 ? 15.801 -11.419 -6.765 1.00 87.31 434 VAL A CA 1
ATOM 3224 C C . VAL A 1 434 ? 17.292 -11.547 -6.437 1.00 87.31 434 VAL A C 1
ATOM 3226 O O . VAL A 1 434 ? 17.665 -11.590 -5.266 1.00 87.31 434 VAL A O 1
ATOM 3229 N N . CYS A 1 435 ? 18.156 -11.527 -7.452 1.00 91.12 435 CYS A N 1
ATOM 3230 C CA . CYS A 1 435 ? 19.607 -11.547 -7.283 1.00 91.12 435 CYS A CA 1
ATOM 3231 C C . CYS A 1 435 ? 20.135 -10.328 -6.512 1.00 91.12 435 CYS A C 1
ATOM 3233 O O . CYS A 1 435 ?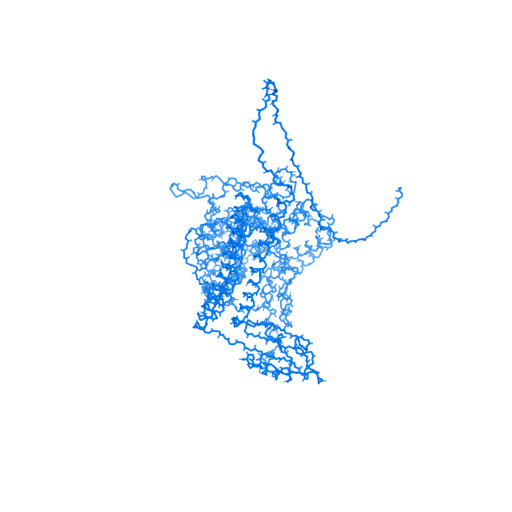 21.012 -10.493 -5.667 1.00 91.12 435 CYS A O 1
ATOM 3235 N N . ASN A 1 436 ? 19.572 -9.135 -6.731 1.00 89.12 436 ASN A N 1
ATOM 3236 C CA . ASN A 1 436 ? 19.913 -7.939 -5.956 1.00 89.12 436 ASN A CA 1
ATOM 3237 C C . ASN A 1 436 ? 19.586 -8.111 -4.466 1.00 89.12 436 ASN A C 1
ATOM 3239 O O . ASN A 1 436 ? 20.414 -7.769 -3.624 1.00 89.12 436 ASN A O 1
ATOM 3243 N N . ILE A 1 437 ? 18.407 -8.661 -4.135 1.00 89.94 437 ILE A N 1
ATOM 3244 C CA . ILE A 1 437 ? 18.026 -8.944 -2.740 1.00 89.94 437 ILE A CA 1
ATOM 3245 C C . ILE A 1 437 ? 19.022 -9.925 -2.120 1.00 89.94 437 ILE A C 1
ATOM 3247 O O . ILE A 1 437 ? 19.560 -9.657 -1.047 1.00 89.94 437 ILE A O 1
ATOM 3251 N N . LEU A 1 438 ? 19.263 -11.053 -2.794 1.00 92.31 438 LEU A N 1
ATOM 3252 C CA . LEU A 1 438 ? 20.135 -12.104 -2.277 1.00 92.31 438 LEU A CA 1
ATOM 3253 C C . LEU A 1 438 ? 21.550 -11.574 -2.042 1.00 92.31 438 LEU A C 1
ATOM 3255 O O . LEU A 1 438 ? 22.064 -11.731 -0.940 1.00 92.31 438 LEU A O 1
ATOM 3259 N N . TYR A 1 439 ? 22.130 -10.871 -3.020 1.00 94.12 439 TYR A N 1
ATOM 3260 C CA . TYR A 1 439 ? 23.457 -10.277 -2.883 1.00 94.12 439 TYR A CA 1
ATOM 3261 C C . TYR A 1 439 ? 23.526 -9.294 -1.714 1.00 94.12 439 TYR A C 1
ATOM 3263 O O . TYR A 1 439 ? 24.457 -9.374 -0.912 1.00 94.12 439 TYR A O 1
ATOM 3271 N N . ALA A 1 440 ? 22.556 -8.379 -1.606 1.00 92.00 440 ALA A N 1
ATOM 3272 C CA . ALA A 1 440 ? 22.544 -7.369 -0.555 1.00 92.00 440 ALA A CA 1
ATOM 3273 C C . ALA A 1 440 ? 22.464 -8.009 0.839 1.00 92.00 440 ALA A C 1
ATOM 3275 O O . ALA A 1 440 ? 23.175 -7.581 1.742 1.00 92.00 440 ALA A O 1
ATOM 3276 N N . VAL A 1 441 ? 21.651 -9.057 1.012 1.00 90.88 441 VAL A N 1
ATOM 3277 C CA . VAL A 1 441 ? 21.503 -9.763 2.295 1.00 90.88 441 VAL A CA 1
ATOM 3278 C C . VAL A 1 441 ? 22.738 -10.597 2.640 1.00 90.88 441 VAL A C 1
ATOM 3280 O O . VAL A 1 441 ? 23.131 -10.638 3.803 1.00 90.88 441 VAL A O 1
ATOM 3283 N N . THR A 1 442 ? 23.371 -11.253 1.662 1.00 94.00 442 THR A N 1
ATOM 3284 C CA . THR A 1 442 ? 24.561 -12.083 1.915 1.00 94.00 442 THR A CA 1
ATOM 3285 C C . THR A 1 442 ? 25.850 -11.275 2.047 1.00 94.00 442 THR A C 1
ATOM 3287 O O . THR A 1 442 ? 26.837 -11.808 2.544 1.00 94.00 442 THR A O 1
ATOM 3290 N N . ASN A 1 443 ? 25.864 -10.010 1.611 1.00 94.44 443 ASN A N 1
ATOM 3291 C CA . ASN A 1 443 ? 27.046 -9.144 1.626 1.00 94.44 443 ASN A CA 1
ATOM 3292 C C . ASN A 1 443 ? 26.805 -7.820 2.379 1.00 94.44 443 ASN A C 1
ATOM 3294 O O . ASN A 1 443 ? 26.979 -6.744 1.790 1.00 94.44 443 ASN A O 1
ATOM 3298 N N . PRO A 1 444 ? 26.434 -7.856 3.673 1.00 93.81 444 PRO A N 1
ATOM 3299 C CA . PRO A 1 444 ? 26.138 -6.650 4.449 1.00 93.81 444 PRO A CA 1
ATOM 3300 C C . PRO A 1 444 ? 27.331 -5.693 4.576 1.00 93.81 444 PRO A C 1
ATOM 3302 O O . PRO A 1 444 ? 27.146 -4.491 4.721 1.00 93.81 444 PRO A O 1
ATOM 3305 N N . GLN A 1 445 ? 28.562 -6.193 4.443 1.00 92.69 445 GLN A N 1
ATOM 3306 C CA . GLN A 1 445 ? 29.784 -5.384 4.427 1.00 92.69 445 GLN A CA 1
ATOM 3307 C C . GLN A 1 445 ? 29.874 -4.410 3.242 1.00 92.69 445 GLN A C 1
ATOM 3309 O O . GLN A 1 445 ? 30.718 -3.523 3.247 1.00 92.69 445 GLN A O 1
ATOM 3314 N N . THR A 1 446 ? 29.048 -4.594 2.207 1.00 93.12 446 THR A N 1
ATOM 3315 C CA . THR A 1 446 ? 29.029 -3.719 1.024 1.00 93.12 446 THR A CA 1
ATOM 3316 C C . THR A 1 446 ? 28.066 -2.543 1.163 1.00 93.12 446 THR A C 1
ATOM 3318 O O . THR A 1 446 ? 28.016 -1.703 0.268 1.00 93.12 446 THR A O 1
ATOM 3321 N N . TRP A 1 447 ? 27.278 -2.498 2.240 1.00 94.94 447 TRP A N 1
ATOM 3322 C CA . TRP A 1 447 ? 26.295 -1.444 2.459 1.00 94.94 447 TRP A CA 1
ATOM 3323 C C . TRP A 1 447 ? 26.974 -0.116 2.771 1.00 94.94 447 TRP A C 1
ATOM 3325 O O . TRP A 1 447 ? 27.989 -0.066 3.467 1.00 94.94 447 TRP A O 1
ATOM 3335 N N . ASP A 1 448 ? 26.363 0.967 2.301 1.00 96.12 448 ASP A N 1
ATOM 3336 C CA . ASP A 1 448 ? 26.741 2.297 2.754 1.00 96.12 448 ASP A CA 1
ATOM 3337 C C . ASP A 1 448 ? 26.179 2.524 4.160 1.00 96.12 448 ASP A C 1
ATOM 3339 O O . ASP A 1 448 ? 24.981 2.353 4.398 1.00 96.12 448 ASP A O 1
ATOM 3343 N N . VAL A 1 449 ? 27.042 2.895 5.106 1.00 94.69 449 VAL A N 1
ATOM 3344 C CA . VAL A 1 449 ? 26.675 2.970 6.527 1.00 94.69 449 VAL A CA 1
ATOM 3345 C C . VAL A 1 449 ? 25.595 4.024 6.765 1.00 94.69 449 VAL A C 1
ATOM 3347 O O . VAL A 1 449 ? 24.638 3.763 7.494 1.00 94.69 449 VAL A O 1
ATOM 3350 N N . VAL A 1 450 ? 25.715 5.201 6.145 1.00 94.94 450 VAL A N 1
ATOM 3351 C CA . VAL A 1 450 ? 24.786 6.316 6.376 1.00 94.94 450 VAL A CA 1
ATOM 3352 C C . VAL A 1 450 ? 23.432 6.017 5.737 1.00 94.94 450 VAL A C 1
ATOM 3354 O O . VAL A 1 450 ? 22.402 6.130 6.407 1.00 94.94 450 VAL A O 1
ATOM 3357 N N . ALA A 1 451 ? 23.419 5.572 4.477 1.00 94.44 451 ALA A N 1
ATOM 3358 C CA . ALA A 1 451 ? 22.200 5.176 3.779 1.00 94.44 451 ALA A CA 1
ATOM 3359 C C . ALA A 1 451 ? 21.480 4.036 4.512 1.00 94.44 451 ALA A C 1
ATOM 3361 O O . ALA A 1 451 ? 20.291 4.156 4.806 1.00 94.44 451 ALA A O 1
ATOM 3362 N N . ALA A 1 452 ? 22.201 2.974 4.890 1.00 95.44 452 ALA A N 1
ATOM 3363 C CA . ALA A 1 452 ? 21.617 1.823 5.567 1.00 95.44 452 ALA A CA 1
ATOM 3364 C C . ALA A 1 452 ? 21.050 2.182 6.948 1.00 95.44 452 ALA A C 1
ATOM 3366 O O . ALA A 1 452 ? 19.947 1.745 7.281 1.00 95.44 452 ALA A O 1
ATOM 3367 N N . LEU A 1 453 ? 21.745 3.005 7.744 1.00 95.31 453 LEU A N 1
ATOM 3368 C CA . LEU A 1 453 ? 21.225 3.473 9.033 1.00 95.31 453 LEU A CA 1
ATOM 3369 C C . LEU A 1 453 ? 19.956 4.309 8.859 1.00 95.31 453 LEU A C 1
ATOM 3371 O O . LEU A 1 453 ? 18.975 4.092 9.576 1.00 95.31 453 LEU A O 1
ATOM 3375 N N . LEU A 1 454 ? 19.942 5.226 7.892 1.00 95.44 454 LEU A N 1
ATOM 3376 C CA . LEU A 1 454 ? 18.782 6.064 7.597 1.00 95.44 454 LEU A CA 1
ATOM 3377 C C . LEU A 1 454 ? 17.598 5.218 7.098 1.00 95.44 454 LEU A C 1
ATOM 3379 O O . LEU A 1 454 ? 16.480 5.367 7.588 1.00 95.44 454 LEU A O 1
ATOM 3383 N N . PHE A 1 455 ? 17.848 4.256 6.212 1.00 95.19 455 PHE A N 1
ATOM 3384 C CA . PHE A 1 455 ? 16.850 3.316 5.709 1.00 95.19 455 PHE A CA 1
ATOM 3385 C C . PHE A 1 455 ? 16.269 2.418 6.812 1.00 95.19 455 PHE A C 1
ATOM 3387 O O . PHE A 1 455 ? 15.047 2.313 6.943 1.00 95.19 455 PHE A O 1
ATOM 3394 N N . ILE A 1 456 ? 17.112 1.787 7.636 1.00 95.44 456 ILE A N 1
ATOM 3395 C CA . ILE A 1 456 ? 16.671 0.877 8.705 1.00 95.44 456 ILE A CA 1
ATOM 3396 C C . ILE A 1 456 ? 15.904 1.649 9.781 1.00 95.44 456 ILE A C 1
ATOM 3398 O O . ILE A 1 456 ? 14.813 1.229 10.173 1.00 95.44 456 ILE A O 1
ATOM 3402 N N . SER A 1 457 ? 16.435 2.787 10.239 1.00 95.19 457 SER A N 1
ATOM 3403 C CA . SER A 1 457 ? 15.783 3.613 11.263 1.00 95.19 457 SER A CA 1
ATOM 3404 C C . SER A 1 457 ? 14.428 4.142 10.788 1.00 95.19 457 SER A C 1
ATOM 3406 O O . SER A 1 457 ? 13.435 3.969 11.498 1.00 95.19 457 SER A O 1
ATOM 3408 N N . CYS A 1 458 ? 14.343 4.675 9.563 1.00 94.31 458 CYS A N 1
ATOM 3409 C CA . CYS A 1 458 ? 13.078 5.113 8.973 1.00 94.31 458 CYS A CA 1
ATOM 3410 C C . CYS A 1 458 ? 12.099 3.944 8.811 1.00 94.31 458 CYS A C 1
ATOM 3412 O O . CYS A 1 458 ? 10.924 4.083 9.141 1.00 94.31 458 CYS A O 1
ATOM 3414 N N . THR A 1 459 ? 12.563 2.771 8.366 1.00 92.50 459 THR A N 1
ATOM 3415 C CA . THR A 1 459 ? 11.697 1.593 8.187 1.00 92.50 459 THR A CA 1
ATOM 3416 C C . THR A 1 459 ? 11.098 1.162 9.523 1.00 92.50 459 THR A C 1
ATOM 3418 O O . THR A 1 459 ? 9.886 0.969 9.631 1.00 92.50 459 THR A O 1
ATOM 3421 N N . LEU A 1 460 ? 11.925 1.054 10.567 1.00 93.12 460 LEU A N 1
ATOM 3422 C CA . LEU A 1 460 ? 11.476 0.681 11.907 1.00 93.12 460 LEU A CA 1
ATOM 3423 C C . LEU A 1 460 ? 10.527 1.723 12.503 1.00 93.12 460 LEU A C 1
ATOM 3425 O O . LEU A 1 460 ? 9.516 1.343 13.099 1.00 93.12 460 LEU A O 1
ATOM 3429 N N . PHE A 1 461 ? 10.823 3.012 12.320 1.00 93.25 461 PHE A N 1
ATOM 3430 C CA . PHE A 1 461 ? 9.965 4.099 12.778 1.00 93.25 461 PHE A CA 1
ATOM 3431 C C . PHE A 1 461 ? 8.607 4.074 12.079 1.00 93.25 461 PHE A C 1
ATOM 3433 O O . PHE A 1 461 ? 7.588 4.100 12.757 1.00 93.25 461 PHE A O 1
ATOM 3440 N N . VAL A 1 462 ? 8.559 3.933 10.752 1.00 89.25 462 VAL A N 1
ATOM 3441 C CA . VAL A 1 462 ? 7.288 3.850 10.015 1.00 89.25 462 VAL A CA 1
ATOM 3442 C C . VAL A 1 462 ? 6.500 2.601 10.422 1.00 89.25 462 VAL A C 1
ATOM 3444 O O . VAL A 1 462 ? 5.299 2.669 10.666 1.00 89.25 462 VAL A O 1
ATOM 3447 N N . MET A 1 463 ? 7.158 1.452 10.591 1.00 87.44 463 MET A N 1
ATOM 3448 C CA . MET A 1 463 ? 6.470 0.215 10.983 1.00 87.44 463 MET A CA 1
ATOM 3449 C C . MET A 1 463 ? 5.918 0.243 12.412 1.00 87.44 463 MET A C 1
ATOM 3451 O O . MET A 1 463 ? 4.866 -0.344 12.677 1.00 87.44 463 MET A O 1
ATOM 3455 N N . LYS A 1 464 ? 6.633 0.876 13.348 1.00 87.88 464 LYS A N 1
ATOM 3456 C CA . LYS A 1 464 ? 6.254 0.931 14.768 1.00 87.88 464 LYS A CA 1
ATOM 3457 C C . LYS A 1 464 ? 5.656 2.273 15.188 1.00 87.88 464 LYS A C 1
ATOM 3459 O O . LYS A 1 464 ? 5.284 2.418 16.347 1.00 87.88 464 LYS A O 1
ATOM 3464 N N . GLY A 1 465 ? 5.513 3.229 14.273 1.00 81.50 465 GLY A N 1
ATOM 3465 C CA . GLY A 1 465 ? 5.133 4.611 14.572 1.00 81.50 465 GLY A CA 1
ATOM 3466 C C . GLY A 1 465 ? 3.829 4.715 15.352 1.00 81.50 465 GLY A C 1
ATOM 3467 O O . GLY A 1 465 ? 3.747 5.481 16.301 1.00 81.50 465 GLY A O 1
ATOM 3468 N N . LYS A 1 466 ? 2.854 3.842 15.070 1.00 74.06 466 LYS A N 1
ATOM 3469 C CA . LYS A 1 466 ? 1.581 3.771 15.812 1.00 74.06 466 LYS A CA 1
ATOM 3470 C C . LYS A 1 466 ? 1.721 3.456 17.307 1.00 74.06 466 LYS A C 1
ATOM 3472 O O . LYS A 1 466 ? 0.799 3.744 18.061 1.00 74.06 466 LYS A O 1
ATOM 3477 N N . ALA A 1 467 ? 2.819 2.829 17.726 1.00 82.25 467 ALA A N 1
ATOM 3478 C CA . ALA A 1 467 ? 3.092 2.540 19.133 1.00 82.25 467 ALA A CA 1
ATOM 3479 C C . ALA A 1 467 ? 3.773 3.714 19.855 1.00 82.25 467 ALA A C 1
ATOM 3481 O O . ALA A 1 467 ? 3.677 3.802 21.075 1.00 82.25 467 ALA A O 1
ATOM 3482 N N . TYR A 1 468 ? 4.455 4.596 19.116 1.00 83.62 468 TYR A N 1
ATOM 3483 C CA . TYR A 1 468 ? 5.268 5.682 19.672 1.00 83.62 468 TYR A CA 1
ATOM 3484 C C . TYR A 1 468 ? 4.646 7.071 19.490 1.00 83.62 468 TYR A C 1
ATOM 3486 O O . TYR A 1 468 ? 4.915 7.969 20.281 1.00 83.62 468 TYR A O 1
ATOM 3494 N N . LEU A 1 469 ? 3.829 7.264 18.454 1.00 86.62 469 LEU A N 1
ATOM 3495 C CA . LEU A 1 469 ? 3.182 8.535 18.153 1.00 86.62 469 LEU A CA 1
ATOM 3496 C C . LEU A 1 469 ? 1.877 8.702 18.946 1.00 86.62 469 LEU A C 1
ATOM 3498 O O . LEU A 1 469 ? 1.158 7.723 19.173 1.00 86.62 469 LEU A O 1
ATOM 3502 N N . PRO A 1 470 ? 1.533 9.940 19.348 1.00 85.69 470 PRO A N 1
ATOM 3503 C CA . PRO A 1 470 ? 0.270 10.217 20.014 1.00 85.69 470 PRO A CA 1
ATOM 3504 C C . PRO A 1 470 ? -0.912 9.820 19.124 1.00 85.69 470 PRO A C 1
ATOM 3506 O O . PRO A 1 470 ? -0.922 10.076 17.921 1.00 85.69 470 PRO A O 1
ATOM 3509 N N . LYS A 1 471 ? -1.950 9.238 19.737 1.00 78.88 471 LYS A N 1
ATOM 3510 C CA . LYS A 1 471 ? -3.157 8.754 19.037 1.00 78.88 471 LYS A CA 1
ATOM 3511 C C . LYS A 1 471 ? -3.943 9.852 18.304 1.00 78.88 471 LYS A C 1
ATOM 3513 O O . LYS A 1 471 ? -4.828 9.525 17.524 1.00 78.88 471 LYS A O 1
ATOM 3518 N N . SER A 1 472 ? -3.655 11.124 18.579 1.00 79.50 472 SER A N 1
ATOM 3519 C CA . SER A 1 472 ? -4.249 12.279 17.901 1.00 79.50 472 SER A CA 1
ATOM 3520 C C . SER A 1 472 ? -3.698 12.507 16.493 1.00 79.50 472 SER A C 1
ATOM 3522 O O . SER A 1 472 ? -4.346 13.193 15.704 1.00 79.50 472 SER A O 1
ATOM 3524 N N . LEU A 1 473 ? -2.520 11.965 16.165 1.00 78.00 473 LEU A N 1
ATOM 3525 C CA . LEU A 1 473 ? -1.943 12.129 14.837 1.00 78.00 473 LEU A CA 1
ATOM 3526 C C . LEU A 1 473 ? -2.660 11.246 13.807 1.00 78.00 473 LEU A C 1
ATOM 3528 O O . LEU A 1 473 ? -2.953 10.078 14.087 1.00 78.00 473 LEU A O 1
ATOM 3532 N N . PRO A 1 474 ? -2.913 11.772 12.598 1.00 73.00 474 PRO A N 1
ATOM 3533 C CA . PRO A 1 474 ? -3.464 10.971 11.524 1.00 73.00 474 PRO A CA 1
ATOM 3534 C C . PRO A 1 474 ? -2.562 9.789 11.131 1.00 73.00 474 PRO A C 1
ATOM 3536 O O . PRO A 1 474 ? -1.337 9.856 11.229 1.00 73.00 474 PRO A O 1
ATOM 3539 N N . PRO A 1 475 ? -3.132 8.695 10.611 1.00 71.00 475 PRO A N 1
ATOM 3540 C CA . PRO A 1 475 ? -2.339 7.588 10.086 1.00 71.00 475 PRO A CA 1
ATOM 3541 C C . PRO A 1 475 ? -1.497 8.021 8.892 1.00 71.00 475 PRO A C 1
ATOM 3543 O O . PRO A 1 475 ? -1.979 8.736 8.016 1.00 71.00 475 PRO A O 1
ATOM 3546 N N . GLY A 1 476 ? -0.252 7.556 8.839 1.00 73.81 476 GLY A N 1
ATOM 3547 C CA . GLY A 1 476 ? 0.715 8.013 7.849 1.00 73.81 476 GLY A CA 1
ATOM 3548 C C . GLY A 1 476 ? 1.515 9.233 8.309 1.00 73.81 476 GLY A C 1
ATOM 3549 O O . GLY A 1 476 ? 2.481 9.588 7.636 1.00 73.81 476 GLY A O 1
ATOM 3550 N N . SER A 1 477 ? 1.206 9.839 9.464 1.00 83.38 477 SER A N 1
ATOM 3551 C CA . SER A 1 477 ? 2.082 10.845 10.080 1.00 83.38 477 SER A CA 1
ATOM 3552 C C . SER A 1 477 ? 3.487 10.302 10.328 1.00 83.38 477 SER A C 1
ATOM 3554 O O . SER A 1 477 ? 4.454 11.032 10.159 1.00 83.38 477 SER A O 1
ATOM 3556 N N . GLU A 1 478 ? 3.631 9.014 10.634 1.00 87.19 478 GLU A N 1
ATOM 3557 C CA . GLU A 1 478 ? 4.923 8.339 10.742 1.00 87.19 478 GLU A CA 1
ATOM 3558 C C . GLU A 1 478 ? 5.754 8.421 9.448 1.00 87.19 478 GLU A C 1
ATOM 3560 O O . GLU A 1 478 ? 6.968 8.591 9.507 1.00 87.19 478 GLU A O 1
ATOM 3565 N N . VAL A 1 479 ? 5.107 8.371 8.279 1.00 84.44 479 VAL A N 1
ATOM 3566 C CA . VAL A 1 479 ? 5.764 8.485 6.967 1.00 84.44 479 VAL A CA 1
ATOM 3567 C C . VAL A 1 479 ? 6.230 9.917 6.727 1.00 84.44 479 VAL A C 1
ATOM 3569 O O . VAL A 1 479 ? 7.369 10.135 6.312 1.00 84.44 479 VAL A O 1
ATOM 3572 N N . VAL A 1 480 ? 5.367 10.894 7.019 1.00 86.19 480 VAL A N 1
ATOM 3573 C CA . VAL A 1 480 ? 5.684 12.323 6.869 1.00 86.19 480 VAL A CA 1
ATOM 3574 C C . VAL A 1 480 ? 6.828 12.711 7.796 1.00 86.19 480 VAL A C 1
ATOM 3576 O O . VAL A 1 480 ? 7.793 13.316 7.344 1.00 86.19 480 VAL A O 1
ATOM 3579 N N . LEU A 1 481 ? 6.757 12.317 9.068 1.00 90.56 481 LEU A N 1
ATOM 3580 C CA . LEU A 1 481 ? 7.773 12.629 10.070 1.00 90.56 481 LEU A CA 1
ATOM 3581 C C . LEU A 1 481 ? 9.114 11.964 9.748 1.00 90.56 481 LEU A C 1
ATOM 3583 O O . LEU A 1 481 ? 10.138 12.634 9.829 1.00 90.56 481 LEU A O 1
ATOM 3587 N N . ALA A 1 482 ? 9.121 10.690 9.336 1.00 91.38 482 ALA A N 1
ATOM 3588 C CA . ALA A 1 482 ? 10.351 10.013 8.921 1.00 91.38 482 ALA A CA 1
ATOM 3589 C C . ALA A 1 482 ? 11.007 10.718 7.730 1.00 91.38 482 ALA A C 1
ATOM 3591 O O . ALA A 1 482 ? 12.208 10.977 7.743 1.00 91.38 482 ALA A O 1
ATOM 3592 N N . THR A 1 483 ? 10.206 11.063 6.718 1.00 88.75 483 THR A N 1
ATOM 3593 C CA . THR A 1 483 ? 10.711 11.724 5.512 1.00 88.75 483 THR A CA 1
ATOM 3594 C C . THR A 1 483 ? 11.209 13.128 5.840 1.00 88.75 483 THR A C 1
ATOM 3596 O O . THR A 1 483 ? 12.332 13.456 5.490 1.00 88.75 483 THR A O 1
ATOM 3599 N N . ALA A 1 484 ? 10.440 13.923 6.588 1.00 90.88 484 ALA A N 1
ATOM 3600 C CA . ALA A 1 484 ? 10.830 15.271 6.994 1.00 90.88 484 ALA A CA 1
ATOM 3601 C C . ALA A 1 484 ? 12.099 15.277 7.858 1.00 90.88 484 ALA A C 1
ATOM 3603 O O . ALA A 1 484 ? 12.975 16.110 7.645 1.00 90.88 484 ALA A O 1
ATOM 3604 N N . ALA A 1 485 ? 12.233 14.332 8.794 1.00 93.31 485 ALA A N 1
ATOM 3605 C CA . ALA A 1 485 ? 13.438 14.187 9.605 1.00 93.31 485 ALA A CA 1
ATOM 3606 C C . ALA A 1 485 ? 14.656 13.800 8.752 1.00 93.31 485 ALA A C 1
ATOM 3608 O O . ALA A 1 485 ? 15.733 14.356 8.946 1.00 93.31 485 ALA A O 1
ATOM 3609 N N . ALA A 1 486 ? 14.489 12.900 7.779 1.00 94.31 486 ALA A N 1
ATOM 3610 C CA . ALA A 1 486 ? 15.553 12.533 6.848 1.00 94.31 486 ALA A CA 1
ATOM 3611 C C . ALA A 1 486 ? 15.949 13.693 5.920 1.00 94.31 486 ALA A C 1
ATOM 3613 O O . ALA A 1 486 ? 17.135 13.910 5.682 1.00 94.31 486 ALA A O 1
ATOM 3614 N N . THR A 1 487 ? 14.979 14.465 5.425 1.00 92.50 487 THR A N 1
ATOM 3615 C CA . THR A 1 487 ? 15.227 15.678 4.635 1.00 92.50 487 THR A CA 1
ATOM 3616 C C . THR A 1 487 ? 15.951 16.731 5.472 1.00 92.50 487 THR A C 1
ATOM 3618 O O . THR A 1 487 ? 16.939 17.294 5.016 1.00 92.50 487 THR A O 1
ATOM 3621 N N . ALA A 1 488 ? 15.530 16.955 6.719 1.00 93.88 488 ALA A N 1
ATOM 3622 C CA . ALA A 1 488 ? 16.216 17.861 7.636 1.00 93.88 488 ALA A CA 1
ATOM 3623 C C . ALA A 1 488 ? 17.651 17.395 7.913 1.00 93.88 488 ALA A C 1
ATOM 3625 O O . ALA A 1 488 ? 18.578 18.192 7.820 1.00 93.88 488 ALA A O 1
ATOM 3626 N N . PHE A 1 489 ? 17.854 16.103 8.187 1.00 94.56 489 PHE A N 1
ATOM 3627 C CA . PHE A 1 489 ? 19.187 15.523 8.350 1.00 94.56 489 PHE A CA 1
ATOM 3628 C C . PHE A 1 489 ? 20.068 15.790 7.123 1.00 94.56 489 PHE A C 1
ATOM 3630 O O . PHE A 1 489 ? 21.191 16.263 7.269 1.00 94.56 489 PHE A O 1
ATOM 3637 N N . SER A 1 490 ? 19.534 15.558 5.924 1.00 94.25 490 SER A N 1
ATOM 3638 C CA . SER A 1 490 ? 20.231 15.821 4.665 1.00 94.25 490 SER A CA 1
ATOM 3639 C C . SER A 1 490 ? 20.672 17.279 4.529 1.00 94.25 490 SER A C 1
ATOM 3641 O O . SER A 1 490 ? 21.833 17.544 4.227 1.00 94.25 490 SER A O 1
ATOM 3643 N N . VAL A 1 491 ? 19.774 18.222 4.832 1.00 92.62 491 VAL A N 1
ATOM 3644 C CA . VAL A 1 491 ? 20.042 19.665 4.742 1.00 92.62 491 VAL A CA 1
ATOM 3645 C C . VAL A 1 491 ? 21.051 20.132 5.794 1.00 92.62 491 VAL A C 1
ATOM 3647 O O . VAL A 1 491 ? 21.948 20.905 5.473 1.00 92.62 491 VAL A O 1
ATOM 3650 N N . PHE A 1 492 ? 20.918 19.690 7.047 1.00 93.88 492 PHE A N 1
ATOM 3651 C CA . PHE A 1 492 ? 21.748 20.186 8.150 1.00 93.88 492 PHE A CA 1
ATOM 3652 C C . PHE A 1 492 ? 23.121 19.516 8.244 1.00 93.88 492 PHE A C 1
ATOM 3654 O O . PHE A 1 492 ? 24.059 20.146 8.728 1.00 93.88 492 PHE A O 1
ATOM 3661 N N . TYR A 1 493 ? 23.246 18.261 7.806 1.00 91.94 493 TYR A N 1
ATOM 3662 C CA . TYR A 1 493 ? 24.478 17.477 7.937 1.00 91.94 493 TYR A CA 1
ATOM 3663 C C . TYR A 1 493 ? 25.146 17.136 6.599 1.00 91.94 493 TYR A C 1
ATOM 3665 O O . TYR A 1 493 ? 26.215 16.536 6.614 1.00 91.94 493 TYR A O 1
ATOM 3673 N N . GLY A 1 494 ? 24.556 17.526 5.463 1.00 88.81 494 GLY A N 1
ATOM 3674 C CA . GLY A 1 494 ? 25.143 17.337 4.134 1.00 88.81 494 GLY A CA 1
ATOM 3675 C C . GLY A 1 494 ? 25.194 15.870 3.709 1.00 88.81 494 GLY A C 1
ATOM 3676 O O . GLY A 1 494 ? 26.266 15.281 3.620 1.00 88.81 494 GLY A O 1
ATOM 3677 N N . TYR A 1 495 ? 24.036 15.256 3.453 1.00 92.44 495 TYR A N 1
ATOM 3678 C CA . TYR A 1 495 ? 23.991 13.868 2.982 1.00 92.44 495 TYR A CA 1
ATOM 3679 C C . TYR A 1 495 ? 24.526 13.742 1.544 1.00 92.44 495 TYR A C 1
ATOM 3681 O O . TYR A 1 495 ? 23.973 14.324 0.617 1.00 92.44 495 TYR A O 1
ATOM 3689 N N . GLU A 1 496 ? 25.576 12.939 1.355 1.00 88.50 496 GLU A N 1
ATOM 3690 C CA . GLU A 1 496 ? 26.257 12.764 0.057 1.00 88.50 496 GLU A CA 1
ATOM 3691 C C . GLU A 1 496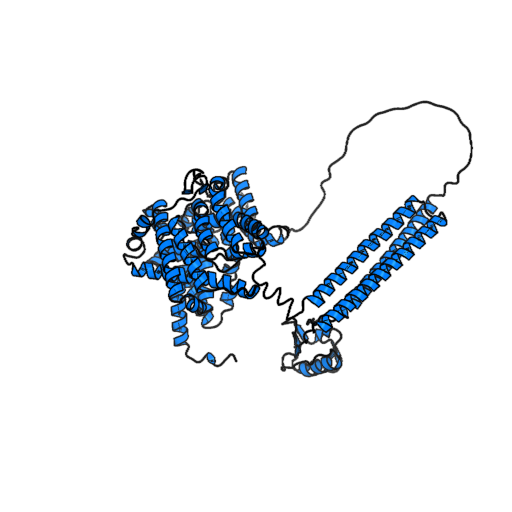 ? 25.686 11.623 -0.808 1.00 88.50 496 GLU A C 1
ATOM 3693 O O . GLU A 1 496 ? 26.117 11.414 -1.943 1.00 88.50 496 GLU A O 1
ATOM 3698 N N . GLY A 1 497 ? 24.728 10.854 -0.283 1.00 88.19 497 GLY A N 1
ATOM 3699 C CA . GLY A 1 497 ? 24.098 9.765 -1.027 1.00 88.19 497 GLY A CA 1
ATOM 3700 C C . GLY A 1 497 ? 23.012 10.239 -1.995 1.00 88.19 497 GLY A C 1
ATOM 3701 O O . GLY A 1 497 ? 22.737 11.425 -2.163 1.00 88.19 497 GLY A O 1
ATOM 3702 N N . GLY A 1 498 ? 22.345 9.283 -2.635 1.00 86.88 498 GLY A N 1
ATOM 3703 C CA . GLY A 1 498 ? 21.280 9.544 -3.591 1.00 86.88 498 GLY A CA 1
ATOM 3704 C C . GLY A 1 498 ? 20.126 10.315 -2.954 1.00 86.88 498 GLY A C 1
ATOM 3705 O O . GLY A 1 498 ? 19.520 9.858 -1.984 1.00 86.88 498 GLY A O 1
ATOM 3706 N N . MET A 1 499 ? 19.781 11.456 -3.543 1.00 89.25 499 MET A N 1
ATOM 3707 C CA . MET A 1 499 ? 18.644 12.300 -3.160 1.00 89.25 499 MET A CA 1
ATOM 3708 C C . MET A 1 499 ? 17.632 12.397 -4.301 1.00 89.25 499 MET A C 1
ATOM 3710 O O . MET A 1 499 ? 17.952 12.050 -5.438 1.00 89.25 499 MET A O 1
ATOM 3714 N N . VAL A 1 500 ? 16.416 12.865 -4.002 1.00 82.88 500 VAL A N 1
ATOM 3715 C CA . VAL A 1 500 ? 15.372 13.124 -5.015 1.00 82.88 500 VAL A CA 1
ATOM 3716 C C . VAL A 1 500 ? 15.905 13.991 -6.154 1.00 82.88 500 VAL A C 1
ATOM 3718 O O . VAL A 1 500 ? 15.608 13.709 -7.314 1.00 82.88 500 VAL A O 1
ATOM 3721 N N . GLY A 1 501 ? 16.749 14.968 -5.820 1.00 78.50 501 GLY A N 1
ATOM 3722 C CA . GLY A 1 501 ? 17.399 15.837 -6.789 1.00 78.50 501 GLY A CA 1
ATOM 3723 C C . GLY A 1 501 ? 16.502 16.989 -7.219 1.00 78.50 501 GLY A C 1
ATOM 3724 O O . GLY A 1 501 ? 15.422 17.206 -6.665 1.00 78.50 501 GLY A O 1
ATOM 3725 N N . GLU A 1 502 ? 16.981 17.753 -8.197 1.00 75.31 502 GLU A N 1
ATOM 3726 C CA . GLU A 1 502 ? 16.301 18.956 -8.658 1.00 75.31 502 GLU A CA 1
ATOM 3727 C C . GLU A 1 502 ? 14.896 18.628 -9.174 1.00 75.31 502 GLU A C 1
ATOM 3729 O O . GLU A 1 502 ? 14.694 17.795 -10.057 1.00 75.31 502 GLU A O 1
ATOM 3734 N N . ILE A 1 503 ? 13.910 19.282 -8.568 1.00 70.25 503 ILE A N 1
ATOM 3735 C CA . ILE A 1 503 ? 12.525 19.260 -9.014 1.00 70.25 503 ILE A CA 1
ATOM 3736 C C . ILE A 1 503 ? 12.383 20.508 -9.880 1.00 70.25 503 ILE A C 1
ATOM 3738 O O . ILE A 1 503 ? 12.503 21.603 -9.321 1.00 70.25 503 ILE A O 1
ATOM 3742 N N . PRO A 1 504 ? 12.159 20.374 -11.203 1.00 65.62 504 PRO A N 1
ATOM 3743 C CA . PRO A 1 504 ? 11.976 21.525 -12.069 1.00 65.62 504 PRO A CA 1
ATOM 3744 C C . PRO A 1 504 ? 10.895 22.421 -11.479 1.00 65.62 504 PRO A C 1
ATOM 3746 O O . PRO A 1 504 ? 9.790 21.956 -11.182 1.00 65.62 504 PRO A O 1
ATOM 3749 N N . THR A 1 505 ? 11.211 23.698 -11.272 1.00 59.47 505 THR A N 1
ATOM 3750 C CA . THR A 1 505 ? 10.187 24.672 -10.915 1.00 59.47 505 THR A CA 1
ATOM 3751 C C . THR A 1 505 ? 9.285 24.809 -12.129 1.00 59.47 505 THR A C 1
ATOM 3753 O O . THR A 1 505 ? 9.666 25.456 -13.106 1.00 59.47 505 THR A O 1
ATOM 3756 N N . LEU A 1 506 ? 8.114 24.166 -12.103 1.00 61.75 506 LEU A N 1
ATOM 3757 C CA . LEU A 1 506 ? 7.076 24.515 -13.059 1.00 61.75 506 LEU A CA 1
ATOM 3758 C C . LEU A 1 506 ? 6.780 25.998 -12.857 1.00 61.75 506 LEU A C 1
ATOM 3760 O O . LEU A 1 506 ? 6.485 26.425 -11.738 1.00 61.75 506 LEU A O 1
ATOM 3764 N N . ASP A 1 507 ? 6.891 26.767 -13.935 1.00 59.84 507 ASP A N 1
ATOM 3765 C CA . ASP A 1 507 ? 6.404 28.135 -13.948 1.00 59.84 507 ASP A CA 1
ATOM 3766 C C . ASP A 1 507 ? 4.928 28.099 -13.525 1.00 59.84 507 ASP A C 1
ATOM 3768 O O . ASP A 1 507 ? 4.122 27.378 -14.114 1.00 59.84 507 ASP A O 1
ATOM 3772 N N . SER A 1 508 ? 4.576 28.840 -12.472 1.00 59.53 508 SER A N 1
ATOM 3773 C CA . SER A 1 508 ? 3.191 28.937 -11.996 1.00 59.53 508 SER A CA 1
ATOM 3774 C C . SER A 1 508 ? 2.243 29.472 -13.072 1.00 59.53 508 SER A C 1
ATOM 3776 O O . SER A 1 508 ? 1.028 29.298 -12.964 1.00 59.53 508 SER A O 1
ATOM 3778 N N . ASP A 1 509 ? 2.802 30.108 -14.104 1.00 57.62 509 ASP A N 1
ATOM 3779 C CA . ASP A 1 509 ? 2.092 30.600 -15.268 1.00 57.62 509 ASP A CA 1
ATOM 3780 C C . ASP A 1 509 ? 2.059 29.618 -16.453 1.00 57.62 509 ASP A C 1
ATOM 3782 O O . ASP A 1 509 ? 1.274 29.837 -17.381 1.00 57.62 509 ASP A O 1
ATOM 3786 N N . ALA A 1 510 ? 2.840 28.533 -16.415 1.00 56.94 510 ALA A N 1
ATOM 3787 C CA . ALA A 1 510 ? 2.857 27.485 -17.430 1.00 56.94 510 ALA A CA 1
ATOM 3788 C C . ALA A 1 510 ? 1.828 26.388 -17.119 1.00 56.94 510 ALA A C 1
ATOM 3790 O O . ALA A 1 510 ? 1.732 25.886 -16.001 1.00 56.94 510 ALA A O 1
ATOM 3791 N N . GLY A 1 511 ? 1.042 26.004 -18.128 1.00 69.44 511 GLY A N 1
ATOM 3792 C CA . GLY A 1 511 ? 0.013 24.970 -18.020 1.00 69.44 511 GLY A CA 1
ATOM 3793 C C . GLY A 1 511 ? -1.280 25.349 -18.742 1.00 69.44 511 GLY A C 1
ATOM 3794 O O . GLY A 1 511 ? -1.282 26.150 -19.677 1.00 69.44 511 GLY A O 1
ATOM 3795 N N . LEU A 1 512 ? -2.404 24.771 -18.317 1.00 71.62 512 LEU A N 1
ATOM 3796 C CA . LEU A 1 512 ? -3.712 25.070 -18.899 1.00 71.62 512 LEU A CA 1
ATOM 3797 C C . LEU A 1 512 ? -4.253 26.392 -18.338 1.00 71.62 512 LEU A C 1
ATOM 3799 O O . LEU A 1 512 ? -4.452 26.529 -17.130 1.00 71.62 512 LEU A O 1
ATOM 3803 N N . SER A 1 513 ? -4.535 27.354 -19.219 1.00 70.69 513 SER A N 1
ATOM 3804 C CA . SER A 1 513 ? -5.156 28.631 -18.856 1.00 70.69 513 SER A CA 1
ATOM 3805 C C . SER A 1 513 ? -6.652 28.619 -19.176 1.00 70.69 513 SER A C 1
ATOM 3807 O O . SER A 1 513 ? -7.056 28.441 -20.324 1.00 70.69 513 SER A O 1
ATOM 3809 N N . PHE A 1 514 ? -7.476 28.838 -18.151 1.00 72.88 514 PHE A N 1
ATOM 3810 C CA . PHE A 1 514 ? -8.921 29.030 -18.257 1.00 72.88 514 PHE A CA 1
ATOM 3811 C C . PHE A 1 514 ? -9.281 30.418 -17.710 1.00 72.88 514 PHE A C 1
ATOM 3813 O O . PHE A 1 514 ? -9.684 30.573 -16.555 1.00 72.88 514 PHE A O 1
ATOM 3820 N N . GLY A 1 515 ? -9.099 31.455 -18.533 1.00 74.81 515 GLY A N 1
ATOM 3821 C CA . GLY A 1 515 ? -9.315 32.842 -18.113 1.00 74.81 515 GLY A CA 1
ATOM 3822 C C . GLY A 1 515 ? -8.359 33.238 -16.972 1.00 74.81 515 GLY A C 1
ATOM 3823 O O . GLY A 1 515 ? -7.148 33.141 -17.164 1.00 74.81 515 GLY A O 1
ATOM 3824 N N . PRO A 1 516 ? -8.849 33.670 -15.790 1.00 75.44 516 PRO A N 1
ATOM 3825 C CA . PRO A 1 516 ? -7.988 34.046 -14.664 1.00 75.44 516 PRO A CA 1
ATOM 3826 C C . PRO A 1 516 ? -7.386 32.847 -13.910 1.00 75.44 516 PRO A C 1
ATOM 3828 O O . PRO A 1 516 ? -6.520 33.040 -13.061 1.00 75.44 516 PRO A O 1
ATOM 3831 N N . ILE A 1 517 ? -7.845 31.618 -14.178 1.00 69.06 517 ILE A N 1
ATOM 3832 C CA . ILE A 1 517 ? -7.374 30.410 -13.493 1.00 69.06 517 ILE A CA 1
ATOM 3833 C C . ILE A 1 517 ? -6.293 29.749 -14.348 1.00 69.06 517 ILE A C 1
ATOM 3835 O O . ILE A 1 517 ? -6.553 29.341 -15.481 1.00 69.06 517 ILE A O 1
ATOM 3839 N N . LYS A 1 518 ? -5.088 29.613 -13.789 1.00 73.00 518 LYS A N 1
ATOM 3840 C CA . LYS A 1 518 ? -3.989 28.844 -14.381 1.00 73.00 518 LYS A CA 1
ATOM 3841 C C . LYS A 1 518 ? -3.815 27.540 -13.617 1.00 73.00 518 LYS A C 1
ATOM 3843 O O . LYS A 1 518 ? -3.773 27.537 -12.388 1.00 73.00 518 LYS A O 1
ATOM 3848 N N . ILE A 1 519 ? -3.767 26.432 -14.347 1.00 76.44 519 ILE A N 1
ATOM 3849 C CA . ILE A 1 519 ? -3.611 25.094 -13.787 1.00 76.44 519 ILE A CA 1
ATOM 3850 C C . ILE A 1 519 ? -2.242 24.568 -14.229 1.00 76.44 519 ILE A C 1
ATOM 3852 O O . ILE A 1 519 ? -2.065 24.363 -15.432 1.00 76.44 519 ILE A O 1
ATOM 3856 N N . PRO A 1 520 ? -1.300 24.317 -13.301 1.00 73.62 520 PRO A N 1
ATOM 3857 C CA . PRO A 1 520 ? 0.097 24.021 -13.624 1.00 73.62 520 PRO A CA 1
ATOM 3858 C C . PRO A 1 520 ? 0.316 22.582 -14.127 1.00 73.62 520 PRO A C 1
ATOM 3860 O O . PRO A 1 520 ? 1.200 21.886 -13.658 1.00 73.62 520 PRO A O 1
ATOM 3863 N N . ILE A 1 521 ? -0.515 22.080 -15.041 1.00 76.38 521 ILE A N 1
ATOM 3864 C CA . ILE A 1 521 ? -0.403 20.725 -15.600 1.00 76.38 521 ILE A CA 1
ATOM 3865 C C . ILE A 1 521 ? 0.166 20.804 -17.011 1.00 76.38 521 ILE A C 1
ATOM 3867 O O . ILE A 1 521 ? -0.364 21.525 -17.858 1.00 76.38 521 ILE A O 1
ATOM 3871 N N . GLU A 1 522 ? 1.177 19.985 -17.276 1.00 78.25 522 GLU A N 1
ATOM 3872 C CA . GLU A 1 522 ? 1.664 19.717 -18.623 1.00 78.25 522 GLU A CA 1
ATOM 3873 C C . GLU A 1 522 ? 0.858 18.570 -19.252 1.00 78.25 522 GLU A C 1
ATOM 3875 O O . GLU A 1 522 ? 0.732 17.486 -18.677 1.00 78.25 522 GLU A O 1
ATOM 3880 N N . VAL A 1 523 ? 0.268 18.824 -20.422 1.00 84.69 523 VAL A N 1
ATOM 3881 C CA . VAL A 1 523 ? -0.515 17.835 -21.173 1.00 84.69 523 VAL A CA 1
ATOM 3882 C C . VAL A 1 523 ? 0.273 17.429 -22.409 1.00 84.69 523 VAL A C 1
ATOM 3884 O O . VAL A 1 523 ? 0.676 18.275 -23.204 1.00 84.69 523 VAL A O 1
ATOM 3887 N N . MET A 1 524 ? 0.469 16.127 -22.579 1.00 86.44 524 MET A N 1
ATOM 3888 C CA . MET A 1 524 ? 1.156 15.554 -23.731 1.00 86.44 524 MET A CA 1
ATOM 3889 C C . MET A 1 524 ? 0.252 15.549 -24.968 1.00 86.44 524 MET A C 1
ATOM 3891 O O . MET A 1 524 ? -0.972 15.421 -24.865 1.00 86.44 524 MET A O 1
ATOM 3895 N N . ASP A 1 525 ? 0.851 15.616 -26.159 1.00 85.62 525 ASP A N 1
ATOM 3896 C CA . ASP A 1 525 ? 0.102 15.432 -27.402 1.00 85.62 525 ASP A CA 1
ATOM 3897 C C . ASP A 1 525 ? -0.361 13.974 -27.545 1.00 85.62 525 ASP A C 1
ATOM 3899 O O . ASP A 1 525 ? 0.411 13.072 -27.876 1.00 85.62 525 ASP A O 1
ATOM 3903 N N . ILE A 1 526 ? -1.658 13.750 -27.330 1.00 83.62 526 ILE A N 1
ATOM 3904 C CA . ILE A 1 526 ? -2.285 12.428 -27.428 1.00 83.62 526 ILE A CA 1
ATOM 3905 C C . ILE A 1 526 ? -2.105 11.830 -28.830 1.00 83.62 526 ILE A C 1
ATOM 3907 O O . ILE A 1 526 ? -1.934 10.618 -28.952 1.00 83.62 526 ILE A O 1
ATOM 3911 N N . LYS A 1 527 ? -2.123 12.646 -29.897 1.00 84.56 527 LYS A N 1
ATOM 3912 C CA . LYS A 1 527 ? -1.921 12.131 -31.261 1.00 84.56 527 LYS A CA 1
ATOM 3913 C C . LYS A 1 527 ? -0.496 11.618 -31.437 1.00 84.56 527 LYS A C 1
ATOM 3915 O O . LYS A 1 527 ? -0.317 10.528 -31.974 1.00 84.56 527 LYS A O 1
ATOM 3920 N N . GLY A 1 528 ? 0.492 12.361 -30.941 1.00 85.12 528 GLY A N 1
ATOM 3921 C CA . GLY A 1 528 ? 1.880 11.919 -30.851 1.00 85.12 528 GLY A CA 1
ATOM 3922 C C . GLY A 1 528 ? 2.031 10.611 -30.072 1.00 85.12 528 GLY A C 1
ATOM 3923 O O . GLY A 1 528 ? 2.667 9.685 -30.568 1.00 85.12 528 GLY A O 1
ATOM 3924 N N . LEU A 1 529 ? 1.370 10.481 -28.917 1.00 87.38 529 LEU A N 1
ATOM 3925 C CA . LEU A 1 529 ? 1.429 9.266 -28.091 1.00 87.38 529 LEU A CA 1
ATOM 3926 C C . LEU A 1 529 ? 0.905 8.011 -28.804 1.00 87.38 529 LEU A C 1
ATOM 3928 O O . LEU A 1 529 ? 1.455 6.929 -28.614 1.00 87.38 529 LEU A O 1
ATOM 3932 N N . LEU A 1 530 ? -0.130 8.135 -29.642 1.00 85.31 530 LEU A N 1
ATOM 3933 C CA . LEU A 1 530 ? -0.647 7.007 -30.432 1.00 85.31 530 LEU A CA 1
ATOM 3934 C C . LEU A 1 530 ? 0.326 6.548 -31.527 1.00 85.31 530 LEU A C 1
ATOM 3936 O O . LEU A 1 530 ? 0.241 5.401 -31.961 1.00 85.31 530 LEU A O 1
ATOM 3940 N N . ASN A 1 531 ? 1.243 7.421 -31.948 1.00 87.25 531 ASN A N 1
ATOM 3941 C CA . ASN A 1 531 ? 2.261 7.133 -32.957 1.00 87.25 531 ASN A CA 1
ATOM 3942 C C . ASN A 1 531 ? 3.590 6.657 -32.353 1.00 87.25 531 ASN A C 1
ATOM 3944 O O . ASN A 1 531 ? 4.512 6.335 -33.103 1.00 87.25 531 ASN A O 1
ATOM 3948 N N . VAL A 1 532 ? 3.717 6.615 -31.020 1.00 87.00 532 VAL A N 1
ATOM 3949 C CA . VAL A 1 532 ? 4.908 6.063 -30.367 1.00 87.00 532 VAL A CA 1
ATOM 3950 C C . VAL A 1 532 ? 5.027 4.585 -30.760 1.00 87.00 532 VAL A C 1
ATOM 3952 O O . VAL A 1 532 ? 4.074 3.831 -30.532 1.00 87.00 532 VAL A O 1
ATOM 3955 N N . PRO A 1 533 ? 6.174 4.139 -31.309 1.00 86.75 533 PRO A N 1
ATOM 3956 C CA . PRO A 1 533 ? 6.360 2.780 -31.818 1.00 86.75 533 PRO A CA 1
ATOM 3957 C C . PRO A 1 533 ? 6.592 1.771 -30.678 1.00 86.75 533 PRO A C 1
ATOM 3959 O O . PRO A 1 533 ? 7.610 1.082 -30.589 1.00 86.75 533 PRO A O 1
ATOM 3962 N N . ILE A 1 534 ? 5.653 1.725 -29.730 1.00 89.44 534 ILE A N 1
ATOM 3963 C CA . ILE A 1 534 ? 5.713 0.898 -28.523 1.00 89.44 534 ILE A CA 1
ATOM 3964 C C . ILE A 1 534 ? 5.682 -0.594 -28.866 1.00 89.44 534 ILE A C 1
ATOM 3966 O O . ILE A 1 534 ? 6.363 -1.395 -28.224 1.00 89.44 534 ILE A O 1
ATOM 3970 N N . ALA A 1 535 ? 4.924 -0.984 -29.893 1.00 85.44 535 ALA A N 1
ATOM 3971 C CA . ALA A 1 535 ? 4.849 -2.373 -30.316 1.00 85.44 535 ALA A CA 1
ATOM 3972 C C . ALA A 1 535 ? 6.170 -2.833 -30.933 1.00 85.44 535 ALA A C 1
ATOM 3974 O O . ALA A 1 535 ? 6.654 -3.910 -30.584 1.00 85.44 535 ALA A O 1
ATOM 3975 N N . GLU A 1 536 ? 6.775 -2.017 -31.798 1.00 85.50 536 GLU A N 1
ATOM 3976 C CA . GLU A 1 536 ? 8.082 -2.282 -32.395 1.00 85.50 536 GLU A CA 1
ATOM 3977 C C . GLU A 1 536 ? 9.168 -2.370 -31.325 1.00 85.50 536 GLU A C 1
ATOM 3979 O O . GLU A 1 536 ? 9.912 -3.350 -31.299 1.00 85.50 536 GLU A O 1
ATOM 3984 N N . ARG A 1 537 ? 9.219 -1.391 -30.413 1.00 82.94 537 ARG A N 1
ATOM 3985 C CA . ARG A 1 537 ? 10.304 -1.264 -29.432 1.00 82.94 537 ARG A CA 1
ATOM 3986 C C . ARG A 1 537 ? 10.218 -2.269 -28.279 1.00 82.94 537 ARG A C 1
ATOM 3988 O O . ARG A 1 537 ? 11.247 -2.782 -27.856 1.00 82.94 537 ARG A O 1
ATOM 3995 N N . CYS A 1 538 ? 9.020 -2.586 -27.781 1.00 82.69 538 CYS A N 1
ATOM 3996 C CA . CYS A 1 538 ? 8.865 -3.387 -26.554 1.00 82.69 538 CYS A CA 1
ATOM 3997 C C . CYS A 1 538 ? 8.158 -4.732 -26.762 1.00 82.69 538 CYS A C 1
ATOM 3999 O O . CYS A 1 538 ? 8.290 -5.632 -25.936 1.00 82.69 538 CYS A O 1
ATOM 4001 N N . PHE A 1 539 ? 7.419 -4.905 -27.862 1.00 84.75 539 PHE A N 1
ATOM 4002 C CA . PHE A 1 539 ? 6.559 -6.079 -28.071 1.00 84.75 539 PHE A CA 1
ATOM 4003 C C . PHE A 1 539 ? 6.840 -6.818 -29.389 1.00 84.75 539 PHE A C 1
ATOM 4005 O O . PHE A 1 539 ? 5.991 -7.563 -29.890 1.00 84.75 539 PHE A O 1
ATOM 4012 N N . GLY A 1 540 ? 8.050 -6.658 -29.937 1.00 81.88 540 GLY A N 1
ATOM 4013 C CA . GLY A 1 540 ? 8.519 -7.367 -31.132 1.00 81.88 540 GLY A CA 1
ATOM 4014 C C . GLY A 1 540 ? 7.669 -7.091 -32.375 1.00 81.88 540 GLY A C 1
ATOM 4015 O O . GLY A 1 540 ? 7.370 -8.018 -33.125 1.00 81.88 540 GLY A O 1
ATOM 4016 N N . GLY A 1 541 ? 7.196 -5.853 -32.530 1.00 85.50 541 GLY A N 1
ATOM 4017 C CA . GLY A 1 541 ? 6.349 -5.395 -33.637 1.00 85.50 541 GLY A CA 1
ATOM 4018 C C . GLY A 1 541 ? 4.890 -5.852 -33.571 1.00 85.50 541 GLY A C 1
ATOM 4019 O O . GLY A 1 541 ? 4.115 -5.568 -34.479 1.00 85.50 541 GLY A O 1
ATOM 4020 N N . SER A 1 542 ? 4.476 -6.576 -32.526 1.00 89.38 542 SER A N 1
ATOM 4021 C CA . SER A 1 542 ? 3.130 -7.148 -32.458 1.00 89.38 542 SER A CA 1
ATOM 4022 C C . SER A 1 542 ? 2.179 -6.294 -31.623 1.00 89.38 542 SER A C 1
ATOM 4024 O O . SER A 1 542 ? 2.181 -6.354 -30.392 1.00 89.38 542 SER A O 1
ATOM 4026 N N . MET A 1 543 ? 1.270 -5.589 -32.301 1.00 90.62 543 MET A N 1
ATOM 4027 C CA . MET A 1 543 ? 0.154 -4.888 -31.650 1.00 90.62 543 MET A CA 1
ATOM 4028 C C . MET A 1 543 ? -0.721 -5.838 -30.824 1.00 90.62 543 MET A C 1
ATOM 4030 O O . MET A 1 543 ? -1.194 -5.481 -29.751 1.00 90.62 543 MET A O 1
ATOM 4034 N N . VAL A 1 544 ? -0.895 -7.084 -31.278 1.00 87.69 544 VAL A N 1
ATOM 4035 C CA . VAL A 1 544 ? -1.649 -8.106 -30.536 1.00 87.69 544 VAL A CA 1
ATOM 4036 C C . VAL A 1 544 ? -0.987 -8.406 -29.192 1.00 87.69 544 VAL A C 1
ATOM 4038 O O . VAL A 1 544 ? -1.679 -8.450 -28.176 1.00 87.69 544 VAL A O 1
ATOM 4041 N N . LYS A 1 545 ? 0.345 -8.562 -29.154 1.00 83.75 545 LYS A N 1
ATOM 4042 C CA . LYS A 1 545 ? 1.072 -8.754 -27.891 1.00 83.75 545 LYS A CA 1
ATOM 4043 C C . LYS A 1 545 ? 0.911 -7.548 -26.972 1.00 83.75 545 LYS A C 1
ATOM 4045 O O . LYS A 1 545 ? 0.617 -7.751 -25.802 1.00 83.75 545 LYS A O 1
ATOM 4050 N N . LEU A 1 546 ? 1.025 -6.324 -27.490 1.00 90.06 546 LEU A N 1
ATOM 4051 C CA . LEU A 1 546 ? 0.782 -5.103 -26.713 1.00 90.06 546 LEU A CA 1
ATOM 4052 C C . LEU A 1 546 ? -0.622 -5.095 -26.088 1.00 90.06 546 LEU A C 1
ATOM 4054 O O . LEU A 1 546 ? -0.747 -4.900 -24.881 1.00 90.06 546 LEU A O 1
ATOM 4058 N N . PHE A 1 547 ? -1.672 -5.350 -26.876 1.00 90.75 547 PHE A N 1
ATOM 4059 C CA . PHE A 1 547 ? -3.048 -5.369 -26.370 1.00 90.75 547 PHE A CA 1
ATOM 4060 C C . PHE A 1 547 ? -3.274 -6.465 -25.326 1.00 90.75 547 PHE A C 1
ATOM 4062 O O . PHE A 1 547 ? -3.927 -6.215 -24.314 1.00 90.75 547 PHE A O 1
ATOM 4069 N N . ILE A 1 548 ? -2.723 -7.665 -25.541 1.00 84.56 548 ILE A N 1
ATOM 4070 C CA . ILE A 1 548 ? -2.808 -8.765 -24.573 1.00 84.56 548 ILE A CA 1
ATOM 4071 C C . ILE A 1 548 ? -2.083 -8.390 -23.277 1.00 84.56 548 ILE A C 1
ATOM 4073 O O . ILE A 1 548 ? -2.662 -8.541 -22.203 1.00 84.56 548 ILE A O 1
ATOM 4077 N N . THR A 1 549 ? -0.860 -7.862 -23.356 1.00 84.81 549 THR A N 1
ATOM 4078 C CA . THR A 1 549 ? -0.096 -7.431 -22.177 1.00 84.81 549 THR A CA 1
ATOM 4079 C C . THR A 1 549 ? -0.835 -6.320 -21.429 1.00 84.81 549 THR A C 1
ATOM 4081 O O . THR A 1 549 ? -1.036 -6.447 -20.225 1.00 84.81 549 THR A O 1
ATOM 4084 N N . ALA A 1 550 ? -1.347 -5.297 -22.122 1.00 92.06 550 ALA A N 1
ATOM 4085 C CA . ALA A 1 550 ? -2.121 -4.214 -21.512 1.00 92.06 550 ALA A CA 1
ATOM 4086 C C . ALA A 1 550 ? -3.428 -4.711 -20.861 1.00 92.06 550 ALA A C 1
ATOM 4088 O O . ALA A 1 550 ? -3.809 -4.240 -19.786 1.00 92.06 550 ALA A O 1
ATOM 4089 N N . ALA A 1 551 ? -4.106 -5.690 -21.470 1.00 89.31 551 ALA A N 1
ATOM 4090 C CA . ALA A 1 551 ? -5.285 -6.328 -20.889 1.00 89.31 551 ALA A CA 1
ATOM 4091 C C . ALA A 1 551 ? -4.936 -7.132 -19.631 1.00 89.31 551 ALA A C 1
ATOM 4093 O O . ALA A 1 551 ? -5.618 -7.001 -18.617 1.00 89.31 551 ALA A O 1
ATOM 4094 N N . ILE A 1 552 ? -3.850 -7.911 -19.646 1.00 82.94 552 ILE A N 1
ATOM 4095 C CA . ILE A 1 552 ? -3.387 -8.641 -18.458 1.00 82.94 552 ILE A CA 1
ATOM 4096 C C . ILE A 1 552 ? -2.965 -7.659 -17.358 1.00 82.94 552 ILE A C 1
ATOM 4098 O O . ILE A 1 552 ? -3.351 -7.843 -16.204 1.00 82.94 552 ILE A O 1
ATOM 4102 N N . PHE A 1 553 ? -2.247 -6.588 -17.704 1.00 89.38 553 PHE A N 1
ATOM 4103 C CA . PHE A 1 553 ? -1.862 -5.524 -16.779 1.00 89.38 553 PHE A CA 1
ATOM 4104 C C . PHE A 1 553 ? -3.092 -4.920 -16.101 1.00 89.38 553 PHE A C 1
ATOM 4106 O O . PHE A 1 553 ? -3.184 -4.847 -14.875 1.00 89.38 553 PHE A O 1
ATOM 4113 N N . SER A 1 554 ? -4.080 -4.534 -16.908 1.00 91.81 554 SER A N 1
ATOM 4114 C CA . SER A 1 554 ? -5.331 -3.970 -16.422 1.00 91.81 554 SER A CA 1
ATOM 4115 C C . SER A 1 554 ? -6.116 -4.965 -15.554 1.00 91.81 554 SER A C 1
ATOM 4117 O O . SER A 1 554 ? -6.664 -4.574 -14.521 1.00 91.81 554 SER A O 1
ATOM 4119 N N . ALA A 1 555 ? -6.120 -6.252 -15.905 1.00 84.31 555 ALA A N 1
ATOM 4120 C CA . ALA A 1 555 ? -6.797 -7.306 -15.159 1.00 84.31 555 ALA A CA 1
ATOM 4121 C C . ALA A 1 555 ? -6.163 -7.523 -13.782 1.00 84.31 555 ALA A C 1
ATOM 4123 O O . ALA A 1 555 ? -6.860 -7.608 -12.770 1.00 84.31 555 ALA A O 1
ATOM 4124 N N . ILE A 1 556 ? -4.836 -7.574 -13.742 1.00 78.69 556 ILE A N 1
ATOM 4125 C CA . ILE A 1 556 ? -4.045 -7.677 -12.520 1.00 78.69 556 ILE A CA 1
ATOM 4126 C C . ILE A 1 556 ? -4.283 -6.467 -11.614 1.00 78.69 556 ILE A C 1
ATOM 4128 O O . ILE A 1 556 ? -4.557 -6.629 -10.421 1.00 78.69 556 ILE A O 1
ATOM 4132 N N . ASN A 1 557 ? -4.242 -5.257 -12.174 1.00 87.69 557 ASN A N 1
ATOM 4133 C CA . ASN A 1 557 ? -4.544 -4.042 -11.423 1.00 87.69 557 ASN A CA 1
ATOM 4134 C C . ASN A 1 557 ? -5.946 -4.081 -10.834 1.00 87.69 557 ASN A C 1
ATOM 4136 O O . ASN A 1 557 ? -6.143 -3.737 -9.666 1.00 87.69 557 ASN A O 1
ATOM 4140 N N . PHE A 1 558 ? -6.898 -4.583 -11.613 1.00 87.12 558 PHE A N 1
ATOM 4141 C CA . PHE A 1 558 ? -8.267 -4.715 -11.171 1.00 87.12 558 PHE A CA 1
ATOM 4142 C C . PHE A 1 558 ? -8.421 -5.693 -10.005 1.00 87.12 558 PHE A C 1
ATOM 4144 O O . PHE A 1 558 ? -9.196 -5.429 -9.089 1.00 87.12 558 PHE A O 1
ATOM 4151 N N . LEU A 1 559 ? -7.644 -6.779 -9.961 1.00 75.38 559 LEU A N 1
ATOM 4152 C CA . LEU A 1 559 ? -7.637 -7.698 -8.816 1.00 75.38 559 LEU A CA 1
ATOM 4153 C C . LEU A 1 559 ? -7.176 -7.022 -7.516 1.00 75.38 559 LEU A C 1
ATOM 4155 O O . LEU A 1 559 ? -7.702 -7.346 -6.449 1.00 75.38 559 LEU A O 1
ATOM 4159 N N . SER A 1 560 ? -6.243 -6.066 -7.591 1.00 74.44 560 SER A N 1
ATOM 4160 C CA . SER A 1 560 ? -5.861 -5.242 -6.433 1.00 74.44 560 SER A CA 1
ATOM 4161 C C . SER A 1 560 ? -7.047 -4.410 -5.938 1.00 74.44 560 SER A C 1
ATOM 4163 O O . SER A 1 560 ? -7.371 -4.426 -4.748 1.00 74.44 560 SER A O 1
ATOM 4165 N N . ILE A 1 561 ? -7.757 -3.755 -6.861 1.00 84.75 561 ILE A N 1
ATOM 4166 C CA . ILE A 1 561 ? -8.947 -2.954 -6.549 1.00 84.75 561 ILE A CA 1
ATOM 4167 C C . ILE A 1 561 ? -10.051 -3.823 -5.948 1.00 84.75 561 ILE A C 1
ATOM 4169 O O . ILE A 1 561 ? -10.633 -3.437 -4.940 1.00 84.75 561 ILE A O 1
ATOM 4173 N N . VAL A 1 562 ? -10.294 -5.019 -6.496 1.00 75.38 562 VAL A N 1
ATOM 4174 C CA . VAL A 1 562 ? -11.242 -5.994 -5.934 1.00 75.38 562 VAL A CA 1
ATOM 4175 C C . VAL A 1 562 ? -10.892 -6.298 -4.481 1.00 75.38 562 VAL A C 1
ATOM 4177 O O . VAL A 1 562 ? -11.782 -6.319 -3.637 1.00 75.38 562 VAL A O 1
ATOM 4180 N N . GLY A 1 563 ? -9.610 -6.508 -4.168 1.00 62.09 563 GLY A N 1
ATOM 4181 C CA . GLY A 1 563 ? -9.156 -6.770 -2.802 1.00 62.09 563 GLY A CA 1
ATOM 4182 C C . GLY A 1 563 ? -9.427 -5.613 -1.837 1.00 62.09 563 GLY A C 1
ATOM 4183 O O . GLY A 1 563 ? -9.867 -5.850 -0.714 1.00 62.09 563 GLY A O 1
ATOM 4184 N N . ILE A 1 564 ? -9.201 -4.372 -2.275 1.00 72.88 564 ILE A N 1
ATOM 4185 C CA . ILE A 1 564 ? -9.459 -3.163 -1.476 1.00 72.88 564 ILE A CA 1
ATOM 4186 C C . ILE A 1 564 ? -10.966 -2.964 -1.287 1.00 72.88 564 ILE A C 1
ATOM 4188 O O . ILE A 1 564 ? -11.441 -2.819 -0.162 1.00 72.88 564 ILE A O 1
ATOM 4192 N N . ALA A 1 565 ? -11.716 -2.994 -2.386 1.00 74.88 565 ALA A N 1
ATOM 4193 C CA . ALA A 1 565 ? -13.147 -2.740 -2.404 1.00 74.88 565 ALA A CA 1
ATOM 4194 C C . ALA A 1 565 ? -13.927 -3.806 -1.630 1.00 74.88 565 ALA A C 1
ATOM 4196 O O . ALA A 1 565 ? -14.788 -3.455 -0.834 1.00 74.88 565 ALA A O 1
ATOM 4197 N N . SER A 1 566 ? -13.564 -5.086 -1.774 1.00 64.06 566 SER A N 1
ATOM 4198 C CA . SER A 1 566 ? -14.177 -6.175 -0.999 1.00 64.06 566 SER A CA 1
ATOM 4199 C C . SER A 1 566 ? -13.852 -6.068 0.492 1.00 64.06 566 SER A C 1
ATOM 4201 O O . SER A 1 566 ? -14.683 -6.428 1.313 1.00 64.06 566 SER A O 1
ATOM 4203 N N . GLY A 1 567 ? -12.664 -5.563 0.851 1.00 57.81 567 GLY A N 1
ATOM 4204 C CA . GLY A 1 567 ? -12.304 -5.309 2.249 1.00 57.81 567 GLY A CA 1
ATOM 4205 C C . GLY A 1 567 ? -13.107 -4.161 2.865 1.00 57.81 567 GLY A C 1
ATOM 4206 O O . GLY A 1 567 ? -13.554 -4.248 4.001 1.00 57.81 567 GLY A O 1
ATOM 4207 N N . PHE A 1 568 ? -13.350 -3.086 2.113 1.00 67.19 568 PHE A N 1
ATOM 4208 C CA . PHE A 1 568 ? -14.245 -2.027 2.582 1.00 67.19 568 PHE A CA 1
ATOM 4209 C C . PHE A 1 568 ? -15.707 -2.461 2.581 1.00 67.19 568 PHE A C 1
ATOM 4211 O O . PHE A 1 568 ? -16.439 -2.108 3.493 1.00 67.19 568 PHE A O 1
ATOM 4218 N N . GLU A 1 569 ? -16.147 -3.261 1.614 1.00 65.12 569 GLU A N 1
ATOM 4219 C CA . GLU A 1 569 ? -17.492 -3.833 1.620 1.00 65.12 569 GLU A CA 1
ATOM 4220 C C . GLU A 1 569 ? -17.698 -4.776 2.813 1.00 65.12 569 GLU A C 1
ATOM 4222 O O . GLU A 1 569 ? -18.738 -4.692 3.455 1.00 65.12 569 GLU A O 1
ATOM 4227 N N . SER A 1 570 ? -16.719 -5.613 3.178 1.00 55.88 570 SER A N 1
ATOM 4228 C CA . SER A 1 570 ? -16.837 -6.472 4.366 1.00 55.88 570 SER A CA 1
ATOM 4229 C C . SER A 1 570 ? -16.917 -5.675 5.664 1.00 55.88 570 SER A C 1
ATOM 4231 O O . SER A 1 570 ? -17.655 -6.048 6.569 1.00 55.88 570 SER A O 1
ATOM 4233 N N . ASP A 1 571 ? -16.183 -4.567 5.746 1.00 55.66 571 ASP A N 1
ATOM 4234 C CA . ASP A 1 571 ? -16.112 -3.751 6.958 1.00 55.66 571 ASP A CA 1
ATOM 4235 C C . ASP A 1 571 ? -17.307 -2.787 7.086 1.00 55.66 571 ASP A C 1
ATOM 4237 O O . ASP A 1 571 ? -17.791 -2.497 8.179 1.00 55.66 571 ASP A O 1
ATOM 4241 N N . ASN A 1 572 ? -17.786 -2.259 5.960 1.00 65.69 572 ASN A N 1
ATOM 4242 C CA . ASN A 1 572 ? -18.697 -1.117 5.902 1.00 65.69 572 ASN A CA 1
ATOM 4243 C C . ASN A 1 572 ? -19.998 -1.407 5.141 1.00 65.69 572 ASN A C 1
ATOM 4245 O O . ASN A 1 572 ? -20.884 -0.557 5.101 1.00 65.69 572 ASN A O 1
ATOM 4249 N N . ASN A 1 573 ? -20.149 -2.592 4.541 1.00 66.44 573 ASN A N 1
ATOM 4250 C CA . ASN A 1 573 ? -21.323 -3.001 3.754 1.00 66.44 573 ASN A CA 1
ATOM 4251 C C . ASN A 1 573 ? -21.697 -1.990 2.650 1.00 66.44 573 ASN A C 1
ATOM 4253 O O . ASN A 1 573 ? -22.842 -1.900 2.198 1.00 66.44 573 ASN A O 1
ATOM 4257 N N . VAL A 1 574 ? -20.711 -1.203 2.209 1.00 70.50 574 VAL A N 1
ATOM 4258 C CA . VAL A 1 574 ? -20.832 -0.309 1.063 1.00 70.50 574 VAL A CA 1
ATOM 4259 C C . VAL A 1 574 ? -20.577 -1.145 -0.175 1.00 70.50 574 VAL A C 1
ATOM 4261 O O . VAL A 1 574 ? -19.437 -1.488 -0.488 1.00 70.50 574 VAL A O 1
ATOM 4264 N N . LYS A 1 575 ? -21.662 -1.475 -0.877 1.00 73.88 575 LYS A N 1
ATOM 4265 C CA . LYS A 1 575 ? -21.587 -2.215 -2.133 1.00 73.88 575 LYS A CA 1
ATOM 4266 C C . LYS A 1 575 ? -20.769 -1.438 -3.154 1.00 73.88 575 LYS A C 1
ATOM 4268 O O . LYS A 1 575 ? -21.002 -0.251 -3.386 1.00 73.88 575 LYS A O 1
ATOM 4273 N N . TRP A 1 576 ? -19.859 -2.136 -3.815 1.00 84.12 576 TRP A N 1
ATOM 4274 C CA . TRP A 1 576 ? -19.086 -1.606 -4.929 1.00 84.12 576 TRP A CA 1
ATOM 4275 C C . TRP A 1 576 ? -19.484 -2.318 -6.222 1.00 84.12 576 TRP A C 1
ATOM 4277 O O . TRP A 1 576 ? -20.036 -3.418 -6.222 1.00 84.12 576 TRP A O 1
ATOM 4287 N N . ALA A 1 577 ? -19.226 -1.673 -7.356 1.00 87.75 577 ALA A N 1
ATOM 4288 C CA . ALA A 1 577 ? -19.554 -2.222 -8.662 1.00 87.75 577 ALA A CA 1
ATOM 4289 C C . ALA A 1 577 ? -18.270 -2.497 -9.442 1.00 87.75 577 ALA A C 1
ATOM 4291 O O . ALA A 1 577 ? -17.568 -1.568 -9.836 1.00 87.75 577 ALA A O 1
ATOM 4292 N N . ALA A 1 578 ? -18.000 -3.774 -9.719 1.00 86.62 578 ALA A N 1
ATOM 4293 C CA . ALA A 1 578 ? -16.806 -4.191 -10.446 1.00 86.62 578 ALA A CA 1
ATOM 4294 C C . ALA A 1 578 ? -16.622 -3.479 -11.806 1.00 86.62 578 ALA A C 1
ATOM 4296 O O . ALA A 1 578 ? -15.540 -2.942 -12.034 1.00 86.62 578 ALA A O 1
ATOM 4297 N N . PRO A 1 579 ? -17.647 -3.369 -12.682 1.00 91.00 579 PRO A N 1
ATOM 4298 C CA . PRO A 1 579 ? -17.509 -2.611 -13.926 1.00 91.00 579 PRO A CA 1
ATOM 4299 C C . PRO A 1 579 ? -17.204 -1.129 -13.691 1.00 91.00 579 PRO A C 1
ATOM 4301 O O . PRO A 1 579 ? -16.414 -0.548 -14.423 1.00 91.00 579 PRO A O 1
ATOM 4304 N N . ARG A 1 580 ? -17.788 -0.521 -12.650 1.00 92.38 580 ARG A N 1
ATOM 4305 C CA . ARG A 1 580 ? -17.573 0.895 -12.332 1.00 92.38 580 ARG A CA 1
ATOM 4306 C C . ARG A 1 580 ? -16.140 1.164 -11.892 1.00 92.38 580 ARG A C 1
ATOM 4308 O O . ARG A 1 580 ? -15.539 2.110 -12.378 1.00 92.38 580 ARG A O 1
ATOM 4315 N N . GLU A 1 581 ? -15.590 0.341 -11.005 1.00 93.06 581 GLU A N 1
ATOM 4316 C CA . GLU A 1 581 ? -14.205 0.519 -10.554 1.00 93.06 581 GLU A CA 1
ATOM 4317 C C . GLU A 1 581 ? -13.191 0.201 -11.662 1.00 93.06 581 GLU A C 1
ATOM 4319 O O . GLU A 1 581 ? -12.141 0.832 -11.743 1.00 93.06 581 GLU A O 1
ATOM 4324 N N . LEU A 1 582 ? -13.523 -0.718 -12.574 1.00 93.50 582 LEU A N 1
ATOM 4325 C CA . LEU A 1 582 ? -12.695 -0.985 -13.750 1.00 93.50 582 LEU A CA 1
ATOM 4326 C C . LEU A 1 582 ? -12.748 0.169 -14.769 1.00 93.50 582 LEU A C 1
ATOM 4328 O O . LEU A 1 582 ? -11.727 0.519 -15.358 1.00 93.50 582 LEU A O 1
ATOM 4332 N N . ILE A 1 583 ? -13.906 0.821 -14.928 1.00 95.44 583 ILE A N 1
ATOM 4333 C CA . ILE A 1 583 ? -14.025 2.079 -15.684 1.00 95.44 583 ILE A CA 1
ATOM 4334 C C . ILE A 1 583 ? -13.227 3.192 -14.997 1.00 95.44 583 ILE A C 1
ATOM 4336 O O . ILE A 1 583 ? -12.509 3.910 -15.686 1.00 95.44 583 ILE A O 1
ATOM 4340 N N . ALA A 1 584 ? -13.301 3.314 -13.666 1.00 96.44 584 ALA A N 1
ATOM 4341 C CA . ALA A 1 584 ? -12.529 4.295 -12.901 1.00 96.44 584 ALA A CA 1
ATOM 4342 C C . ALA A 1 584 ? -11.019 4.113 -13.112 1.00 96.44 584 ALA A C 1
ATOM 4344 O O . ALA A 1 584 ? -10.316 5.082 -13.393 1.00 96.44 584 ALA A O 1
ATOM 4345 N N . GLN A 1 585 ? -10.539 2.865 -13.098 1.00 96.62 585 GLN A N 1
ATOM 4346 C CA . GLN A 1 585 ? -9.174 2.528 -13.500 1.00 96.62 585 GLN A CA 1
ATOM 4347 C C . GLN A 1 585 ? -8.883 2.966 -14.937 1.00 96.62 585 GLN A C 1
ATOM 4349 O O . GLN A 1 585 ? -7.837 3.558 -15.189 1.00 96.62 585 GLN A O 1
ATOM 4354 N N . GLY A 1 586 ? -9.789 2.696 -15.874 1.00 97.50 586 GLY A N 1
ATOM 4355 C CA . GLY A 1 586 ? -9.617 3.051 -17.278 1.00 97.50 586 GLY A CA 1
ATOM 4356 C C . GLY A 1 586 ? -9.466 4.547 -17.521 1.00 97.50 586 GLY A C 1
ATOM 4357 O O . GLY A 1 586 ? -8.461 4.975 -18.084 1.00 97.50 586 GLY A O 1
ATOM 4358 N N . VAL A 1 587 ? -10.415 5.354 -17.041 1.00 97.31 587 VAL A N 1
ATOM 4359 C CA . VAL A 1 587 ? -10.369 6.816 -17.214 1.00 97.31 587 VAL A CA 1
ATOM 4360 C C . VAL A 1 587 ? -9.176 7.441 -16.493 1.00 97.31 587 VAL A C 1
ATOM 4362 O O . VAL A 1 587 ? -8.555 8.362 -17.015 1.00 97.31 587 VAL A O 1
ATOM 4365 N N . SER A 1 588 ? -8.803 6.900 -15.331 1.00 97.75 588 SER A N 1
ATOM 4366 C CA . SER A 1 588 ? -7.635 7.347 -14.572 1.00 97.75 588 SER A CA 1
ATOM 4367 C C . SER A 1 588 ? -6.326 7.040 -15.310 1.00 97.75 588 SER A C 1
ATOM 4369 O O . SER A 1 588 ? -5.443 7.889 -15.358 1.00 97.75 588 SER A O 1
ATOM 4371 N N . ASN A 1 589 ? -6.218 5.884 -15.974 1.00 97.94 589 ASN A N 1
ATOM 4372 C CA . ASN A 1 589 ? -5.055 5.530 -16.796 1.00 97.94 589 ASN A CA 1
ATOM 4373 C C . ASN A 1 589 ? -4.984 6.303 -18.125 1.00 97.94 589 ASN A C 1
ATOM 4375 O O . ASN A 1 589 ? -3.893 6.617 -18.592 1.00 97.94 589 ASN A O 1
ATOM 4379 N N . ILE A 1 590 ? -6.124 6.674 -18.715 1.00 96.88 590 ILE A N 1
ATOM 4380 C CA . ILE A 1 590 ? -6.137 7.589 -19.868 1.00 96.88 590 ILE A CA 1
ATOM 4381 C C . ILE A 1 590 ? -5.625 8.970 -19.446 1.00 96.88 590 ILE A C 1
ATOM 4383 O O . ILE A 1 590 ? -4.755 9.532 -20.107 1.00 96.88 590 ILE A O 1
ATOM 4387 N N . ALA A 1 591 ? -6.112 9.487 -18.313 1.00 95.94 591 ALA A N 1
ATOM 4388 C CA . ALA A 1 591 ? -5.603 10.728 -17.740 1.00 95.94 591 ALA A CA 1
ATOM 4389 C C . ALA A 1 591 ? -4.109 10.626 -17.391 1.00 95.94 591 ALA A C 1
ATOM 4391 O O . ALA A 1 591 ? -3.383 11.583 -17.620 1.00 95.94 591 ALA A O 1
ATOM 4392 N N . ALA A 1 592 ? -3.639 9.467 -16.909 1.00 95.81 592 ALA A N 1
ATOM 4393 C CA . ALA A 1 592 ? -2.220 9.187 -16.673 1.00 95.81 592 ALA A CA 1
ATOM 4394 C C . ALA A 1 592 ? -1.393 9.319 -17.951 1.00 95.81 592 ALA A C 1
ATOM 4396 O O . ALA A 1 592 ? -0.418 10.066 -17.958 1.00 95.81 592 ALA A O 1
ATOM 4397 N N . GLY A 1 593 ? -1.817 8.679 -19.042 1.00 94.44 593 GLY A N 1
ATOM 4398 C CA . GLY A 1 593 ? -1.143 8.809 -20.331 1.00 94.44 593 GLY A CA 1
ATOM 4399 C C . GLY A 1 593 ? -1.115 10.248 -20.852 1.00 94.44 593 GLY A C 1
ATOM 4400 O O . GLY A 1 593 ? -0.088 10.698 -21.342 1.00 94.44 593 GLY A O 1
ATOM 4401 N N . ALA A 1 594 ? -2.196 11.011 -20.666 1.00 92.88 594 ALA A N 1
ATOM 4402 C CA . ALA A 1 594 ? -2.272 12.402 -21.116 1.00 92.88 594 ALA A CA 1
ATOM 4403 C C . ALA A 1 594 ? -1.295 13.357 -20.402 1.00 92.88 594 ALA A C 1
ATOM 4405 O O . ALA A 1 594 ? -1.053 14.446 -20.909 1.00 92.88 594 ALA A O 1
ATOM 4406 N N . VAL A 1 595 ? -0.741 12.976 -19.248 1.00 91.25 595 VAL A N 1
ATOM 4407 C CA . VAL A 1 595 ? 0.181 13.820 -18.462 1.00 91.25 595 VAL A CA 1
ATOM 4408 C C . VAL A 1 595 ? 1.535 13.153 -18.221 1.00 91.25 595 VAL A C 1
ATOM 4410 O O . VAL A 1 595 ? 2.290 13.577 -17.354 1.00 91.25 595 VAL A O 1
ATOM 4413 N N . GLY A 1 596 ? 1.844 12.068 -18.933 1.00 90.56 596 GLY A N 1
ATOM 4414 C CA . GLY A 1 596 ? 3.123 11.370 -18.783 1.00 90.56 596 GLY A CA 1
ATOM 4415 C C . GLY A 1 596 ? 3.246 10.500 -17.532 1.00 90.56 596 GLY A C 1
ATOM 4416 O O . GLY A 1 596 ? 4.342 10.051 -17.195 1.00 90.56 596 GLY A O 1
ATOM 4417 N N . SER A 1 597 ? 2.146 10.242 -16.822 1.00 93.06 597 SER A N 1
ATOM 4418 C CA . SER A 1 597 ? 2.153 9.385 -15.639 1.00 93.06 597 SER A CA 1
ATOM 4419 C C . SER A 1 597 ? 2.216 7.906 -16.015 1.0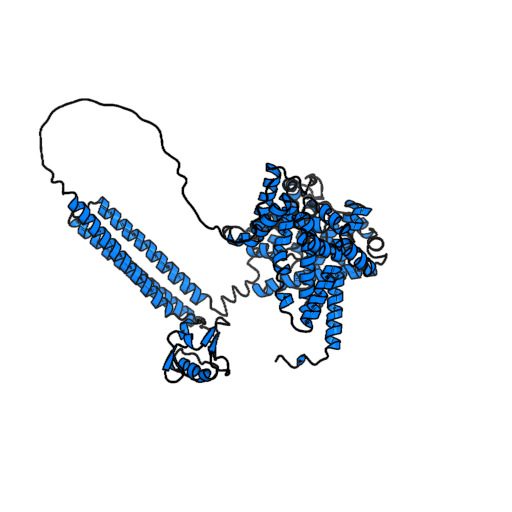0 93.06 597 SER A C 1
ATOM 4421 O O . SER A 1 597 ? 1.636 7.455 -17.010 1.00 93.06 597 SER A O 1
ATOM 4423 N N . ALA A 1 598 ? 2.874 7.127 -15.160 1.00 94.81 598 ALA A N 1
ATOM 4424 C CA . ALA A 1 598 ? 2.816 5.676 -15.229 1.00 94.81 598 ALA A CA 1
ATOM 4425 C C . ALA A 1 598 ? 1.401 5.163 -14.919 1.00 94.81 598 ALA A C 1
ATOM 4427 O O . ALA A 1 598 ? 0.610 5.872 -14.285 1.00 94.81 598 ALA A O 1
ATOM 4428 N N . PRO A 1 599 ? 1.075 3.917 -15.301 1.00 96.00 599 PRO A N 1
ATOM 4429 C CA . PRO A 1 599 ? -0.244 3.382 -15.040 1.00 96.00 599 PRO A CA 1
ATOM 4430 C C . PRO A 1 599 ? -0.603 3.400 -13.547 1.00 96.00 599 PRO A C 1
ATOM 4432 O O . PRO A 1 599 ? 0.220 3.151 -12.656 1.00 96.00 599 PRO A O 1
ATOM 4435 N N . VAL A 1 600 ? -1.872 3.659 -13.271 1.00 94.44 600 VAL A N 1
ATOM 4436 C CA . VAL A 1 600 ? -2.432 3.869 -11.939 1.00 94.44 600 VAL A CA 1
ATOM 4437 C C . VAL A 1 600 ? -3.421 2.767 -11.568 1.00 94.44 600 VAL A C 1
ATOM 4439 O O . VAL A 1 600 ? -4.072 2.160 -12.422 1.00 94.44 600 VAL A O 1
ATOM 4442 N N . SER A 1 601 ? -3.532 2.497 -10.270 1.00 92.00 601 SER A N 1
ATOM 4443 C CA . SER A 1 601 ? -4.466 1.519 -9.705 1.00 92.00 601 SER A CA 1
ATOM 4444 C C . SER A 1 601 ? -4.974 1.987 -8.340 1.00 92.00 601 SER A C 1
ATOM 4446 O O . SER A 1 601 ? -4.467 2.961 -7.778 1.00 92.00 601 SER A O 1
ATOM 4448 N N . GLY A 1 602 ? -5.975 1.292 -7.797 1.00 86.94 602 GLY A N 1
ATOM 4449 C CA . GLY A 1 602 ? -6.433 1.501 -6.427 1.00 86.94 602 GLY A CA 1
ATOM 4450 C C . GLY A 1 602 ? -5.298 1.260 -5.429 1.00 86.94 602 GLY A C 1
ATOM 4451 O O . GLY A 1 602 ? -4.611 0.237 -5.474 1.00 86.94 602 GLY A O 1
ATOM 4452 N N . SER A 1 603 ? -5.107 2.205 -4.511 1.00 85.06 603 SER A N 1
ATOM 4453 C CA . SER A 1 603 ? -4.053 2.168 -3.500 1.00 85.06 603 SER A CA 1
ATOM 4454 C C . SER A 1 603 ? -4.631 1.828 -2.132 1.00 85.06 603 SER A C 1
ATOM 4456 O O . SER A 1 603 ? -5.382 2.611 -1.546 1.00 85.06 603 SER A O 1
ATOM 4458 N N . MET A 1 604 ? -4.263 0.662 -1.593 1.00 69.31 604 MET A N 1
ATOM 4459 C CA . MET A 1 604 ? -4.748 0.205 -0.288 1.00 69.31 604 MET A CA 1
ATOM 4460 C C . MET A 1 604 ? -4.294 1.134 0.843 1.00 69.31 604 MET A C 1
ATOM 4462 O O . MET A 1 604 ? -5.099 1.478 1.703 1.00 69.31 604 MET A O 1
ATOM 4466 N N . SER A 1 605 ? -3.029 1.568 0.833 1.00 68.00 605 SER A N 1
ATOM 4467 C CA . SER A 1 605 ? -2.470 2.451 1.863 1.00 68.00 605 SER A CA 1
ATOM 4468 C C . SER A 1 605 ? -3.174 3.807 1.877 1.00 68.00 605 SER A C 1
ATOM 4470 O O . SER A 1 605 ? -3.643 4.234 2.929 1.00 68.00 605 SER A O 1
ATOM 4472 N N . ARG A 1 606 ? -3.333 4.446 0.710 1.00 82.25 606 ARG A N 1
ATOM 4473 C CA . ARG A 1 606 ? -4.014 5.748 0.592 1.00 82.25 606 ARG A CA 1
ATOM 4474 C C . ARG A 1 606 ? -5.492 5.646 0.938 1.00 82.25 606 ARG A C 1
ATOM 4476 O O . ARG A 1 606 ? -6.010 6.498 1.648 1.00 82.25 606 ARG A O 1
ATOM 4483 N N . SER A 1 607 ? -6.159 4.584 0.491 1.00 83.38 607 SER A N 1
ATOM 4484 C CA . SER A 1 607 ? -7.580 4.384 0.789 1.00 83.38 607 SER A CA 1
ATOM 4485 C C . SER A 1 607 ? -7.829 4.096 2.272 1.00 83.38 607 SER A C 1
ATOM 4487 O O . SER A 1 607 ? -8.835 4.525 2.831 1.00 83.38 607 SER A O 1
ATOM 4489 N N . LEU A 1 608 ? -6.900 3.405 2.942 1.00 68.62 608 LEU A N 1
ATOM 4490 C CA . LEU A 1 608 ? -6.972 3.193 4.385 1.00 68.62 608 LEU A CA 1
ATOM 4491 C C . LEU A 1 608 ? -6.764 4.503 5.151 1.00 68.62 608 LEU A C 1
ATOM 4493 O O . LEU A 1 608 ? -7.526 4.774 6.074 1.00 68.62 608 LEU A O 1
ATOM 4497 N N . VAL A 1 609 ? -5.782 5.324 4.755 1.00 73.56 609 VAL A N 1
ATOM 4498 C CA . VAL A 1 609 ? -5.588 6.663 5.337 1.00 73.56 609 VAL A CA 1
ATOM 4499 C C . VAL A 1 609 ? -6.857 7.488 5.160 1.00 73.56 609 VAL A C 1
ATOM 4501 O O . VAL A 1 609 ? -7.383 7.943 6.165 1.00 73.56 609 VAL A O 1
ATOM 4504 N N . SER A 1 610 ? -7.407 7.554 3.941 1.00 83.69 610 SER A N 1
ATOM 4505 C CA . SER A 1 610 ? -8.681 8.222 3.627 1.00 83.69 610 SER A CA 1
ATOM 4506 C C . SER A 1 610 ? -9.801 7.835 4.589 1.00 83.69 610 SER A C 1
ATOM 4508 O O . SER A 1 610 ? -10.485 8.680 5.161 1.00 83.69 610 SER A O 1
ATOM 4510 N N . ARG A 1 611 ? -9.971 6.532 4.822 1.00 79.56 611 ARG A N 1
ATOM 4511 C CA . ARG A 1 611 ? -10.980 6.021 5.747 1.00 79.56 611 ARG A CA 1
ATOM 4512 C C . ARG A 1 611 ? -10.697 6.427 7.191 1.00 79.56 611 ARG A C 1
ATOM 4514 O O . ARG A 1 611 ? -11.613 6.833 7.899 1.00 79.56 611 ARG A O 1
ATOM 4521 N N . MET A 1 612 ? -9.452 6.309 7.644 1.00 73.62 612 MET A N 1
ATOM 4522 C CA . MET A 1 612 ? -9.091 6.581 9.035 1.00 73.62 612 MET A CA 1
ATOM 4523 C C . MET A 1 612 ? -9.091 8.077 9.382 1.00 73.62 612 MET A C 1
ATOM 4525 O O . MET A 1 612 ? -9.405 8.429 10.514 1.00 73.62 612 MET A O 1
ATOM 4529 N N . THR A 1 613 ? -8.783 8.952 8.423 1.00 78.12 613 THR A N 1
ATOM 4530 C CA . THR A 1 613 ? -8.956 10.412 8.539 1.00 78.12 613 THR A CA 1
ATOM 4531 C C . THR A 1 613 ? -10.419 10.826 8.454 1.00 78.12 613 THR A C 1
ATOM 4533 O O . THR A 1 613 ? -10.764 11.978 8.706 1.00 78.12 613 THR A O 1
ATOM 4536 N N . GLY A 1 614 ? -11.291 9.870 8.135 1.00 78.06 614 GLY A N 1
ATOM 4537 C CA . GLY A 1 614 ? -12.722 10.032 8.167 1.00 78.06 614 GLY A CA 1
ATOM 4538 C C . GLY A 1 614 ? -13.309 10.584 6.876 1.00 78.06 614 GLY A C 1
ATOM 4539 O O . GLY A 1 614 ? -14.328 11.248 6.958 1.00 78.06 614 GLY A O 1
ATOM 4540 N N . ALA A 1 615 ? -12.736 10.315 5.703 1.00 87.31 615 ALA A N 1
ATOM 4541 C CA . ALA A 1 615 ? -13.414 10.640 4.452 1.00 87.31 615 ALA A CA 1
ATOM 4542 C C . ALA A 1 615 ? -14.854 10.102 4.458 1.00 87.31 615 ALA A C 1
ATOM 4544 O O . ALA A 1 615 ? -15.128 8.944 4.800 1.00 87.31 615 ALA A O 1
ATOM 4545 N N . THR A 1 616 ? -15.766 10.987 4.098 1.00 89.12 616 THR A N 1
ATOM 4546 C CA . THR A 1 616 ? -17.201 10.760 3.996 1.00 89.12 616 THR A CA 1
ATOM 4547 C C . THR A 1 616 ? -17.668 10.640 2.549 1.00 89.12 616 THR A C 1
ATOM 4549 O O . THR A 1 616 ? -18.672 9.994 2.261 1.00 89.12 616 THR A O 1
ATOM 4552 N N . SER A 1 617 ? -16.916 11.200 1.602 1.00 92.25 617 SER A N 1
ATOM 4553 C CA . SER A 1 617 ? -17.208 11.063 0.183 1.00 92.25 617 SER A CA 1
ATOM 4554 C C . SER A 1 617 ? -15.961 11.123 -0.693 1.00 92.25 617 SER A C 1
ATOM 4556 O O . SER A 1 617 ? -14.848 11.418 -0.257 1.00 92.25 617 SER A O 1
ATOM 4558 N N . LYS A 1 618 ? -16.184 10.918 -1.994 1.00 93.56 618 LYS A N 1
ATOM 4559 C CA . LYS A 1 618 ? -15.174 11.061 -3.053 1.00 93.56 618 LYS A CA 1
ATOM 4560 C C . LYS A 1 618 ? -14.578 12.466 -3.115 1.00 93.56 618 LYS A C 1
ATOM 4562 O O . LYS A 1 618 ? -13.525 12.641 -3.723 1.00 93.56 618 LYS A O 1
ATOM 4567 N N . LEU A 1 619 ? -15.221 13.454 -2.485 1.00 93.69 619 LEU A N 1
ATOM 4568 C CA . LEU A 1 619 ? -14.675 14.797 -2.354 1.00 93.69 619 LEU A CA 1
ATOM 4569 C C . LEU A 1 619 ? -13.293 14.765 -1.698 1.00 93.69 619 LEU A C 1
ATOM 4571 O O . LEU A 1 619 ? -12.420 15.482 -2.163 1.00 93.69 619 LEU A O 1
ATOM 4575 N N . ALA A 1 620 ? -13.038 13.887 -0.721 1.00 93.38 620 ALA A N 1
ATOM 4576 C CA . ALA A 1 620 ? -11.706 13.761 -0.127 1.00 93.38 620 ALA A CA 1
ATOM 4577 C C . ALA A 1 620 ? -10.637 13.402 -1.178 1.00 93.38 620 ALA A C 1
ATOM 4579 O O . ALA A 1 620 ? -9.589 14.039 -1.233 1.00 93.38 620 ALA A O 1
ATOM 4580 N N . CYS A 1 621 ? -10.939 12.446 -2.065 1.00 95.00 621 CYS A N 1
ATOM 4581 C CA . CYS A 1 621 ? -10.073 12.051 -3.183 1.00 95.00 621 CYS A CA 1
ATOM 4582 C C . CYS A 1 621 ? -9.852 13.208 -4.176 1.00 95.00 621 CYS A C 1
ATOM 4584 O O . CYS A 1 621 ? -8.732 13.434 -4.633 1.00 95.00 621 CYS A O 1
ATOM 4586 N N . ILE A 1 622 ? -10.912 13.955 -4.500 1.00 95.81 622 ILE A N 1
ATOM 4587 C CA . ILE A 1 622 ? -10.846 15.115 -5.402 1.00 95.81 622 ILE A CA 1
ATOM 4588 C C . ILE A 1 622 ? -10.001 16.233 -4.780 1.00 95.81 622 ILE A C 1
ATOM 4590 O O . ILE A 1 622 ? -9.130 16.781 -5.448 1.00 95.81 622 ILE A O 1
ATOM 4594 N N . ILE A 1 623 ? -10.198 16.537 -3.495 1.00 95.12 623 ILE A N 1
ATOM 4595 C CA . ILE A 1 623 ? -9.409 17.533 -2.764 1.00 95.12 623 ILE A CA 1
ATOM 4596 C C . ILE A 1 623 ? -7.937 17.126 -2.723 1.00 95.12 623 ILE A C 1
ATOM 4598 O O . ILE A 1 623 ? -7.080 17.964 -2.983 1.00 95.12 623 ILE A O 1
ATOM 4602 N N . THR A 1 624 ? -7.622 15.851 -2.475 1.00 94.19 624 THR A N 1
ATOM 4603 C CA . THR A 1 624 ? -6.239 15.359 -2.553 1.00 94.19 624 THR A CA 1
ATOM 4604 C C . THR A 1 624 ? -5.621 15.623 -3.925 1.00 94.19 624 THR A C 1
ATOM 4606 O O . THR A 1 624 ? -4.510 16.146 -3.999 1.00 94.19 624 THR A O 1
ATOM 4609 N N . ALA A 1 625 ? -6.342 15.314 -5.007 1.00 94.94 625 ALA A N 1
ATOM 4610 C CA . ALA A 1 625 ? -5.865 15.548 -6.366 1.00 94.94 625 ALA A CA 1
ATOM 4611 C C . ALA A 1 625 ? -5.618 17.038 -6.651 1.00 94.94 625 ALA A C 1
ATOM 4613 O O . ALA A 1 625 ? -4.564 17.400 -7.171 1.00 94.94 625 ALA A O 1
ATOM 4614 N N . LEU A 1 626 ? -6.565 17.902 -6.272 1.00 92.56 626 LEU A N 1
ATOM 4615 C CA . LEU A 1 626 ? -6.458 19.352 -6.449 1.00 92.56 626 LEU A CA 1
ATOM 4616 C C . LEU A 1 626 ? -5.310 19.946 -5.631 1.00 92.56 626 LEU A C 1
ATOM 4618 O O . LEU A 1 626 ? -4.590 20.802 -6.134 1.00 92.56 626 LEU A O 1
ATOM 4622 N N . LEU A 1 627 ? -5.103 19.471 -4.402 1.00 91.19 627 LEU A N 1
ATOM 4623 C CA . LEU A 1 627 ? -3.989 19.909 -3.567 1.00 91.19 627 LEU A CA 1
ATOM 4624 C C . LEU A 1 627 ? -2.644 19.503 -4.155 1.00 91.19 627 LEU A C 1
ATOM 4626 O O . LEU A 1 627 ? -1.732 20.319 -4.135 1.00 91.19 627 LEU A O 1
ATOM 4630 N N . TRP A 1 628 ? -2.502 18.295 -4.707 1.00 89.12 628 TRP A N 1
ATOM 4631 C CA . TRP A 1 628 ? -1.265 17.937 -5.403 1.00 89.12 628 TRP A CA 1
ATOM 4632 C C . TRP A 1 628 ? -1.015 18.830 -6.605 1.00 89.12 628 TRP A C 1
ATOM 4634 O O . TRP A 1 628 ? 0.094 19.333 -6.714 1.00 89.12 628 TRP A O 1
ATOM 4644 N N . ILE A 1 629 ? -2.035 19.081 -7.438 1.00 86.88 629 ILE A N 1
ATOM 4645 C CA . ILE A 1 629 ? -1.924 19.980 -8.598 1.00 86.88 629 ILE A CA 1
ATOM 4646 C C . ILE A 1 629 ? -1.496 21.380 -8.148 1.00 86.88 629 ILE A C 1
ATOM 4648 O O . ILE A 1 629 ? -0.580 21.968 -8.712 1.00 86.88 629 ILE A O 1
ATOM 4652 N N . TYR A 1 630 ? -2.133 21.907 -7.106 1.00 84.12 630 TYR A N 1
ATOM 4653 C CA . TYR A 1 630 ? -1.841 23.238 -6.588 1.00 84.12 630 TYR A CA 1
ATOM 4654 C C . TYR A 1 630 ? -0.456 23.334 -5.931 1.00 84.12 630 TYR A C 1
ATOM 4656 O O . TYR A 1 630 ? 0.222 24.348 -6.060 1.00 84.12 630 TYR A O 1
ATOM 4664 N N . MET A 1 631 ? -0.016 22.284 -5.237 1.00 79.19 631 MET A N 1
ATOM 4665 C CA . MET A 1 631 ? 1.249 22.282 -4.503 1.00 79.19 631 MET A CA 1
ATOM 4666 C C . MET A 1 631 ? 2.476 22.033 -5.387 1.00 79.19 631 MET A C 1
ATOM 4668 O O . MET A 1 631 ? 3.588 22.208 -4.896 1.00 79.19 631 MET A O 1
ATOM 4672 N N . MET A 1 632 ? 2.314 21.653 -6.662 1.00 77.75 632 MET A N 1
ATOM 4673 C CA . MET A 1 632 ? 3.440 21.308 -7.547 1.00 77.75 632 MET A CA 1
ATOM 4674 C C . MET A 1 632 ? 4.566 22.355 -7.582 1.00 77.75 632 MET A C 1
ATOM 4676 O O . MET A 1 632 ? 5.717 21.942 -7.431 1.00 77.75 632 MET A O 1
ATOM 4680 N N . PRO A 1 633 ? 4.294 23.676 -7.675 1.00 75.31 633 PRO A N 1
ATOM 4681 C CA . PRO A 1 633 ? 5.355 24.689 -7.696 1.00 75.31 633 PRO A CA 1
ATOM 4682 C C . PRO A 1 633 ? 6.206 24.730 -6.416 1.00 75.31 633 PRO A C 1
ATOM 4684 O O . PRO A 1 633 ? 7.350 25.174 -6.440 1.00 75.31 633 PRO A O 1
ATOM 4687 N N . TYR A 1 634 ? 5.668 24.249 -5.291 1.00 76.00 634 TYR A N 1
ATOM 4688 C CA . TYR A 1 634 ? 6.317 24.284 -3.977 1.00 76.00 634 TYR A CA 1
ATOM 4689 C C . TYR A 1 634 ? 7.047 22.983 -3.625 1.00 76.00 634 TYR A C 1
ATOM 4691 O O . TYR A 1 634 ? 7.680 22.887 -2.574 1.00 76.00 634 TYR A O 1
ATOM 4699 N N . MET A 1 635 ? 6.978 21.966 -4.488 1.00 75.31 635 MET A N 1
ATOM 4700 C CA . MET A 1 635 ? 7.542 20.646 -4.197 1.00 75.31 635 MET A CA 1
ATOM 4701 C C . MET A 1 635 ? 9.075 20.624 -4.195 1.00 75.31 635 MET A C 1
ATOM 4703 O O . MET A 1 635 ? 9.649 19.688 -3.644 1.00 75.31 635 MET A O 1
ATOM 4707 N N . SER A 1 636 ? 9.747 21.657 -4.721 1.00 77.44 636 SER A N 1
ATOM 4708 C CA . SER A 1 636 ? 11.215 21.797 -4.707 1.00 77.44 636 SER A CA 1
ATOM 4709 C C . SER A 1 636 ? 11.833 21.700 -3.309 1.00 77.44 636 SER A C 1
ATOM 4711 O O . SER A 1 636 ? 12.971 21.248 -3.177 1.00 77.44 636 SER A O 1
ATOM 4713 N N . VAL A 1 637 ? 11.059 21.988 -2.255 1.00 79.69 637 VAL A N 1
ATOM 4714 C CA . VAL A 1 637 ? 11.439 21.766 -0.848 1.00 79.69 637 VAL A CA 1
ATOM 4715 C C . VAL A 1 637 ? 11.868 20.321 -0.555 1.00 79.69 637 VAL A C 1
ATOM 4717 O O . VAL A 1 637 ? 12.601 20.065 0.397 1.00 79.69 637 VAL A O 1
ATOM 4720 N N . MET A 1 638 ? 11.435 19.362 -1.375 1.00 81.81 638 MET A N 1
ATOM 4721 C CA . MET A 1 638 ? 11.762 17.946 -1.231 1.00 81.81 638 MET A CA 1
ATOM 4722 C C . MET A 1 638 ? 13.006 17.488 -1.986 1.00 81.81 638 MET A C 1
ATOM 4724 O O . MET A 1 638 ? 13.416 16.343 -1.787 1.00 81.81 638 MET A O 1
ATOM 4728 N N . SER A 1 639 ? 13.628 18.349 -2.792 1.00 84.81 639 SER A N 1
ATOM 4729 C CA . SER A 1 639 ? 14.867 18.049 -3.524 1.00 84.81 639 SER A CA 1
ATOM 4730 C C . SER A 1 639 ? 15.959 17.371 -2.667 1.00 84.81 639 SER A C 1
ATOM 4732 O O . SER A 1 639 ? 16.469 16.323 -3.081 1.00 84.81 639 SER A O 1
ATOM 4734 N N . PRO A 1 640 ? 16.260 17.838 -1.432 1.00 90.31 640 PRO A N 1
ATOM 4735 C CA . PRO A 1 640 ? 17.311 17.237 -0.610 1.00 90.31 640 PRO A CA 1
ATOM 4736 C C . PRO A 1 640 ? 16.885 15.948 0.111 1.00 90.31 640 PRO A C 1
ATOM 4738 O O . PRO A 1 640 ? 17.617 15.444 0.957 1.00 90.31 640 PRO A O 1
ATOM 4741 N N . THR A 1 641 ? 15.700 15.396 -0.158 1.00 90.50 641 THR A N 1
ATOM 4742 C CA . THR A 1 641 ? 15.220 14.196 0.544 1.00 90.50 641 THR A CA 1
ATOM 4743 C C . THR A 1 641 ? 16.061 12.969 0.160 1.00 90.50 641 THR A C 1
ATOM 4745 O O . THR A 1 641 ? 16.138 12.645 -1.029 1.00 90.50 641 THR A O 1
ATOM 4748 N N . PRO A 1 642 ? 16.652 12.233 1.124 1.00 93.12 642 PRO A N 1
ATOM 4749 C CA . PRO A 1 642 ? 17.408 11.013 0.835 1.00 93.12 642 PRO A CA 1
ATOM 4750 C C . PRO A 1 642 ? 16.542 9.905 0.218 1.00 93.12 642 PRO A C 1
ATOM 4752 O O . PRO A 1 642 ? 15.495 9.541 0.764 1.00 93.12 642 PRO A O 1
ATOM 4755 N N . LYS A 1 643 ? 17.019 9.270 -0.860 1.00 89.38 643 LYS A N 1
ATOM 4756 C CA . LYS A 1 643 ? 16.360 8.102 -1.479 1.00 89.38 643 LYS A CA 1
ATOM 4757 C C . LYS A 1 643 ? 16.285 6.903 -0.534 1.00 89.38 643 LYS A C 1
ATOM 4759 O O . LYS A 1 643 ? 15.354 6.101 -0.636 1.00 89.38 643 LYS A O 1
ATOM 4764 N N . ALA A 1 644 ? 17.199 6.812 0.431 1.00 92.00 644 ALA A N 1
ATOM 4765 C CA . ALA A 1 644 ? 17.158 5.803 1.484 1.00 92.00 644 ALA A CA 1
ATOM 4766 C C . ALA A 1 644 ? 15.908 5.930 2.377 1.00 92.00 644 ALA A C 1
ATOM 4768 O O . ALA A 1 644 ? 15.287 4.917 2.703 1.00 92.00 644 ALA A O 1
ATOM 4769 N N . ALA A 1 645 ? 15.453 7.150 2.697 1.00 91.75 645 ALA A N 1
ATOM 4770 C CA . ALA A 1 645 ? 14.201 7.348 3.436 1.00 91.75 645 ALA A CA 1
ATOM 4771 C C . ALA A 1 645 ? 12.979 6.976 2.589 1.00 91.75 645 ALA A C 1
ATOM 4773 O O . ALA A 1 645 ? 12.074 6.299 3.070 1.00 91.75 645 ALA A O 1
ATOM 4774 N N . LEU A 1 646 ? 12.962 7.349 1.309 1.00 86.56 646 LEU A N 1
ATOM 4775 C CA . LEU A 1 646 ? 11.871 6.981 0.399 1.00 86.56 646 LEU A CA 1
ATOM 4776 C C . LEU A 1 646 ? 11.778 5.462 0.201 1.00 86.56 646 LEU A C 1
ATOM 4778 O O . LEU A 1 646 ? 10.690 4.883 0.232 1.00 86.56 646 LEU A O 1
ATOM 4782 N N . SER A 1 647 ? 12.928 4.797 0.096 1.00 87.38 647 SER A N 1
ATOM 4783 C CA . SER A 1 647 ? 13.022 3.338 0.044 1.00 87.38 647 SER A CA 1
ATOM 4784 C C . SER A 1 647 ? 12.490 2.700 1.327 1.00 87.38 647 SER A C 1
ATOM 4786 O O . SER A 1 647 ? 11.784 1.695 1.261 1.00 87.38 647 SER A O 1
ATOM 4788 N N . ALA A 1 648 ? 12.741 3.304 2.492 1.00 90.44 648 ALA A N 1
ATOM 4789 C CA . ALA A 1 648 ? 12.194 2.841 3.765 1.00 90.44 648 ALA A CA 1
ATOM 4790 C C . ALA A 1 648 ? 10.659 2.903 3.800 1.00 90.44 648 ALA A C 1
ATOM 4792 O O . ALA A 1 648 ? 10.004 1.983 4.299 1.00 90.44 648 ALA A O 1
ATOM 4793 N N . VAL A 1 649 ? 10.062 3.940 3.203 1.00 84.12 649 VAL A N 1
ATOM 4794 C CA . VAL A 1 649 ? 8.602 4.044 3.053 1.00 84.12 649 VAL A CA 1
ATOM 4795 C C . VAL A 1 649 ? 8.063 2.906 2.182 1.00 84.12 649 VAL A C 1
ATOM 4797 O O . VAL A 1 649 ? 7.087 2.263 2.568 1.00 84.12 649 VAL A O 1
ATOM 4800 N N . ILE A 1 650 ? 8.716 2.585 1.059 1.00 79.12 650 ILE A N 1
ATOM 4801 C CA . ILE A 1 650 ? 8.315 1.445 0.217 1.00 79.12 650 ILE A CA 1
ATOM 4802 C C . ILE A 1 650 ? 8.436 0.124 0.990 1.00 79.12 650 ILE A C 1
ATOM 4804 O O . ILE A 1 650 ? 7.497 -0.673 1.011 1.00 79.12 650 ILE A O 1
ATOM 4808 N N . VAL A 1 651 ? 9.580 -0.114 1.636 1.00 86.06 651 VAL A N 1
ATOM 4809 C CA . VAL A 1 651 ? 9.872 -1.389 2.306 1.00 86.06 651 VAL A CA 1
ATOM 4810 C C . VAL A 1 651 ? 8.967 -1.607 3.511 1.00 86.06 651 VAL A C 1
ATOM 4812 O O . VAL A 1 651 ? 8.424 -2.701 3.662 1.00 86.06 651 VAL A O 1
ATOM 4815 N N . SER A 1 652 ? 8.712 -0.576 4.317 1.00 84.81 652 SER A N 1
ATOM 4816 C CA . SER A 1 652 ? 7.795 -0.662 5.463 1.00 84.81 652 SER A CA 1
ATOM 4817 C C . SER A 1 652 ? 6.380 -1.116 5.074 1.00 84.81 652 SER A C 1
ATOM 4819 O O . SER A 1 652 ? 5.712 -1.780 5.870 1.00 84.81 652 SER A O 1
ATOM 4821 N N . ALA A 1 653 ? 5.941 -0.838 3.839 1.00 75.12 653 ALA A N 1
ATOM 4822 C CA . ALA A 1 653 ? 4.631 -1.241 3.336 1.00 75.12 653 ALA A CA 1
ATOM 4823 C C . ALA A 1 653 ? 4.532 -2.738 2.982 1.00 75.12 653 ALA A C 1
ATOM 4825 O O . ALA A 1 653 ? 3.437 -3.300 3.041 1.00 75.12 653 ALA A O 1
ATOM 4826 N N . VAL A 1 654 ? 5.643 -3.395 2.622 1.00 76.38 654 VAL A N 1
ATOM 4827 C CA . VAL A 1 654 ? 5.633 -4.777 2.094 1.00 76.38 654 VAL A CA 1
ATOM 4828 C C . VAL A 1 654 ? 6.398 -5.784 2.955 1.00 76.38 654 VAL A C 1
ATOM 4830 O O . VAL A 1 654 ? 6.036 -6.959 2.984 1.00 76.38 654 VAL A O 1
ATOM 4833 N N . VAL A 1 655 ? 7.412 -5.350 3.712 1.00 86.31 655 VAL A N 1
ATOM 4834 C CA . VAL A 1 655 ? 8.389 -6.233 4.377 1.00 86.31 655 VAL A CA 1
ATOM 4835 C C . VAL A 1 655 ? 7.748 -7.267 5.299 1.00 86.31 655 VAL A C 1
ATOM 4837 O O . VAL A 1 655 ? 8.145 -8.428 5.297 1.00 86.31 655 VAL A O 1
ATOM 4840 N N . LYS A 1 656 ? 6.698 -6.892 6.037 1.00 84.00 656 LYS A N 1
ATOM 4841 C CA . LYS A 1 656 ? 5.992 -7.813 6.939 1.00 84.00 656 LYS A CA 1
ATOM 4842 C C . LYS A 1 656 ? 5.357 -8.985 6.184 1.00 84.00 656 LYS A C 1
ATOM 4844 O O . LYS A 1 656 ? 5.396 -10.113 6.671 1.00 84.00 656 LYS A O 1
ATOM 4849 N N . ASN A 1 657 ? 4.771 -8.712 5.020 1.00 78.25 657 ASN A N 1
ATOM 4850 C CA . ASN A 1 657 ? 4.111 -9.732 4.209 1.00 78.25 657 ASN A CA 1
ATOM 4851 C C . ASN A 1 657 ? 5.134 -10.582 3.449 1.00 78.25 657 ASN A C 1
ATOM 4853 O O . ASN A 1 657 ? 4.924 -11.783 3.305 1.00 78.25 657 ASN A O 1
ATOM 4857 N N . VAL A 1 658 ? 6.253 -9.980 3.032 1.00 85.94 658 VAL A N 1
ATOM 4858 C CA . VAL A 1 658 ? 7.349 -10.694 2.368 1.00 85.94 658 VAL A CA 1
ATOM 4859 C C . VAL A 1 658 ? 8.026 -11.677 3.322 1.00 85.94 658 VAL A C 1
ATOM 4861 O O . VAL A 1 658 ? 8.142 -12.852 2.988 1.00 85.94 658 VAL A O 1
ATOM 4864 N N . VAL A 1 659 ? 8.428 -11.215 4.512 1.00 88.19 659 VAL A N 1
ATOM 4865 C CA . VAL A 1 659 ? 9.175 -12.017 5.498 1.00 88.19 659 VAL A CA 1
ATOM 4866 C C . VAL A 1 659 ? 8.309 -13.117 6.111 1.00 88.19 659 VAL A C 1
ATOM 4868 O O . VAL A 1 659 ? 8.793 -14.218 6.355 1.00 88.19 659 VAL A O 1
ATOM 4871 N N . MET A 1 660 ? 7.025 -12.843 6.361 1.00 88.25 660 MET A N 1
ATOM 4872 C CA . MET A 1 660 ? 6.112 -13.815 6.961 1.00 88.25 660 MET A CA 1
ATOM 4873 C C . MET A 1 660 ? 4.802 -13.903 6.165 1.00 88.25 660 MET A C 1
ATOM 4875 O O . MET A 1 660 ? 3.778 -13.349 6.589 1.00 88.25 660 MET A O 1
ATOM 4879 N N . PRO A 1 661 ? 4.786 -14.625 5.027 1.00 87.88 661 PRO A N 1
ATOM 4880 C CA . PRO A 1 661 ? 3.624 -14.694 4.149 1.00 87.88 661 PRO A CA 1
ATOM 4881 C C . PRO A 1 661 ? 2.562 -15.660 4.676 1.00 87.88 661 PRO A C 1
ATOM 4883 O O . PRO A 1 661 ? 2.282 -16.701 4.087 1.00 87.88 661 PRO A O 1
ATOM 4886 N N . LYS A 1 662 ? 1.918 -15.294 5.792 1.00 87.62 662 LYS A N 1
ATOM 4887 C CA . LYS A 1 662 ? 0.940 -16.134 6.507 1.00 87.62 662 LYS A CA 1
ATOM 4888 C C . LYS A 1 662 ? -0.143 -16.712 5.595 1.00 87.62 662 LYS A C 1
ATOM 4890 O O . LYS A 1 662 ? -0.509 -17.865 5.756 1.00 87.62 662 LYS A O 1
ATOM 4895 N N . LYS A 1 663 ? -0.647 -15.923 4.637 1.00 83.19 663 LYS A N 1
ATOM 4896 C CA . LYS A 1 663 ? -1.695 -16.366 3.701 1.00 83.19 663 LYS A CA 1
ATOM 4897 C C . LYS A 1 663 ? -1.196 -17.408 2.703 1.00 83.19 663 LYS A C 1
ATOM 4899 O O . LYS A 1 663 ? -1.943 -18.320 2.385 1.00 83.19 663 LYS A O 1
ATOM 4904 N N . LEU A 1 664 ? 0.042 -17.270 2.225 1.00 88.06 664 LEU A N 1
ATOM 4905 C CA . LEU A 1 664 ? 0.652 -18.235 1.309 1.00 88.06 664 LEU A CA 1
ATOM 4906 C C . LEU A 1 664 ? 0.964 -19.542 2.045 1.00 88.06 664 LEU A C 1
ATOM 4908 O O . LEU A 1 664 ? 0.627 -20.612 1.556 1.00 88.06 664 LEU A O 1
ATOM 4912 N N . LEU A 1 665 ? 1.527 -19.437 3.253 1.00 90.56 665 LEU A N 1
ATOM 4913 C CA . LEU A 1 665 ? 1.842 -20.577 4.121 1.00 90.56 665 LEU A CA 1
ATOM 4914 C C . LEU A 1 665 ? 0.597 -21.293 4.668 1.00 90.56 665 LEU A C 1
ATOM 4916 O O . LEU A 1 665 ? 0.695 -22.439 5.087 1.00 90.56 665 LEU A O 1
ATOM 4920 N N . ALA A 1 666 ? -0.562 -20.630 4.675 1.00 91.94 666 ALA A N 1
ATOM 4921 C CA . ALA A 1 666 ? -1.832 -21.232 5.070 1.00 91.94 666 ALA A CA 1
ATOM 4922 C C . ALA A 1 666 ? -2.483 -22.078 3.960 1.00 91.94 666 ALA A C 1
ATOM 4924 O O . ALA A 1 666 ? -3.435 -22.803 4.243 1.00 91.94 666 ALA A O 1
ATOM 4925 N N . LEU A 1 667 ? -2.017 -21.981 2.708 1.00 89.75 667 LEU A N 1
ATOM 4926 C CA . LEU A 1 667 ? -2.509 -22.841 1.630 1.00 89.75 667 LEU A CA 1
ATOM 4927 C C . LEU A 1 667 ? -2.075 -24.290 1.881 1.00 89.75 667 LEU A C 1
ATOM 4929 O O . LEU A 1 667 ? -1.001 -24.540 2.423 1.00 89.75 667 LEU A O 1
ATOM 4933 N N . GLN A 1 668 ? -2.897 -25.248 1.459 1.00 89.69 668 GLN A N 1
ATOM 4934 C CA . GLN A 1 668 ? -2.639 -26.675 1.656 1.00 89.69 668 GLN A CA 1
ATOM 4935 C C . GLN A 1 668 ? -2.725 -27.442 0.334 1.00 89.69 668 GLN A C 1
ATOM 4937 O O . GLN A 1 668 ? -3.446 -27.053 -0.585 1.00 89.69 668 GLN A O 1
ATOM 4942 N N . GLY A 1 669 ? -1.981 -28.547 0.238 1.00 90.56 669 GLY A N 1
ATOM 4943 C CA . GLY A 1 669 ? -2.032 -29.460 -0.905 1.00 90.56 669 GLY A CA 1
ATOM 4944 C C . GLY A 1 669 ? -1.723 -28.784 -2.246 1.00 90.56 669 GLY A C 1
ATOM 4945 O O . GLY A 1 669 ? -0.740 -28.057 -2.384 1.00 90.56 669 GLY A O 1
ATOM 4946 N N . THR A 1 670 ? -2.576 -29.023 -3.242 1.00 88.75 670 THR A N 1
ATOM 4947 C CA 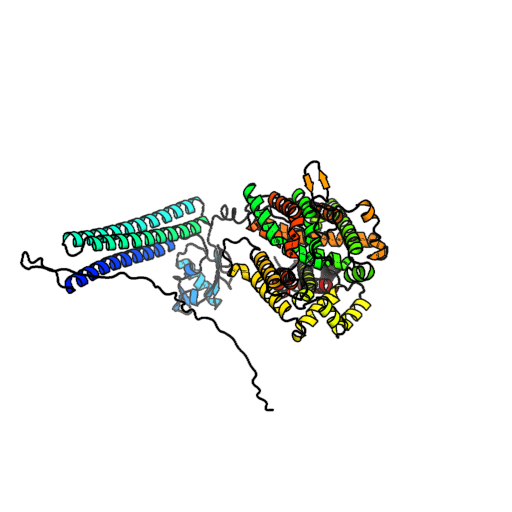. THR A 1 670 ? -2.431 -28.480 -4.603 1.00 88.75 670 THR A CA 1
ATOM 4948 C C . THR A 1 670 ? -2.471 -26.957 -4.643 1.00 88.75 670 THR A C 1
ATOM 4950 O O . THR A 1 670 ? -1.756 -26.349 -5.436 1.00 88.75 670 THR A O 1
ATOM 4953 N N . ASP A 1 671 ? -3.249 -26.330 -3.760 1.00 90.06 671 ASP A N 1
ATOM 4954 C CA . ASP A 1 671 ? -3.343 -24.873 -3.686 1.00 90.06 671 ASP A CA 1
ATOM 4955 C C . ASP A 1 671 ? -2.035 -24.250 -3.191 1.00 90.06 671 ASP A C 1
ATOM 4957 O O . ASP A 1 671 ? -1.653 -23.181 -3.666 1.00 90.06 671 ASP A O 1
ATOM 4961 N N . PHE A 1 672 ? -1.304 -24.925 -2.297 1.00 93.50 672 PHE A N 1
ATOM 4962 C CA . PHE A 1 672 ? 0.027 -24.477 -1.882 1.00 93.50 672 PHE A CA 1
ATOM 4963 C C . PHE A 1 672 ? 1.012 -24.503 -3.054 1.00 93.50 672 PHE A C 1
ATOM 4965 O O . PHE A 1 672 ? 1.720 -23.524 -3.279 1.00 93.50 672 PHE A O 1
ATOM 4972 N N . ILE A 1 673 ? 1.003 -25.580 -3.848 1.00 93.06 673 ILE A N 1
ATOM 4973 C CA . ILE A 1 673 ? 1.867 -25.721 -5.030 1.00 93.06 673 ILE A CA 1
ATOM 4974 C C . ILE A 1 673 ? 1.551 -24.630 -6.057 1.00 93.06 673 ILE A C 1
ATOM 4976 O O . ILE A 1 673 ? 2.461 -23.938 -6.509 1.00 93.06 673 ILE A O 1
ATOM 4980 N N . VAL A 1 674 ? 0.270 -24.425 -6.382 1.00 93.19 674 VAL A N 1
ATOM 4981 C CA . VAL A 1 674 ? -0.164 -23.356 -7.296 1.00 93.19 674 VAL A CA 1
ATOM 4982 C C . VAL A 1 674 ? 0.242 -21.988 -6.755 1.00 93.19 674 VAL A C 1
ATOM 4984 O O . VAL A 1 674 ? 0.747 -21.156 -7.507 1.00 93.19 674 VAL A O 1
ATOM 4987 N N . GLY A 1 675 ? 0.041 -21.739 -5.460 1.00 92.00 675 GLY A N 1
ATOM 4988 C CA . GLY A 1 675 ? 0.395 -20.476 -4.821 1.00 92.00 675 GLY A CA 1
ATOM 4989 C C . GLY A 1 675 ? 1.894 -20.192 -4.890 1.00 92.00 675 GLY A C 1
ATOM 4990 O O . GLY A 1 675 ? 2.293 -19.136 -5.376 1.00 92.00 675 GLY A O 1
ATOM 4991 N N . VAL A 1 676 ? 2.733 -21.135 -4.460 1.00 94.56 676 VAL A N 1
ATOM 4992 C CA . VAL A 1 676 ? 4.198 -20.990 -4.491 1.00 94.56 676 VAL A CA 1
ATOM 4993 C C . VAL A 1 676 ? 4.715 -20.905 -5.926 1.00 94.56 676 VAL A C 1
ATOM 4995 O O . VAL A 1 676 ? 5.556 -20.059 -6.218 1.00 94.56 676 VAL A O 1
ATOM 4998 N N . GLY A 1 677 ? 4.175 -21.717 -6.836 1.00 94.25 677 GLY A N 1
ATOM 4999 C CA . GLY A 1 677 ? 4.508 -21.670 -8.256 1.00 94.25 677 GLY A CA 1
ATOM 5000 C C . GLY A 1 677 ? 4.208 -20.301 -8.863 1.00 94.25 677 GLY A C 1
ATOM 5001 O O . GLY A 1 677 ? 5.098 -19.688 -9.444 1.00 94.25 677 GLY A O 1
ATOM 5002 N N . THR A 1 678 ? 2.998 -19.777 -8.637 1.00 88.44 678 THR A N 1
ATOM 5003 C CA . THR A 1 678 ? 2.593 -18.431 -9.086 1.00 88.44 678 THR A CA 1
ATOM 5004 C C . THR A 1 678 ? 3.498 -17.348 -8.496 1.00 88.44 678 THR A C 1
ATOM 5006 O O . THR A 1 678 ? 3.891 -16.415 -9.194 1.00 88.44 678 THR A O 1
ATOM 5009 N N . ALA A 1 679 ? 3.837 -17.454 -7.210 1.00 89.44 679 ALA A N 1
ATOM 5010 C CA . ALA A 1 679 ? 4.745 -16.536 -6.530 1.00 89.44 679 ALA A CA 1
ATOM 5011 C C . ALA A 1 679 ? 6.137 -16.517 -7.176 1.00 89.44 679 ALA A C 1
ATOM 5013 O O . ALA A 1 679 ? 6.645 -15.446 -7.509 1.00 89.44 679 ALA A O 1
ATOM 5014 N N . ALA A 1 680 ? 6.731 -17.694 -7.386 1.00 91.50 680 ALA A N 1
ATOM 5015 C CA . ALA A 1 680 ? 8.059 -17.837 -7.969 1.00 91.50 680 ALA A CA 1
ATOM 5016 C C . ALA A 1 680 ? 8.104 -17.324 -9.413 1.00 91.50 680 ALA A C 1
ATOM 5018 O O . ALA A 1 680 ? 8.983 -16.535 -9.757 1.00 91.50 680 ALA A O 1
ATOM 5019 N N . THR A 1 681 ? 7.129 -17.701 -10.248 1.00 88.31 681 THR A N 1
ATOM 5020 C CA . THR A 1 681 ? 7.057 -17.215 -11.633 1.00 88.31 681 THR A CA 1
ATOM 5021 C C . THR A 1 681 ? 6.867 -15.705 -11.679 1.00 88.31 681 THR A C 1
ATOM 5023 O O . THR A 1 681 ? 7.547 -15.040 -12.455 1.00 88.31 681 THR A O 1
ATOM 5026 N N . THR A 1 682 ? 6.020 -15.144 -10.814 1.00 82.19 682 THR A N 1
ATOM 5027 C CA . THR A 1 682 ? 5.809 -13.690 -10.715 1.00 82.19 682 THR A CA 1
ATOM 5028 C C . THR A 1 682 ? 7.085 -12.950 -10.315 1.00 82.19 682 THR A C 1
ATOM 5030 O O . THR A 1 682 ? 7.413 -11.937 -10.927 1.00 82.19 682 THR A O 1
ATOM 5033 N N . ALA A 1 683 ? 7.825 -13.458 -9.326 1.00 83.19 683 ALA A N 1
ATOM 5034 C CA . ALA A 1 683 ? 9.043 -12.816 -8.835 1.00 83.19 683 ALA A CA 1
ATOM 5035 C C . ALA A 1 683 ? 10.221 -12.904 -9.823 1.00 83.19 683 ALA A C 1
ATOM 5037 O O . ALA A 1 683 ? 11.017 -11.975 -9.908 1.00 83.19 683 ALA A O 1
ATOM 5038 N N . ILE A 1 684 ? 10.349 -14.010 -10.565 1.00 85.00 684 ILE A N 1
ATOM 5039 C CA . ILE A 1 684 ? 11.476 -14.248 -11.487 1.00 85.00 684 ILE A CA 1
ATOM 5040 C C . ILE A 1 684 ? 11.228 -13.621 -12.865 1.00 85.00 684 ILE A C 1
ATOM 5042 O O . ILE A 1 684 ? 12.171 -13.172 -13.518 1.00 85.00 684 ILE A O 1
ATOM 5046 N N . THR A 1 685 ? 9.973 -13.591 -13.321 1.00 80.94 685 THR A N 1
ATOM 5047 C CA . THR A 1 685 ? 9.614 -13.096 -14.657 1.00 80.94 685 THR A CA 1
ATOM 5048 C C . THR A 1 685 ? 9.041 -11.688 -14.604 1.00 80.94 685 THR A C 1
ATOM 5050 O O . THR A 1 685 ? 9.768 -10.735 -14.315 1.00 80.94 685 THR A O 1
ATOM 5053 N N . SER A 1 686 ? 7.748 -11.557 -14.854 1.00 71.31 686 SER A N 1
ATOM 5054 C CA . SER A 1 686 ? 6.964 -10.356 -14.644 1.00 71.31 686 SER A CA 1
ATOM 5055 C C . SER A 1 686 ? 5.672 -10.729 -13.921 1.00 71.31 686 SER A C 1
ATOM 5057 O O . SER A 1 686 ? 5.229 -11.880 -14.003 1.00 71.31 686 SER A O 1
ATOM 5059 N N . PRO A 1 687 ? 5.008 -9.780 -13.244 1.00 69.88 687 PRO A N 1
ATOM 5060 C CA . PRO A 1 687 ? 3.682 -10.022 -12.683 1.00 69.88 687 PRO A CA 1
ATOM 5061 C C . PRO A 1 687 ? 2.680 -10.522 -13.729 1.00 69.88 687 PRO A C 1
ATOM 5063 O O . PRO A 1 687 ? 1.931 -11.463 -13.472 1.00 69.88 687 PRO A O 1
ATOM 5066 N N . THR A 1 688 ? 2.735 -9.958 -14.933 1.00 67.88 688 THR A N 1
ATOM 5067 C CA . THR A 1 688 ? 1.917 -10.334 -16.089 1.00 67.88 688 THR A CA 1
ATOM 5068 C C . THR A 1 688 ? 2.069 -11.821 -16.432 1.00 67.88 688 THR A C 1
ATOM 5070 O O . THR A 1 688 ? 1.088 -12.570 -16.439 1.00 67.88 688 THR A O 1
ATOM 5073 N N . LEU A 1 689 ? 3.307 -12.277 -16.653 1.00 74.56 689 LEU A N 1
ATOM 5074 C CA . LEU A 1 689 ? 3.603 -13.675 -16.977 1.00 74.56 689 LEU A CA 1
ATOM 5075 C C . LEU A 1 689 ? 3.349 -14.604 -15.788 1.00 74.56 689 LEU A C 1
ATOM 5077 O O . LEU A 1 689 ? 2.820 -15.701 -15.958 1.00 74.56 689 LEU A O 1
ATOM 5081 N N . GLY A 1 690 ? 3.677 -14.153 -14.580 1.00 79.44 690 GLY A N 1
ATOM 5082 C CA . GLY A 1 690 ? 3.502 -14.912 -13.354 1.00 79.44 690 GLY A CA 1
ATOM 5083 C C . GLY A 1 690 ? 2.044 -15.234 -13.047 1.00 79.44 690 GLY A C 1
ATOM 5084 O O . GLY A 1 690 ? 1.733 -16.387 -12.746 1.00 79.44 690 GLY A O 1
ATOM 5085 N N . PHE A 1 691 ? 1.141 -14.259 -13.195 1.00 78.81 691 PHE A N 1
ATOM 5086 C CA . PHE A 1 691 ? -0.297 -14.476 -13.024 1.00 78.81 691 PHE A CA 1
ATOM 5087 C C . PHE A 1 691 ? -0.853 -15.449 -14.071 1.00 78.81 691 PHE A C 1
ATOM 5089 O O . PHE A 1 691 ? -1.585 -16.379 -13.726 1.00 78.81 691 PHE A O 1
ATOM 5096 N N . GLY A 1 692 ? -0.477 -15.270 -15.344 1.00 76.19 692 GLY A N 1
ATOM 5097 C CA . GLY A 1 692 ? -0.880 -16.166 -16.431 1.00 76.19 692 GLY A CA 1
ATOM 5098 C C . GLY A 1 692 ? -0.411 -17.605 -16.202 1.00 76.19 692 GLY A C 1
ATOM 5099 O O . GLY A 1 692 ? -1.217 -18.535 -16.268 1.00 76.19 692 GLY A O 1
ATOM 5100 N N . ALA A 1 693 ? 0.863 -17.786 -15.845 1.00 84.81 693 ALA A N 1
ATOM 5101 C CA . ALA A 1 693 ? 1.430 -19.086 -15.495 1.00 84.81 693 ALA A CA 1
ATOM 5102 C C . ALA A 1 693 ? 0.702 -19.725 -14.303 1.00 84.81 693 ALA A C 1
ATOM 5104 O O . ALA A 1 693 ? 0.388 -20.912 -14.345 1.00 84.81 693 ALA A O 1
ATOM 5105 N N . GLY A 1 694 ? 0.364 -18.937 -13.278 1.00 86.50 694 GLY A N 1
ATOM 5106 C CA . GLY A 1 694 ? -0.416 -19.394 -12.129 1.00 86.50 694 GLY A CA 1
ATOM 5107 C C . GLY A 1 694 ? -1.811 -19.897 -12.502 1.00 86.50 694 GLY A C 1
ATOM 5108 O O . GLY A 1 694 ? -2.234 -20.954 -12.037 1.00 86.50 694 GLY A O 1
ATOM 5109 N N . MET A 1 695 ? -2.514 -19.185 -13.388 1.00 83.38 695 MET A N 1
ATOM 5110 C CA . MET A 1 695 ? -3.822 -19.613 -13.897 1.00 83.38 695 MET A CA 1
ATOM 5111 C C . MET A 1 695 ? -3.732 -20.916 -14.696 1.00 83.38 695 MET A C 1
ATOM 5113 O O . MET A 1 695 ? -4.540 -21.819 -14.478 1.00 83.38 695 MET A O 1
ATOM 5117 N N . VAL A 1 696 ? -2.739 -21.046 -15.582 1.00 87.06 696 VAL A N 1
ATOM 5118 C CA . VAL A 1 696 ? -2.502 -22.286 -16.339 1.00 87.06 696 VAL A CA 1
ATOM 5119 C C . VAL A 1 696 ? -2.178 -23.436 -15.389 1.00 87.06 696 VAL A C 1
ATOM 5121 O O . VAL A 1 696 ? -2.786 -24.498 -15.489 1.00 87.06 696 VAL A O 1
ATOM 5124 N N . MET A 1 697 ? -1.286 -23.212 -14.423 1.00 91.50 697 MET A N 1
ATOM 5125 C CA . MET A 1 697 ? -0.904 -24.204 -13.420 1.00 91.50 697 MET A CA 1
ATOM 5126 C C . MET A 1 697 ? -2.110 -24.667 -12.599 1.00 91.50 697 MET A C 1
ATOM 5128 O O . MET A 1 697 ? -2.295 -25.866 -12.409 1.00 91.50 697 MET A O 1
ATOM 5132 N N . TYR A 1 698 ? -2.974 -23.739 -12.178 1.00 89.19 698 TYR A N 1
ATOM 5133 C CA . TYR A 1 698 ? -4.213 -24.071 -11.481 1.00 89.19 698 TYR A CA 1
ATOM 5134 C C . TYR A 1 698 ? -5.147 -24.927 -12.338 1.00 89.19 698 TYR A C 1
ATOM 5136 O O . TYR A 1 698 ? -5.669 -25.925 -11.848 1.00 89.19 698 TYR A O 1
ATOM 5144 N N . ILE A 1 699 ? -5.353 -24.567 -13.610 1.00 88.50 699 ILE A N 1
ATOM 5145 C CA . ILE A 1 699 ? -6.216 -25.325 -14.527 1.00 88.50 699 ILE A CA 1
ATOM 5146 C C . ILE A 1 699 ? -5.655 -26.732 -14.738 1.00 88.50 699 ILE A C 1
ATOM 5148 O O . ILE A 1 699 ? -6.386 -27.704 -14.575 1.00 88.50 699 ILE A O 1
ATOM 5152 N N . VAL A 1 700 ? -4.360 -26.851 -15.040 1.00 90.25 700 VAL A N 1
ATOM 5153 C CA . VAL A 1 700 ? -3.695 -28.141 -15.263 1.00 90.25 700 VAL A CA 1
ATOM 5154 C C . VAL A 1 700 ? -3.795 -29.017 -14.019 1.00 90.25 700 VAL A C 1
ATOM 5156 O O . VAL A 1 700 ? -4.256 -30.149 -14.116 1.00 90.25 700 VAL A O 1
ATOM 5159 N N . ILE A 1 701 ? -3.445 -28.496 -12.841 1.00 88.50 701 ILE A N 1
ATOM 5160 C CA . ILE A 1 701 ? -3.515 -29.261 -11.591 1.00 88.50 701 ILE A CA 1
ATOM 5161 C C . ILE A 1 701 ? -4.962 -29.625 -11.252 1.00 88.50 701 ILE A C 1
ATOM 5163 O O . ILE A 1 701 ? -5.210 -30.745 -10.828 1.00 88.50 701 ILE A O 1
ATOM 5167 N N . SER A 1 702 ? -5.932 -28.741 -11.496 1.00 83.31 702 SER A N 1
ATOM 5168 C CA . SER A 1 702 ? -7.355 -29.039 -11.269 1.00 83.31 702 SER A CA 1
ATOM 5169 C C . SER A 1 702 ? -7.888 -30.131 -12.203 1.00 83.31 702 SER A C 1
ATOM 5171 O O . SER A 1 702 ? -8.756 -30.905 -11.810 1.00 83.31 702 SER A O 1
ATOM 5173 N N . VAL A 1 703 ? -7.381 -30.202 -13.438 1.00 84.88 703 VAL A N 1
ATOM 5174 C CA . VAL A 1 703 ? -7.732 -31.249 -14.409 1.00 84.88 703 VAL A CA 1
ATOM 5175 C C . VAL A 1 703 ? -7.051 -32.572 -14.051 1.00 84.88 703 VAL A C 1
ATOM 5177 O O . VAL A 1 703 ? -7.706 -33.611 -14.060 1.00 84.88 703 VAL A O 1
ATOM 5180 N N . VAL A 1 704 ? -5.765 -32.535 -13.691 1.00 81.56 704 VAL A N 1
ATOM 5181 C CA . VAL A 1 704 ? -4.957 -33.717 -13.343 1.00 81.56 704 VAL A CA 1
ATOM 5182 C C . VAL A 1 704 ? -5.367 -34.318 -11.996 1.00 81.56 704 VAL A C 1
ATOM 5184 O O . VAL A 1 704 ? -5.403 -35.536 -11.862 1.00 81.56 704 VAL A O 1
ATOM 5187 N N . ALA A 1 705 ? -5.720 -33.492 -11.008 1.00 70.31 705 ALA A N 1
ATOM 5188 C CA . ALA A 1 705 ? -6.142 -33.952 -9.685 1.00 70.31 705 ALA A CA 1
ATOM 5189 C C . ALA A 1 705 ? -7.541 -34.602 -9.674 1.00 70.31 705 ALA A C 1
ATOM 5191 O O . ALA A 1 705 ? -7.905 -35.219 -8.676 1.00 70.31 705 ALA A O 1
ATOM 5192 N N . GLY A 1 706 ? -8.308 -34.503 -10.768 1.00 53.06 706 GLY A N 1
ATOM 5193 C CA . GLY A 1 706 ? -9.586 -35.195 -10.931 1.00 53.06 706 GLY A CA 1
ATOM 5194 C C . GLY A 1 706 ? -10.707 -34.722 -9.989 1.00 53.06 706 GLY A C 1
ATOM 5195 O O . GLY A 1 706 ? -10.507 -34.062 -8.974 1.00 53.06 706 GLY A O 1
ATOM 5196 N N . LYS A 1 707 ? -11.949 -35.071 -10.335 1.00 43.50 707 LYS A N 1
ATOM 5197 C CA . LYS A 1 707 ? -13.218 -34.696 -9.674 1.00 43.50 707 LYS A CA 1
ATOM 5198 C C . LYS A 1 707 ? -13.400 -35.177 -8.212 1.00 43.50 707 LYS A C 1
ATOM 5200 O O . LYS A 1 707 ? -14.507 -35.048 -7.688 1.00 43.50 707 LYS A O 1
ATOM 5205 N N . ASP A 1 708 ? -12.370 -35.673 -7.530 1.00 40.97 708 ASP A N 1
ATOM 5206 C CA . ASP A 1 708 ? -12.516 -36.391 -6.253 1.00 40.97 708 ASP A CA 1
ATOM 5207 C C . ASP A 1 708 ? -12.444 -35.520 -4.985 1.00 40.97 708 ASP A C 1
ATOM 5209 O O . ASP A 1 708 ? -12.783 -35.986 -3.896 1.00 40.97 708 ASP A O 1
ATOM 5213 N N . SER A 1 709 ? -12.115 -34.227 -5.082 1.00 39.44 709 SER A N 1
ATOM 5214 C CA . SER A 1 709 ? -12.069 -33.345 -3.899 1.00 39.44 709 SER A CA 1
ATOM 5215 C C . SER A 1 709 ? -13.428 -32.774 -3.467 1.00 39.44 709 SER A C 1
ATOM 5217 O O . SER A 1 709 ? -13.558 -32.282 -2.348 1.00 39.44 709 SER A O 1
ATOM 5219 N N . LYS A 1 710 ? -14.486 -32.891 -4.286 1.00 35.19 710 LYS A N 1
ATOM 5220 C CA . LYS A 1 710 ? -15.831 -32.386 -3.929 1.00 35.19 710 LYS A CA 1
ATOM 5221 C C . LYS A 1 710 ? -16.580 -33.230 -2.883 1.00 35.19 710 LYS A C 1
ATOM 5223 O O . LYS A 1 710 ? -17.700 -32.875 -2.533 1.00 35.19 710 LYS A O 1
ATOM 5228 N N . LYS A 1 711 ? -15.997 -34.324 -2.372 1.00 34.09 711 LYS A N 1
ATOM 5229 C CA . LYS A 1 711 ? -16.642 -35.223 -1.390 1.00 34.09 711 LYS A CA 1
ATOM 5230 C C . LYS A 1 711 ? -16.111 -35.144 0.046 1.00 34.09 711 LYS A C 1
ATOM 5232 O O . LYS A 1 711 ? -16.579 -35.906 0.885 1.00 34.09 711 LYS A O 1
ATOM 5237 N N . LYS A 1 712 ? -15.179 -34.244 0.371 1.00 30.94 712 LYS A N 1
ATOM 5238 C CA . LYS A 1 712 ? -14.659 -34.114 1.745 1.00 30.94 712 LYS A CA 1
ATOM 5239 C C . LYS A 1 712 ? -14.521 -32.663 2.197 1.00 30.94 712 LYS A C 1
ATOM 5241 O O . LYS A 1 712 ? -13.417 -32.262 2.506 1.00 30.94 712 LYS A O 1
ATOM 5246 N N . VAL A 1 713 ? -15.614 -31.904 2.214 1.00 35.34 713 VAL A N 1
ATOM 5247 C CA . VAL A 1 713 ? -15.946 -30.900 3.249 1.00 35.34 713 VAL A CA 1
ATOM 5248 C C . VAL A 1 713 ? -17.436 -30.589 3.040 1.00 35.34 713 VAL A C 1
ATOM 5250 O O . VAL A 1 713 ? -17.783 -29.756 2.204 1.00 35.34 713 VAL A O 1
ATOM 5253 N N . ALA A 1 714 ? -18.301 -31.340 3.718 1.00 30.61 714 ALA A N 1
ATOM 5254 C CA . ALA A 1 714 ? -19.683 -30.959 3.997 1.00 30.61 714 ALA A CA 1
ATOM 5255 C C . ALA A 1 714 ? -19.774 -30.671 5.494 1.00 30.61 714 ALA A C 1
ATOM 5257 O O . ALA A 1 714 ? -19.068 -31.394 6.240 1.00 30.61 714 ALA A O 1
#